Protein AF-A0A6A5FXU2-F1 (afdb_monomer_lite)

Sequence (464 aa):
MTISHLDTKWKFKKLFELIRKLTLLQRLHFWPFLGLWSVESRTYSLFGEKVRSEAGEAAIAKATSQEHEQNTPETVHLIARAVGFLRMCNISELKKVHTTIYTNSEIKAQSVMETCLAVAGTKNTVQHLIHHIQKKTISPLRAAELLKSIQETLFSSEHIADLLIELAQSPLAKGYEPLRQSAWLAAGSVVRGFASMTQDLPLARPATHQFKEKYIRVFMQHFRSAESTYEKVLALKTLGNAGIDMSVNELVQLIQDTRQPLAIRTEAVDALRLLKDVMPRKIQKVLLPVYKNLQNKPELRMAALWRMMETLPEEPVLAHIVSQMEKESNQHVAAFTYNVIRQFASSTNPCTQSLTVRCSNILLFTRYQPQEQNLSTYAQLPIFQSDMLSGVQFDFATIFEKNSFLPKEIHAFFESLFGDNWLRNKTLHKSSSRPSRDFPFTENSPMNSVPVVFNPEFRCSKRS

InterPro domains:
  IPR001747 Vitellogenin, N-terminal [PF01347] (60-342)
  IPR001747 Vitellogenin, N-terminal [PS51211] (1-410)
  IPR001747 Vitellogenin, N-terminal [SM00638] (2-342)
  IPR011030 Lipovitellin-phosvitin complex, superhelical domain [G3DSA:1.25.10.20] (49-369)
  IPR011030 Lipovitellin-phosvitin complex, superhelical domain [SSF48431] (65-361)
  IPR015255 Vitellinogen, open beta-sheet [PF09172] (376-415)
  IPR050733 Vitellogenin/Apolipophorin [PTHR23345] (52-418)

Radius of gyration: 24.7 Å; chains: 1; bounding box: 60×62×74 Å

Structure (mmCIF, N/CA/C/O backbone):
data_AF-A0A6A5FXU2-F1
#
_entry.id   AF-A0A6A5FXU2-F1
#
loop_
_atom_site.group_PDB
_atom_site.id
_atom_site.type_symbol
_atom_site.label_atom_id
_atom_site.label_alt_id
_atom_site.label_comp_id
_atom_site.label_asym_id
_atom_site.label_entity_id
_atom_site.label_seq_id
_atom_site.pdbx_PDB_ins_code
_atom_site.Cartn_x
_atom_site.Cartn_y
_atom_site.Cartn_z
_atom_site.occupancy
_atom_site.B_iso_or_equiv
_atom_site.auth_seq_id
_atom_site.auth_comp_id
_atom_site.auth_asym_id
_atom_site.auth_atom_id
_atom_site.pdbx_PDB_model_num
ATOM 1 N N . MET A 1 1 ? 28.389 42.472 35.951 1.00 31.19 1 MET A N 1
ATOM 2 C CA . MET A 1 1 ? 28.486 42.909 34.540 1.00 31.19 1 MET A CA 1
ATOM 3 C C . MET A 1 1 ? 27.275 42.396 33.785 1.00 31.19 1 MET A C 1
ATOM 5 O O . MET A 1 1 ? 26.858 41.274 34.038 1.00 31.19 1 MET A O 1
ATOM 9 N N . THR A 1 2 ? 26.714 43.213 32.900 1.00 35.19 2 THR A N 1
ATOM 10 C CA . THR A 1 2 ? 25.511 42.916 32.110 1.00 35.19 2 THR A CA 1
ATOM 11 C C . THR A 1 2 ? 25.906 42.701 30.654 1.00 35.19 2 THR A C 1
ATOM 13 O O . THR A 1 2 ? 26.526 43.583 30.069 1.00 35.19 2 THR A O 1
ATOM 16 N N . ILE A 1 3 ? 25.521 41.571 30.054 1.00 27.19 3 ILE A N 1
ATOM 17 C CA . ILE A 1 3 ? 25.578 41.375 28.599 1.00 27.19 3 ILE A CA 1
ATOM 18 C C . ILE A 1 3 ? 24.214 40.861 28.125 1.00 27.19 3 ILE A C 1
ATOM 20 O O . ILE A 1 3 ? 23.634 39.944 28.702 1.00 27.19 3 ILE A O 1
ATOM 24 N N . SER A 1 4 ? 23.699 41.537 27.102 1.00 25.75 4 SER A N 1
ATOM 25 C CA . SER A 1 4 ? 22.437 41.308 26.392 1.00 25.75 4 SER A CA 1
ATOM 26 C C . SER A 1 4 ? 22.252 39.843 25.947 1.00 25.75 4 SER A C 1
ATOM 28 O O . SER A 1 4 ? 23.210 39.167 25.601 1.00 25.75 4 SER A O 1
ATOM 30 N N . HIS A 1 5 ? 21.057 39.244 25.901 1.00 33.69 5 HIS A N 1
ATOM 31 C CA . HIS A 1 5 ? 19.686 39.766 25.761 1.00 33.69 5 HIS A CA 1
ATOM 32 C C . HIS A 1 5 ? 19.317 40.346 24.370 1.00 33.69 5 HIS A C 1
ATOM 34 O O . HIS A 1 5 ? 18.280 40.996 24.231 1.00 33.69 5 HIS A O 1
ATOM 40 N N . LEU A 1 6 ? 20.116 40.059 23.327 1.00 31.19 6 LEU A N 1
ATOM 41 C CA . LEU A 1 6 ? 19.879 40.455 21.923 1.00 31.19 6 LEU A CA 1
ATOM 42 C C . LEU A 1 6 ? 20.263 39.348 20.910 1.00 31.19 6 LEU A C 1
ATOM 44 O O . LEU A 1 6 ? 21.351 39.371 20.352 1.00 31.19 6 LEU A O 1
ATOM 48 N N . ASP A 1 7 ? 19.345 38.410 20.635 1.00 33.66 7 ASP A N 1
ATOM 49 C CA . ASP A 1 7 ? 19.348 37.594 19.392 1.00 33.66 7 ASP A CA 1
ATOM 50 C C . ASP A 1 7 ? 17.969 36.952 19.112 1.00 33.66 7 ASP A C 1
ATOM 52 O O . ASP A 1 7 ? 17.442 36.997 17.998 1.00 33.66 7 ASP A O 1
ATOM 56 N N . THR A 1 8 ? 17.300 36.437 20.151 1.00 31.88 8 THR A N 1
ATOM 57 C CA . THR A 1 8 ? 16.045 35.663 20.023 1.00 31.88 8 THR A CA 1
ATOM 58 C C . THR A 1 8 ? 14.904 36.378 19.284 1.00 31.88 8 THR A C 1
ATOM 60 O O . THR A 1 8 ? 14.095 35.715 18.636 1.00 31.88 8 THR A O 1
ATOM 63 N N . LYS A 1 9 ? 14.843 37.720 19.293 1.00 29.34 9 LYS A N 1
ATOM 64 C CA . LYS A 1 9 ? 13.807 38.489 18.571 1.00 29.34 9 LYS A CA 1
ATOM 65 C C . LYS A 1 9 ? 13.941 38.482 17.039 1.00 29.34 9 LYS A C 1
ATOM 67 O O . LYS A 1 9 ? 12.934 38.704 16.369 1.00 29.34 9 LYS A O 1
ATOM 72 N N . TRP A 1 10 ? 15.122 38.233 16.460 1.00 28.20 10 TRP A N 1
ATOM 73 C CA . TRP A 1 10 ? 15.282 38.262 14.993 1.00 28.20 10 TRP A CA 1
ATOM 74 C C . TRP A 1 10 ? 14.787 36.969 14.333 1.00 28.20 10 TRP A C 1
ATOM 76 O O . TRP A 1 10 ? 14.037 37.011 13.355 1.00 28.20 10 TRP A O 1
ATOM 86 N N . LYS A 1 11 ? 15.129 35.819 14.928 1.00 31.48 11 LYS A N 1
ATOM 87 C CA . LYS A 1 11 ? 14.770 34.476 14.434 1.00 31.48 11 LYS A CA 1
ATOM 88 C C . LYS A 1 11 ? 13.249 34.274 14.339 1.00 31.48 11 LYS A C 1
ATOM 90 O O . LYS A 1 11 ? 12.759 33.819 13.306 1.00 31.48 11 LYS A O 1
ATOM 95 N N . PHE A 1 12 ? 12.488 34.730 15.338 1.00 31.09 12 PHE A N 1
ATOM 96 C CA . PHE A 1 12 ? 11.018 34.685 15.301 1.00 31.09 12 PHE A CA 1
ATOM 97 C C . PHE A 1 12 ? 10.397 35.536 14.182 1.00 31.09 12 PHE A C 1
ATOM 99 O O . PHE A 1 12 ? 9.389 35.131 13.604 1.00 31.09 12 PHE A O 1
ATOM 106 N N . LYS A 1 13 ? 10.985 36.690 13.829 1.00 31.41 13 LYS A N 1
ATOM 107 C CA . LYS A 1 13 ? 10.393 37.589 12.822 1.00 31.41 13 LYS A CA 1
ATOM 108 C C . LYS A 1 13 ? 10.444 36.990 11.410 1.00 31.41 13 LYS A C 1
ATOM 110 O O . LYS A 1 13 ? 9.468 37.113 10.675 1.00 31.41 13 LYS A O 1
ATOM 115 N N . LYS A 1 14 ? 11.526 36.274 11.065 1.00 36.09 14 LYS A N 1
ATOM 116 C CA . LYS A 1 14 ? 11.622 35.505 9.808 1.00 36.09 14 LYS A CA 1
ATOM 117 C C . LYS A 1 14 ? 10.696 34.285 9.786 1.00 36.09 14 LYS A C 1
ATOM 119 O O . LYS A 1 14 ? 10.057 34.043 8.768 1.00 36.09 14 LYS A O 1
ATOM 124 N N . LEU A 1 15 ? 10.573 33.554 10.899 1.00 33.19 15 LEU A N 1
ATOM 125 C CA . LEU A 1 15 ? 9.654 32.412 10.994 1.00 33.19 15 LEU A CA 1
ATOM 126 C C . LEU A 1 15 ? 8.191 32.842 10.779 1.00 33.19 15 LEU A C 1
ATOM 128 O O . LEU A 1 15 ? 7.454 32.197 10.037 1.00 33.19 15 LEU A O 1
ATOM 132 N N . PHE A 1 16 ? 7.791 33.979 11.354 1.00 32.06 16 PHE A N 1
ATOM 133 C CA . PHE A 1 16 ? 6.454 34.546 11.161 1.00 32.06 16 PHE A CA 1
ATOM 134 C C . PHE A 1 16 ? 6.211 35.007 9.711 1.00 32.06 16 PHE A C 1
ATOM 136 O O . PHE A 1 16 ? 5.104 34.872 9.192 1.00 32.06 16 PHE A O 1
ATOM 143 N N . GLU A 1 17 ? 7.243 35.500 9.019 1.00 34.97 17 GLU A N 1
ATOM 144 C CA . GLU A 1 17 ? 7.162 35.831 7.591 1.00 34.97 17 GLU A CA 1
ATOM 145 C C . GLU A 1 17 ? 7.045 34.577 6.703 1.00 34.97 17 GLU A C 1
ATOM 147 O O . GLU A 1 17 ? 6.324 34.598 5.705 1.00 34.97 17 GLU A O 1
ATOM 152 N N . LEU A 1 18 ? 7.691 33.467 7.085 1.00 35.34 18 LEU A N 1
ATOM 153 C CA . LEU A 1 18 ? 7.552 32.170 6.414 1.00 35.34 18 LEU A CA 1
ATOM 154 C C . LEU A 1 18 ? 6.124 31.619 6.568 1.00 35.34 18 LEU A C 1
ATOM 156 O O . LEU A 1 18 ? 5.495 31.254 5.577 1.00 35.34 18 LEU A O 1
ATOM 160 N N . ILE A 1 19 ? 5.568 31.661 7.785 1.00 35.06 19 ILE A N 1
ATOM 161 C CA . ILE A 1 19 ? 4.167 31.300 8.066 1.00 35.06 19 ILE A CA 1
ATOM 162 C C . ILE A 1 19 ? 3.206 32.195 7.264 1.00 35.06 19 ILE A C 1
ATOM 164 O O . ILE A 1 19 ? 2.265 31.689 6.656 1.00 35.06 19 ILE A O 1
ATOM 168 N N . ARG A 1 20 ? 3.479 33.505 7.165 1.00 32.22 20 ARG A N 1
ATOM 169 C CA . ARG A 1 20 ? 2.685 34.447 6.353 1.00 32.22 20 ARG A CA 1
ATOM 170 C C . ARG A 1 20 ? 2.789 34.211 4.835 1.00 32.22 20 ARG A C 1
ATOM 172 O O . ARG A 1 20 ? 1.905 34.640 4.098 1.00 32.22 20 ARG A O 1
ATOM 179 N N . LYS A 1 21 ? 3.838 33.539 4.351 1.00 33.34 21 LYS A N 1
ATOM 180 C CA . LYS A 1 21 ? 3.947 33.100 2.946 1.00 33.34 21 LYS A CA 1
ATOM 181 C C . LYS A 1 21 ? 3.256 31.752 2.721 1.00 33.34 21 LYS A C 1
ATOM 183 O O . LYS A 1 21 ? 2.605 31.579 1.697 1.00 33.34 21 LYS A O 1
ATOM 188 N N . LEU A 1 22 ? 3.295 30.846 3.700 1.00 33.41 22 LEU A N 1
ATOM 189 C CA . LEU A 1 22 ? 2.555 29.578 3.670 1.00 33.41 22 LEU A CA 1
ATOM 190 C C . LEU A 1 22 ? 1.028 29.772 3.713 1.00 33.41 22 LEU A C 1
ATOM 192 O O . LEU A 1 22 ? 0.303 29.020 3.065 1.00 33.41 22 LEU A O 1
ATOM 196 N N . THR A 1 23 ? 0.516 30.804 4.394 1.00 30.64 23 THR A N 1
ATOM 197 C CA . THR A 1 23 ? -0.932 31.087 4.424 1.00 30.64 23 THR A CA 1
ATOM 198 C C . THR A 1 23 ? -1.517 31.532 3.076 1.00 30.64 23 THR A C 1
ATOM 200 O O . THR A 1 23 ? -2.720 31.388 2.869 1.00 30.64 23 THR A O 1
ATOM 203 N N . LEU A 1 24 ? -0.704 31.957 2.097 1.00 28.38 24 LEU A N 1
ATOM 204 C CA . LEU A 1 24 ? -1.184 32.203 0.724 1.00 28.38 24 LEU A CA 1
ATOM 205 C C . LEU A 1 24 ? -1.587 30.916 -0.025 1.00 28.38 24 LEU A C 1
ATOM 207 O O . LEU A 1 24 ? -2.361 30.992 -0.977 1.00 28.38 24 LEU A O 1
ATOM 211 N N . LEU A 1 25 ? -1.138 29.737 0.424 1.00 30.75 25 LEU A N 1
ATOM 212 C CA . LEU A 1 25 ? -1.539 28.439 -0.139 1.00 30.75 25 LEU A CA 1
ATOM 213 C C . LEU A 1 25 ? -2.849 27.881 0.459 1.00 30.75 25 LEU A C 1
ATOM 215 O O . LEU A 1 25 ? -3.360 26.877 -0.033 1.00 30.75 25 LEU A O 1
ATOM 219 N N . GLN A 1 26 ? -3.455 28.532 1.462 1.00 27.22 26 GLN A N 1
ATOM 220 C CA . GLN A 1 26 ? -4.677 28.043 2.133 1.00 27.22 26 GLN A CA 1
ATOM 221 C C . GLN A 1 26 ? -5.962 28.067 1.277 1.00 27.22 26 GLN A C 1
ATOM 223 O O . GLN A 1 26 ? -7.023 27.693 1.771 1.00 27.22 26 GLN A O 1
ATOM 228 N N . ARG A 1 27 ? -5.906 28.466 -0.002 1.00 28.80 27 ARG A N 1
ATOM 229 C CA . ARG A 1 27 ? -7.068 28.443 -0.916 1.00 28.80 27 ARG A CA 1
ATOM 230 C C . ARG A 1 27 ? -7.304 27.104 -1.633 1.00 28.80 27 ARG A C 1
ATOM 232 O O . ARG A 1 27 ? -8.215 27.021 -2.450 1.00 28.80 27 ARG A O 1
ATOM 239 N N . LEU A 1 28 ? -6.534 26.057 -1.325 1.00 30.12 28 LEU A N 1
ATOM 240 C CA . LEU A 1 28 ? -6.741 24.699 -1.846 1.00 30.12 28 LEU A CA 1
ATOM 241 C C . LEU A 1 28 ? -6.955 23.711 -0.685 1.00 30.12 28 LEU A C 1
ATOM 243 O O . LEU A 1 28 ? -6.069 23.502 0.142 1.00 30.12 28 LEU A O 1
ATOM 247 N N . HIS A 1 29 ? -8.146 23.108 -0.612 1.00 32.78 29 HIS A N 1
ATOM 248 C CA . HIS A 1 29 ? -8.586 22.259 0.505 1.00 32.78 29 HIS A CA 1
ATOM 249 C C . HIS A 1 29 ? -7.828 20.912 0.572 1.00 32.78 29 HIS A C 1
ATOM 251 O O . HIS A 1 29 ? -8.294 19.907 0.044 1.00 32.78 29 HIS A O 1
ATOM 257 N N . PHE A 1 30 ? -6.678 20.878 1.260 1.00 27.56 30 PHE A N 1
ATOM 258 C CA . PHE A 1 30 ? -5.801 19.691 1.362 1.00 27.56 30 PHE A CA 1
ATOM 259 C C . PHE A 1 30 ? -5.444 19.245 2.798 1.00 27.56 30 PHE A C 1
ATOM 261 O O . PHE A 1 30 ? -4.506 18.477 3.012 1.00 27.56 30 PHE A O 1
ATOM 268 N N . TRP A 1 31 ? -6.206 19.673 3.809 1.00 26.08 31 TRP A N 1
ATOM 269 C CA . TRP A 1 31 ? -5.854 19.458 5.224 1.00 26.08 31 TRP A CA 1
ATOM 270 C C . TRP A 1 31 ? -5.913 18.028 5.833 1.00 26.08 31 TRP A C 1
ATOM 272 O O . TRP A 1 31 ? -5.354 17.881 6.916 1.00 26.08 31 TRP A O 1
ATOM 282 N N . PRO A 1 32 ? -6.439 16.945 5.210 1.00 27.61 32 PRO A N 1
ATOM 283 C CA . PRO A 1 32 ? -6.354 15.597 5.803 1.00 27.61 32 PRO A CA 1
ATOM 284 C C . PRO A 1 32 ? -5.085 14.788 5.429 1.00 27.61 32 PRO A C 1
ATOM 286 O O . PRO A 1 32 ? -5.036 13.578 5.671 1.00 27.61 32 PRO A O 1
ATOM 289 N N . PHE A 1 33 ? -4.060 15.395 4.809 1.00 27.53 33 PHE A N 1
ATOM 290 C CA . PHE A 1 33 ? -2.956 14.635 4.188 1.00 27.53 33 PHE A CA 1
ATOM 291 C C . PHE A 1 33 ? -1.608 14.575 4.937 1.00 27.53 33 PHE A C 1
ATOM 293 O O . PHE A 1 33 ? -0.929 13.556 4.803 1.00 27.53 33 PHE A O 1
ATOM 300 N N . LEU A 1 34 ? -1.227 15.576 5.741 1.00 25.88 34 LEU A N 1
ATOM 301 C CA . LEU A 1 34 ? 0.156 15.763 6.237 1.00 25.88 34 LEU A CA 1
ATOM 302 C C . LEU A 1 34 ? 0.372 15.360 7.716 1.00 25.88 34 LEU A C 1
ATOM 304 O O . LEU A 1 34 ? 0.674 16.198 8.562 1.00 25.88 34 LEU A O 1
ATOM 308 N N . GLY A 1 35 ? 0.225 14.073 8.041 1.00 29.33 35 GLY A N 1
ATOM 309 C CA . GLY A 1 35 ? 0.440 13.552 9.402 1.00 29.33 35 GLY A CA 1
ATOM 310 C C . GLY A 1 35 ? 1.921 13.367 9.770 1.00 29.33 35 GLY A C 1
ATOM 311 O O . GLY A 1 35 ? 2.456 12.279 9.586 1.00 29.33 35 GLY A O 1
ATOM 312 N N . LEU A 1 36 ? 2.572 14.408 10.304 1.00 24.44 36 LEU A N 1
ATOM 313 C CA . LEU A 1 36 ? 3.985 14.420 10.733 1.00 24.44 36 LEU A CA 1
ATOM 314 C C . LEU A 1 36 ? 4.145 15.074 12.127 1.00 24.44 36 LEU A C 1
ATOM 316 O O . LEU A 1 36 ? 3.277 15.834 12.552 1.00 24.44 36 LEU A O 1
ATOM 320 N N . TRP A 1 37 ? 5.205 14.724 12.872 1.00 29.62 37 TRP A N 1
ATOM 321 C CA . TRP A 1 37 ? 5.228 14.767 14.352 1.00 29.62 37 TRP A CA 1
ATOM 322 C C . TRP A 1 37 ? 6.407 15.538 15.004 1.00 29.62 37 TRP A C 1
ATOM 324 O O . TRP A 1 37 ? 7.532 15.489 14.527 1.00 29.62 37 TRP A O 1
ATOM 334 N N . SER A 1 38 ? 6.096 16.166 16.150 1.00 26.83 38 SER A N 1
ATOM 335 C CA . SER A 1 38 ? 6.865 16.413 17.404 1.00 26.83 38 SER A CA 1
ATOM 336 C C . SER A 1 38 ? 8.408 16.519 17.487 1.00 26.83 38 SER A C 1
ATOM 338 O O . SER A 1 38 ? 9.124 15.614 17.069 1.00 26.83 38 SER A O 1
ATOM 340 N N . VAL A 1 39 ? 8.871 17.490 18.299 1.00 22.52 39 VAL A N 1
ATOM 341 C CA . VAL A 1 39 ? 10.101 17.515 19.149 1.00 22.52 39 VAL A CA 1
ATOM 342 C C . VAL A 1 39 ? 10.034 18.806 20.005 1.00 22.52 39 VAL A C 1
ATOM 344 O O . VAL A 1 39 ? 9.536 19.797 19.480 1.00 22.52 39 VAL A O 1
ATOM 347 N N . GLU A 1 40 ? 10.465 18.982 21.266 1.00 24.09 40 GLU A N 1
ATOM 348 C CA . GLU A 1 40 ? 10.784 18.199 22.500 1.00 24.09 40 GLU A CA 1
ATOM 349 C C . GLU A 1 40 ? 10.635 19.258 23.672 1.00 24.09 40 GLU A C 1
ATOM 351 O O . GLU A 1 40 ? 10.375 20.422 23.372 1.00 24.09 40 GLU A O 1
ATOM 356 N N . SER A 1 41 ? 10.720 19.077 25.004 1.00 22.25 41 SER A N 1
ATOM 357 C CA . SER A 1 41 ? 11.227 18.023 25.898 1.00 22.25 41 SER A CA 1
ATOM 358 C C . SER A 1 41 ? 10.668 18.140 27.340 1.00 22.25 41 SER A C 1
ATOM 360 O O . SER A 1 41 ? 10.237 19.227 27.722 1.00 22.25 41 SER A O 1
ATOM 362 N N . ARG A 1 42 ? 10.834 17.080 28.165 1.00 22.25 42 ARG A N 1
ATOM 363 C CA . ARG A 1 42 ? 10.730 17.042 29.662 1.00 22.25 42 ARG A CA 1
ATOM 364 C C . ARG A 1 42 ? 9.324 17.307 30.274 1.00 22.25 42 ARG A C 1
ATOM 366 O O . ARG A 1 42 ? 8.495 17.971 29.676 1.00 22.25 42 ARG A O 1
ATOM 373 N N . THR A 1 43 ? 8.969 16.818 31.472 1.00 22.69 43 THR A N 1
ATOM 374 C CA . THR A 1 43 ? 9.690 16.067 32.531 1.00 22.69 43 THR A CA 1
ATOM 375 C C . THR A 1 43 ? 9.004 14.731 32.888 1.00 22.69 43 THR A C 1
ATOM 377 O O . THR A 1 43 ? 7.829 14.522 32.602 1.00 22.69 43 THR A O 1
ATOM 380 N N . TYR A 1 44 ? 9.726 13.846 33.589 1.00 23.08 44 TYR A N 1
ATOM 381 C CA . TYR A 1 44 ? 9.149 12.735 34.363 1.00 23.08 44 TYR A CA 1
ATOM 382 C C . TYR A 1 44 ? 9.253 13.017 35.868 1.00 23.08 44 TYR A C 1
ATOM 384 O O . TYR A 1 44 ? 10.292 13.500 36.318 1.00 23.08 44 TYR A O 1
ATOM 392 N N . SER A 1 45 ? 8.219 12.626 36.624 1.00 23.73 45 SER A N 1
ATOM 393 C CA . SER A 1 45 ? 8.221 12.052 37.993 1.00 23.73 45 SER A CA 1
ATOM 394 C C . SER A 1 45 ? 7.022 12.527 38.831 1.00 23.73 45 SER A C 1
ATOM 396 O O . SER A 1 45 ? 6.429 13.557 38.538 1.00 23.73 45 SER A O 1
ATOM 398 N N . LEU A 1 46 ? 6.692 11.746 39.870 1.00 24.48 46 LEU A N 1
ATOM 399 C CA . LEU A 1 46 ? 5.763 12.066 40.967 1.00 24.48 46 LEU A CA 1
ATOM 400 C C . LEU A 1 46 ? 4.315 12.436 40.568 1.00 24.48 46 LEU A C 1
ATOM 402 O O . LEU A 1 46 ? 3.993 13.594 40.349 1.00 24.48 46 LEU A O 1
ATOM 406 N N . PHE A 1 47 ? 3.404 11.456 40.599 1.00 23.31 47 PHE A N 1
ATOM 407 C CA . PHE A 1 47 ? 2.353 11.369 41.634 1.00 23.31 47 PHE A CA 1
ATOM 408 C C . PHE A 1 47 ? 1.633 10.007 41.563 1.00 23.31 47 PHE A C 1
ATOM 410 O O . PHE A 1 47 ? 1.658 9.331 40.536 1.00 23.31 47 PHE A O 1
ATOM 417 N N . GLY A 1 48 ? 1.078 9.562 42.696 1.00 25.31 48 GLY A N 1
ATOM 418 C CA . GLY A 1 48 ? 0.644 8.175 42.910 1.00 25.31 48 GLY A CA 1
ATOM 419 C C . GLY A 1 48 ? -0.684 7.768 42.256 1.00 25.31 48 GLY A C 1
ATOM 420 O O . GLY A 1 48 ? -1.420 8.581 41.697 1.00 25.31 48 GLY A O 1
ATOM 421 N N . GLU A 1 49 ? -1.009 6.481 42.399 1.00 32.09 49 GLU A N 1
ATOM 422 C CA . GLU A 1 49 ? -2.076 5.753 41.687 1.00 32.09 49 GLU A CA 1
ATOM 423 C C . GLU A 1 49 ? -3.482 6.370 41.792 1.00 32.09 49 GLU A C 1
ATOM 425 O O . GLU A 1 49 ? -4.317 6.139 40.922 1.00 32.09 49 GLU A O 1
ATOM 430 N N . LYS A 1 50 ? -3.735 7.202 42.810 1.00 29.09 50 LYS A N 1
ATOM 431 C CA . LYS A 1 50 ? -5.035 7.843 43.054 1.00 29.09 50 LYS A CA 1
ATOM 432 C C . LYS A 1 50 ? -5.295 9.104 42.215 1.00 29.09 50 LYS A C 1
ATOM 434 O O . LYS A 1 50 ? -6.447 9.427 41.970 1.00 29.09 50 LYS A O 1
ATOM 439 N N . VAL A 1 51 ? -4.253 9.789 41.728 1.00 31.14 51 VAL A N 1
ATOM 440 C CA . VAL A 1 51 ? -4.400 10.988 40.865 1.00 31.14 51 VAL A CA 1
ATOM 441 C C . VAL A 1 51 ? -4.715 10.598 39.411 1.00 31.14 51 VAL A C 1
ATOM 443 O O . VAL A 1 51 ? -5.196 11.412 38.623 1.00 31.14 51 VAL A O 1
ATOM 446 N N . ARG A 1 52 ? -4.458 9.334 39.042 1.00 37.50 52 ARG A N 1
ATOM 447 C CA . ARG A 1 52 ? -4.547 8.843 37.662 1.00 37.50 52 ARG A CA 1
ATOM 448 C C . ARG A 1 52 ? -5.971 8.891 37.102 1.00 37.50 52 ARG A C 1
ATOM 450 O O . ARG A 1 52 ? -6.115 9.239 35.936 1.00 37.50 52 ARG A O 1
ATOM 457 N N . SER A 1 53 ? -6.990 8.575 37.907 1.00 49.06 53 SER A N 1
ATOM 458 C CA . SER A 1 53 ? -8.402 8.669 37.506 1.00 49.06 53 SER A CA 1
ATOM 459 C C . SER A 1 53 ? -8.816 10.123 37.309 1.00 49.06 53 SER A C 1
ATOM 461 O O . SER A 1 53 ? -9.005 10.540 36.175 1.00 49.06 53 SER A O 1
ATOM 463 N N . GLU A 1 54 ? -8.858 10.927 38.373 1.00 45.66 54 GLU A N 1
ATOM 464 C CA . GLU A 1 54 ? -9.413 12.291 38.342 1.00 45.66 54 GLU A CA 1
ATOM 465 C C . GLU A 1 54 ? -8.731 13.189 37.293 1.00 45.66 54 GLU A C 1
ATOM 467 O O . GLU A 1 54 ? -9.402 13.857 36.507 1.00 45.66 54 GLU A O 1
ATOM 472 N N . ALA A 1 55 ? -7.395 13.164 37.200 1.00 46.03 55 ALA A N 1
ATOM 473 C CA . ALA A 1 55 ? -6.652 13.986 36.239 1.00 46.03 55 ALA A CA 1
ATOM 474 C C . ALA A 1 55 ? -6.643 13.427 34.798 1.00 46.03 55 ALA A C 1
ATOM 476 O O . ALA A 1 55 ? -6.220 14.138 33.873 1.00 46.03 55 ALA A O 1
ATOM 477 N N . GLY A 1 56 ? -7.063 12.171 34.607 1.00 48.06 56 GLY A N 1
ATOM 478 C CA . GLY A 1 56 ? -7.307 11.540 33.308 1.00 48.06 56 GLY A CA 1
ATOM 479 C C . GLY A 1 56 ? -8.737 11.789 32.827 1.00 48.06 56 GLY A C 1
ATOM 480 O O . GLY A 1 56 ? -8.938 12.291 31.724 1.00 48.06 56 GLY A O 1
ATOM 481 N N . GLU A 1 57 ? -9.717 11.541 33.693 1.00 51.00 57 GLU A N 1
ATOM 482 C CA . GLU A 1 57 ? -11.146 11.793 33.494 1.00 51.00 57 GLU A CA 1
ATOM 483 C C . GLU A 1 57 ? -11.422 13.279 33.237 1.00 51.00 57 GLU A C 1
ATOM 485 O O . GLU A 1 57 ? -12.100 13.601 32.267 1.00 51.00 57 GLU A O 1
ATOM 490 N N . ALA A 1 58 ? -10.814 14.200 33.994 1.00 55.66 58 ALA A N 1
ATOM 491 C CA . ALA A 1 58 ? -10.932 15.637 33.735 1.00 55.66 58 ALA A CA 1
ATOM 492 C C . ALA A 1 58 ? -10.277 16.068 32.409 1.00 55.66 58 ALA A C 1
ATOM 494 O O . ALA A 1 58 ? -10.774 16.976 31.743 1.00 55.66 58 ALA A O 1
ATOM 495 N N . ALA A 1 59 ? -9.178 15.424 31.994 1.00 54.25 59 ALA A N 1
ATOM 496 C CA . ALA A 1 59 ? -8.545 15.706 30.703 1.00 54.25 59 ALA A CA 1
ATOM 497 C C . ALA A 1 59 ? -9.392 15.187 29.530 1.00 54.25 59 ALA A C 1
ATOM 499 O O . ALA A 1 59 ? -9.538 15.890 28.533 1.00 54.25 59 ALA A O 1
ATOM 500 N N . ILE A 1 60 ? -9.988 14.000 29.681 1.00 53.00 60 ILE A N 1
ATOM 501 C CA . ILE A 1 60 ? -10.970 13.437 28.750 1.00 53.00 60 ILE A CA 1
ATOM 502 C C . ILE A 1 60 ? -12.192 14.355 28.658 1.00 53.00 60 ILE A C 1
ATOM 504 O O . ILE A 1 60 ? -12.495 14.824 27.566 1.00 53.00 60 ILE A O 1
ATOM 508 N N . ALA A 1 61 ? -12.841 14.661 29.786 1.00 56.75 61 ALA A N 1
ATOM 509 C CA . ALA A 1 61 ? -14.044 15.489 29.839 1.00 56.75 61 ALA A CA 1
ATOM 510 C C . ALA A 1 61 ? -13.808 16.860 29.188 1.00 56.75 61 ALA A C 1
ATOM 512 O O . ALA A 1 61 ? -14.587 17.299 28.344 1.00 56.75 61 ALA A O 1
ATOM 513 N N . LYS A 1 62 ? -12.673 17.503 29.496 1.00 57.41 62 LYS A N 1
ATOM 514 C CA . LYS A 1 62 ? -12.294 18.786 28.897 1.00 57.41 62 LYS A CA 1
ATOM 515 C C . LYS A 1 62 ? -12.028 18.680 27.390 1.00 57.41 62 LYS A C 1
ATOM 517 O O . LYS A 1 62 ? -12.504 19.538 26.653 1.00 57.41 62 LYS A O 1
ATOM 522 N N . ALA A 1 63 ? -11.348 17.629 26.922 1.00 54.12 63 ALA A N 1
ATOM 523 C CA . ALA A 1 63 ? -11.174 17.371 25.488 1.00 54.12 63 ALA A CA 1
ATOM 524 C C . ALA A 1 63 ? -12.524 17.186 24.771 1.00 54.12 63 ALA A C 1
ATOM 526 O O . ALA A 1 63 ? -12.720 17.714 23.682 1.00 54.12 63 ALA A O 1
ATOM 527 N N . THR A 1 64 ? -13.472 16.484 25.400 1.00 51.88 64 THR A N 1
ATOM 528 C CA . THR A 1 64 ? -14.802 16.230 24.832 1.00 51.88 64 THR A CA 1
ATOM 529 C C . THR A 1 64 ? -15.763 17.421 24.892 1.00 51.88 64 THR A C 1
ATOM 531 O O . THR A 1 64 ? -16.697 17.465 24.097 1.00 51.88 64 THR A O 1
ATOM 534 N N . SER A 1 65 ? -15.564 18.377 25.808 1.00 51.69 65 SER A N 1
ATOM 535 C CA . SER A 1 65 ? -16.447 19.545 25.968 1.00 51.69 65 SER A CA 1
ATOM 536 C C . SER A 1 65 ? -15.957 20.814 25.263 1.00 51.69 65 SER A C 1
ATOM 538 O O . SER A 1 65 ? -16.771 21.687 24.981 1.00 51.69 65 SER A O 1
ATOM 540 N N . GLN A 1 66 ? -14.653 20.964 24.994 1.00 47.88 66 GLN A N 1
ATOM 541 C CA . GLN A 1 66 ? -14.094 22.225 24.474 1.00 47.88 66 GLN A CA 1
ATOM 542 C C . GLN A 1 66 ? -13.986 22.330 22.946 1.00 47.88 66 GLN A C 1
ATOM 544 O O . GLN A 1 66 ? -13.580 23.372 22.443 1.00 47.88 66 GLN A O 1
ATOM 549 N N . GLU A 1 67 ? -14.408 21.318 22.187 1.00 45.59 67 GLU A N 1
ATOM 550 C CA . GLU A 1 67 ? -14.367 21.342 20.713 1.00 45.59 67 GLU A CA 1
ATOM 551 C C . GLU A 1 67 ? -15.368 22.339 20.075 1.00 45.59 67 GLU A C 1
ATOM 553 O O . GLU A 1 67 ? -15.464 22.448 18.855 1.00 45.59 67 GLU A O 1
ATOM 558 N N . HIS A 1 68 ? -16.145 23.068 20.886 1.00 40.06 68 HIS A N 1
ATOM 559 C CA . HIS A 1 68 ? -17.266 23.875 20.406 1.00 40.06 68 HIS A CA 1
ATOM 560 C C . HIS A 1 68 ? -16.892 25.267 19.859 1.00 40.06 68 HIS A C 1
ATOM 562 O O . HIS A 1 68 ? -17.709 25.866 19.158 1.00 40.06 68 HIS A O 1
ATOM 568 N N . GLU A 1 69 ? -15.679 25.769 20.115 1.00 42.75 69 GLU A N 1
ATOM 569 C CA . GLU A 1 69 ? -15.194 27.038 19.555 1.00 42.75 69 GLU A CA 1
ATOM 570 C C . GLU A 1 69 ? -13.685 26.995 19.247 1.00 42.75 69 GLU A C 1
ATOM 572 O O . GLU A 1 69 ? -12.846 26.977 20.143 1.00 42.75 69 GLU A O 1
ATOM 577 N N . GLN A 1 70 ? -13.368 27.062 17.946 1.00 44.12 70 GLN A N 1
ATOM 578 C CA . GLN A 1 70 ? -12.029 27.159 17.340 1.00 44.12 70 GLN A CA 1
ATOM 579 C C . GLN A 1 70 ? -11.130 25.901 17.433 1.00 44.12 70 GLN A C 1
ATOM 581 O O . GLN A 1 70 ? -10.919 25.304 18.485 1.00 44.12 70 GLN A O 1
ATOM 586 N N . ASN A 1 71 ? -10.508 25.544 16.299 1.00 52.28 71 ASN A N 1
ATOM 587 C CA . ASN A 1 71 ? -9.463 24.512 16.214 1.00 52.28 71 ASN A CA 1
ATOM 588 C C . ASN A 1 71 ? -8.140 25.045 16.793 1.00 52.28 71 ASN A C 1
ATOM 590 O O . ASN A 1 71 ? -7.236 25.442 16.055 1.00 52.28 71 ASN A O 1
ATOM 594 N N . THR A 1 72 ? -8.055 25.105 18.119 1.00 55.50 72 THR A N 1
ATOM 595 C CA . THR A 1 72 ? -6.906 25.640 18.858 1.00 55.50 72 THR A CA 1
ATOM 596 C C . THR A 1 72 ? -5.807 24.584 19.077 1.00 55.50 72 THR A C 1
ATOM 598 O O . THR A 1 72 ? -6.106 23.387 19.176 1.00 55.50 72 THR A O 1
ATOM 601 N N . PRO A 1 73 ? -4.523 24.985 19.189 1.00 60.41 73 PRO A N 1
ATOM 602 C CA . PRO A 1 73 ? -3.441 24.092 19.622 1.00 60.41 73 PRO A CA 1
ATOM 603 C C . PRO A 1 73 ? -3.737 23.389 20.957 1.00 60.41 73 PRO A C 1
ATOM 605 O O . PRO A 1 73 ? -3.391 22.223 21.149 1.00 60.41 73 PRO A O 1
ATOM 608 N N . GLU A 1 74 ? -4.430 24.076 21.863 1.00 63.47 74 GLU A N 1
ATOM 609 C CA . GLU A 1 74 ? -4.877 23.590 23.165 1.00 63.47 74 GLU A CA 1
ATOM 610 C C . GLU A 1 74 ? -5.747 22.327 23.044 1.00 63.47 74 GLU A C 1
ATOM 612 O O . GLU A 1 74 ? -5.500 21.350 23.755 1.00 63.47 74 GLU A O 1
ATOM 617 N N . THR A 1 75 ? -6.699 22.291 22.104 1.00 62.56 75 THR A N 1
ATOM 618 C CA . THR A 1 75 ? -7.529 21.101 21.836 1.00 62.56 75 THR A CA 1
ATOM 619 C C . THR A 1 75 ? -6.683 19.923 21.339 1.00 62.56 75 THR A C 1
ATOM 621 O O . THR A 1 75 ? -6.876 18.790 21.787 1.00 62.56 75 THR A O 1
ATOM 624 N N . VAL A 1 76 ? -5.671 20.172 20.500 1.00 69.31 76 VAL A N 1
ATOM 625 C CA . VAL A 1 76 ? -4.732 19.129 20.038 1.00 69.31 76 VAL A CA 1
ATOM 626 C C . VAL A 1 76 ? -3.905 18.570 21.204 1.00 69.31 76 VAL A C 1
ATOM 628 O O . VAL A 1 76 ? -3.735 17.353 21.317 1.00 69.31 76 VAL A O 1
ATOM 631 N N . HIS A 1 77 ? -3.442 19.425 22.122 1.00 72.56 77 HIS A N 1
ATOM 632 C CA . HIS A 1 77 ? -2.744 18.991 23.337 1.00 72.56 77 HIS A CA 1
ATOM 633 C C . HIS A 1 77 ? -3.647 18.185 24.291 1.00 72.56 77 HIS A C 1
ATOM 635 O O . HIS A 1 77 ? -3.185 17.208 24.889 1.00 72.56 77 HIS A O 1
ATOM 641 N N . LEU A 1 78 ? -4.931 18.540 24.412 1.00 71.56 78 LEU A N 1
ATOM 642 C CA . LEU A 1 78 ? -5.916 17.781 25.195 1.00 71.56 78 LEU A CA 1
ATOM 643 C C . LEU A 1 78 ? -6.167 16.386 24.598 1.00 71.56 78 LEU A C 1
ATOM 645 O O . LEU A 1 78 ? -6.111 15.397 25.332 1.00 71.56 78 LEU A O 1
ATOM 649 N N . ILE A 1 79 ? -6.344 16.284 23.276 1.00 76.62 79 ILE A N 1
ATOM 650 C CA . ILE A 1 79 ? -6.473 15.003 22.558 1.00 76.62 79 ILE A CA 1
ATOM 651 C C . ILE A 1 79 ? -5.218 14.140 22.754 1.00 76.62 79 ILE A C 1
ATOM 653 O O . ILE A 1 79 ? -5.326 12.969 23.122 1.00 76.62 79 ILE A O 1
ATOM 657 N N . ALA A 1 80 ? -4.019 14.712 22.600 1.00 76.19 80 ALA A N 1
ATOM 658 C CA . ALA A 1 80 ? -2.761 13.994 22.819 1.00 76.19 80 ALA A CA 1
ATOM 659 C C . ALA A 1 80 ? -2.628 13.461 24.262 1.00 76.19 80 ALA A C 1
ATOM 661 O O . ALA A 1 80 ? -2.172 12.332 24.469 1.00 76.19 80 ALA A O 1
ATOM 662 N N . ARG A 1 81 ? -3.081 14.230 25.264 1.00 76.44 81 ARG A N 1
ATOM 663 C CA . ARG A 1 81 ? -3.120 13.801 26.672 1.00 76.44 81 ARG A CA 1
ATOM 664 C C . ARG A 1 81 ? -4.144 12.687 26.914 1.00 76.44 81 ARG A C 1
ATOM 666 O O . ARG A 1 81 ? -3.822 11.734 27.623 1.00 76.44 81 ARG A O 1
ATOM 673 N N . ALA A 1 82 ? -5.332 12.761 26.311 1.00 79.38 82 ALA A N 1
ATOM 674 C CA . ALA A 1 82 ? -6.345 11.706 26.394 1.00 79.38 82 ALA A CA 1
ATOM 675 C C . ALA A 1 82 ? -5.855 10.393 25.751 1.00 79.38 82 ALA A C 1
ATOM 677 O O . ALA A 1 82 ? -5.934 9.334 26.373 1.00 79.38 82 ALA A O 1
ATOM 678 N N . VAL A 1 83 ? -5.247 10.464 24.562 1.00 85.81 83 VAL A N 1
ATOM 679 C CA . VAL A 1 83 ? -4.563 9.337 23.898 1.00 85.81 83 VAL A CA 1
ATOM 680 C C . VAL A 1 83 ? -3.469 8.743 24.795 1.00 85.81 83 VAL A C 1
ATOM 682 O O . VAL A 1 83 ? -3.395 7.524 24.951 1.00 85.81 83 VAL A O 1
ATOM 685 N N . GLY A 1 84 ? -2.639 9.587 25.418 1.00 80.94 84 GLY A N 1
ATOM 686 C CA . GLY A 1 84 ? -1.595 9.159 26.354 1.00 80.94 84 GLY A CA 1
ATOM 687 C C . GLY A 1 84 ? -2.144 8.419 27.578 1.00 80.94 84 GLY A C 1
ATOM 688 O O . GLY A 1 84 ? -1.575 7.407 27.982 1.00 80.94 84 GLY A O 1
ATOM 689 N N . PHE A 1 85 ? -3.275 8.870 28.127 1.00 85.06 85 PHE A N 1
ATOM 690 C CA . PHE A 1 85 ? -3.968 8.187 29.221 1.00 85.06 85 PHE A CA 1
ATOM 691 C C . PHE A 1 85 ? -4.549 6.834 28.783 1.00 85.06 85 PHE A C 1
ATOM 693 O O . PHE A 1 85 ? -4.224 5.811 29.382 1.00 85.06 85 PHE A O 1
ATOM 700 N N . LEU A 1 86 ? -5.326 6.803 27.693 1.00 86.31 86 LEU A N 1
ATOM 701 C CA . LEU A 1 86 ? -5.980 5.588 27.182 1.00 86.31 86 LEU A CA 1
ATOM 702 C C . LEU A 1 86 ? -4.981 4.480 26.808 1.00 86.31 86 LEU A C 1
ATOM 704 O O . LEU A 1 86 ? -5.295 3.298 26.948 1.00 86.31 86 LEU A O 1
ATOM 708 N N . ARG A 1 87 ? -3.758 4.841 26.393 1.00 87.19 87 ARG A N 1
ATOM 709 C CA . ARG A 1 87 ? -2.654 3.890 26.158 1.00 87.19 87 ARG A CA 1
ATOM 710 C C . ARG A 1 87 ? -2.230 3.117 27.412 1.00 87.19 87 ARG A C 1
ATOM 712 O O . ARG A 1 87 ? -1.739 2.000 27.277 1.00 87.19 87 ARG A O 1
ATOM 719 N N . MET A 1 88 ? -2.427 3.679 28.606 1.00 86.75 88 MET A N 1
ATOM 720 C CA . MET A 1 88 ? -2.093 3.042 29.886 1.00 86.75 88 MET A CA 1
ATOM 721 C C . MET A 1 88 ? -3.243 2.212 30.479 1.00 86.75 88 MET A C 1
ATOM 723 O O . MET A 1 88 ? -3.005 1.451 31.414 1.00 86.75 88 MET A O 1
ATOM 727 N N . CYS A 1 89 ? -4.472 2.349 29.970 1.00 85.50 89 CYS A N 1
ATOM 728 C CA . CYS A 1 89 ? -5.651 1.726 30.569 1.00 85.50 89 CYS A CA 1
ATOM 729 C C . CYS A 1 89 ? -5.731 0.210 30.326 1.00 85.50 89 CYS A C 1
ATOM 731 O O . CYS A 1 89 ? -5.494 -0.294 29.221 1.00 85.50 89 CYS A O 1
ATOM 733 N N . ASN A 1 90 ? -6.175 -0.523 31.347 1.00 91.69 90 ASN A N 1
ATOM 734 C CA . ASN A 1 90 ? -6.607 -1.912 31.225 1.00 91.69 90 ASN A CA 1
ATOM 735 C C . ASN A 1 90 ? -8.079 -2.015 30.766 1.00 91.69 90 ASN A C 1
ATOM 737 O O . ASN A 1 90 ? -8.842 -1.050 30.797 1.00 91.69 90 ASN A O 1
ATOM 741 N N . ILE A 1 91 ? -8.508 -3.208 30.342 1.00 90.69 91 ILE A N 1
ATOM 742 C CA . ILE A 1 91 ? -9.847 -3.411 29.760 1.00 90.69 91 ILE A CA 1
ATOM 743 C C . ILE A 1 91 ? -11.011 -3.154 30.743 1.00 90.69 91 ILE A C 1
ATOM 745 O O . ILE A 1 91 ? -12.130 -2.897 30.300 1.00 90.69 91 ILE A O 1
ATOM 749 N N . SER A 1 92 ? -10.781 -3.197 32.062 1.00 88.31 92 SER A N 1
ATOM 750 C CA . SER A 1 92 ? -11.797 -2.838 33.066 1.00 88.31 92 SER A CA 1
ATOM 751 C C . SER A 1 92 ? -11.911 -1.321 33.258 1.00 88.31 92 SER A C 1
ATOM 753 O O . SER A 1 92 ? -13.015 -0.809 33.422 1.00 88.31 92 SER A O 1
ATOM 755 N N . GLU A 1 93 ? -10.800 -0.590 33.150 1.00 88.19 93 GLU A N 1
ATOM 756 C CA . GLU A 1 93 ? -10.768 0.877 33.184 1.00 88.19 93 GLU A CA 1
ATOM 757 C C . GLU A 1 93 ? -11.407 1.470 31.927 1.00 88.19 93 GLU A C 1
ATOM 759 O O . GLU A 1 93 ? -12.243 2.360 32.037 1.00 88.19 93 GLU A O 1
ATOM 764 N N . LEU A 1 94 ? -11.115 0.913 30.745 1.00 89.56 94 LEU A N 1
ATOM 765 C CA . LEU A 1 94 ? -11.776 1.317 29.498 1.00 89.56 94 LEU A CA 1
ATOM 766 C C . LEU A 1 94 ? -13.296 1.106 29.561 1.00 89.56 94 LEU A C 1
ATOM 768 O O . LEU A 1 94 ? -14.053 1.974 29.139 1.00 89.56 94 LEU A O 1
ATOM 772 N N . LYS A 1 95 ? -13.758 -0.004 30.156 1.00 88.81 95 LYS A N 1
ATOM 773 C CA . LYS A 1 95 ? -15.191 -0.229 30.409 1.00 88.81 95 LYS A CA 1
ATOM 774 C C . LYS A 1 95 ? -15.781 0.806 31.370 1.00 88.81 95 LYS A C 1
ATOM 776 O O . LYS A 1 95 ? -16.852 1.320 31.072 1.00 88.81 95 LYS A O 1
ATOM 781 N N . LYS A 1 96 ? -15.085 1.147 32.465 1.00 82.81 96 LYS A N 1
ATOM 782 C CA . LYS A 1 96 ? -15.508 2.217 33.388 1.00 82.81 96 LYS A CA 1
ATOM 783 C C . LYS A 1 96 ? -15.655 3.548 32.650 1.00 82.81 96 LYS A C 1
ATOM 785 O O . LYS A 1 96 ? -16.759 4.079 32.637 1.00 82.81 96 LYS A O 1
ATOM 790 N N . VAL A 1 97 ? -14.602 4.011 31.966 1.00 80.19 97 VAL A N 1
ATOM 791 C CA . VAL A 1 97 ? -14.588 5.249 31.157 1.00 80.19 97 VAL A CA 1
ATOM 792 C C . VAL A 1 97 ? -15.718 5.265 30.123 1.00 80.19 97 VAL A C 1
ATOM 794 O O . VAL A 1 97 ? -16.366 6.294 29.937 1.00 80.19 97 VAL A O 1
ATOM 797 N N . HIS A 1 98 ? -16.010 4.128 29.486 1.00 82.44 98 HIS A N 1
ATOM 798 C CA . HIS A 1 98 ? -17.139 4.026 28.566 1.00 82.44 98 HIS A CA 1
ATOM 799 C C . HIS A 1 98 ? -18.484 4.224 29.289 1.00 82.44 98 HIS A C 1
ATOM 801 O O . HIS A 1 98 ? -19.287 5.051 28.870 1.00 82.44 98 HIS A O 1
ATOM 807 N N . THR A 1 99 ? -18.720 3.530 30.408 1.00 82.62 99 THR A N 1
ATOM 808 C CA . THR A 1 99 ? -19.977 3.657 31.172 1.00 82.62 99 THR A CA 1
ATOM 809 C C . THR A 1 99 ? -20.166 5.007 31.872 1.00 82.62 99 THR A C 1
ATOM 811 O O . THR A 1 99 ? -21.301 5.453 32.009 1.00 82.62 99 THR A O 1
ATOM 814 N N . THR A 1 100 ? -19.094 5.660 32.334 1.00 74.69 100 THR A N 1
ATOM 815 C CA . THR A 1 100 ? -19.187 6.926 33.081 1.00 74.69 100 THR A CA 1
ATOM 816 C C . THR A 1 100 ? -19.166 8.146 32.170 1.00 74.69 100 THR A C 1
ATOM 818 O O . THR A 1 100 ? -19.954 9.063 32.388 1.00 74.69 100 THR A O 1
ATOM 821 N N . ILE A 1 101 ? -18.307 8.158 31.145 1.00 73.12 101 ILE A N 1
ATOM 822 C CA . ILE A 1 101 ? -18.130 9.309 30.251 1.00 73.12 101 ILE A CA 1
ATOM 823 C C . ILE A 1 101 ? -18.866 9.087 28.929 1.00 73.12 101 ILE A C 1
ATOM 825 O O . ILE A 1 101 ? -19.770 9.854 28.612 1.00 73.12 101 ILE A O 1
ATOM 829 N N . TYR A 1 102 ? -18.527 8.042 28.162 1.00 76.06 102 TYR A N 1
ATOM 830 C CA . TYR A 1 102 ? -19.041 7.883 26.789 1.00 76.06 102 TYR A CA 1
ATOM 831 C C . TYR A 1 102 ? -20.575 7.798 26.754 1.00 76.06 102 TYR A C 1
ATOM 833 O O . TYR A 1 102 ? -21.213 8.578 26.044 1.00 76.06 102 TYR A O 1
ATOM 841 N N . THR A 1 103 ? -21.176 6.918 27.565 1.00 79.00 103 THR A N 1
ATOM 842 C CA . THR A 1 103 ? -22.635 6.700 27.603 1.00 79.00 103 THR A CA 1
ATOM 843 C C . THR A 1 103 ? -23.434 7.952 27.995 1.00 79.00 103 THR A C 1
ATOM 845 O O . THR A 1 103 ? -24.569 8.094 27.552 1.00 79.00 103 THR A O 1
ATOM 848 N N . ASN A 1 104 ? -22.845 8.877 28.762 1.00 73.50 104 ASN A N 1
ATOM 849 C CA . ASN A 1 104 ? -23.513 10.085 29.270 1.00 73.50 104 ASN A CA 1
ATOM 850 C C . ASN A 1 104 ? -23.134 11.369 28.505 1.00 73.50 104 ASN A C 1
ATOM 852 O O . ASN A 1 104 ? -23.527 12.461 28.912 1.00 73.50 104 ASN A O 1
ATOM 856 N N . SER A 1 105 ? -22.343 11.261 27.433 1.00 74.50 105 SER A N 1
ATOM 857 C CA . SER A 1 105 ? -21.800 12.407 26.691 1.00 74.50 105 SER A CA 1
ATOM 858 C C . SER A 1 105 ? -22.468 12.607 25.327 1.00 74.50 105 SER A C 1
ATOM 860 O O . SER A 1 105 ? -23.062 11.686 24.770 1.00 74.50 105 SER A O 1
ATOM 862 N N . GLU A 1 106 ? -22.371 13.822 24.782 1.00 76.94 106 GLU A N 1
ATOM 863 C CA . GLU A 1 106 ? -22.920 14.161 23.464 1.00 76.94 106 GLU A CA 1
ATOM 864 C C . GLU A 1 106 ? -22.299 13.338 22.321 1.00 76.94 106 GLU A C 1
ATOM 866 O O . GLU A 1 106 ? -21.157 12.892 22.392 1.00 76.94 106 GLU A O 1
ATOM 871 N N . ILE A 1 107 ? -23.002 13.240 21.189 1.00 75.75 107 ILE A N 1
ATOM 872 C CA . ILE A 1 107 ? -22.540 12.513 19.990 1.00 75.75 107 ILE A CA 1
ATOM 873 C C . ILE A 1 107 ? -21.159 13.015 19.501 1.00 75.75 107 ILE A C 1
ATOM 875 O O . ILE A 1 107 ? -20.337 12.226 19.031 1.00 75.75 107 ILE A O 1
ATOM 879 N N . LYS A 1 108 ? -20.858 14.314 19.662 1.00 70.88 108 LYS A N 1
ATOM 880 C CA . LYS A 1 108 ? -19.527 14.889 19.379 1.00 70.88 108 LYS A CA 1
ATOM 881 C C . LYS A 1 108 ? -18.457 14.321 20.320 1.00 70.88 108 LYS A C 1
ATOM 883 O O . LYS A 1 108 ? -17.458 13.773 19.863 1.00 70.88 108 LYS A O 1
ATOM 888 N N . ALA A 1 109 ? -18.709 14.378 21.628 1.00 73.19 109 ALA A N 1
ATOM 889 C CA . ALA A 1 109 ? -17.841 13.840 22.672 1.00 73.19 109 ALA A CA 1
ATOM 890 C C . ALA A 1 109 ? -17.561 12.335 22.491 1.00 73.19 109 ALA A C 1
ATOM 892 O O . ALA A 1 109 ? -16.416 11.892 22.609 1.00 73.19 109 ALA A O 1
ATOM 893 N N . GLN A 1 110 ? -18.589 11.565 22.126 1.00 79.31 110 GLN A N 1
ATOM 894 C CA . GLN A 1 110 ? -18.473 10.151 21.765 1.00 79.31 110 GLN A CA 1
ATOM 895 C C . GLN A 1 110 ? -17.533 9.951 20.564 1.00 79.31 110 GLN A C 1
ATOM 897 O O . GLN A 1 110 ? -16.595 9.158 20.646 1.00 79.31 110 GLN A O 1
ATOM 902 N N . SER A 1 111 ? -17.711 10.726 19.489 1.00 79.69 111 SER A N 1
ATOM 903 C CA . SER A 1 111 ? -16.856 10.690 18.292 1.00 79.69 111 SER A CA 1
ATOM 904 C C . SER A 1 111 ? -15.385 11.040 18.588 1.00 79.69 111 SER A C 1
ATOM 906 O O . SER A 1 111 ? -14.469 10.374 18.088 1.00 79.69 111 SER A O 1
ATOM 908 N N . VAL A 1 112 ? -15.127 12.030 19.452 1.00 81.56 112 VAL A N 1
ATOM 909 C CA . VAL A 1 112 ? -13.768 12.371 19.918 1.00 81.56 112 VAL A CA 1
ATOM 910 C C . VAL A 1 112 ? -13.163 11.212 20.719 1.00 81.56 112 VAL A C 1
ATOM 912 O O . VAL A 1 112 ? -12.035 10.801 20.443 1.00 81.56 112 VAL A O 1
ATOM 915 N N . MET A 1 113 ? -13.916 10.617 21.652 1.00 83.81 113 MET A N 1
ATOM 916 C CA . MET A 1 113 ? -13.468 9.462 22.442 1.00 83.81 113 MET A CA 1
ATOM 917 C C . MET A 1 113 ? -13.123 8.245 21.566 1.00 83.81 113 MET A C 1
ATOM 919 O O . MET A 1 113 ? -12.069 7.638 21.751 1.00 83.81 113 MET A O 1
ATOM 923 N N . GLU A 1 114 ? -13.952 7.915 20.572 1.00 88.62 114 GLU A N 1
ATOM 924 C CA . GLU A 1 114 ? -13.650 6.872 19.579 1.00 88.62 114 GLU A CA 1
ATOM 925 C C . GLU A 1 114 ? -12.320 7.130 18.861 1.00 88.62 114 GLU A C 1
ATOM 927 O O . GLU A 1 114 ? -11.488 6.226 18.738 1.00 88.62 114 GLU A O 1
ATOM 932 N N . THR A 1 115 ? -12.104 8.373 18.418 1.00 87.38 115 THR A N 1
ATOM 933 C CA . THR A 1 115 ? -10.874 8.787 17.728 1.00 87.38 115 THR A CA 1
ATOM 934 C C . THR A 1 115 ? -9.664 8.609 18.644 1.00 87.38 115 THR A C 1
ATOM 936 O O . THR A 1 115 ? -8.663 8.013 18.246 1.00 87.38 115 THR A O 1
ATOM 939 N N . CYS A 1 116 ? -9.774 9.035 19.905 1.00 87.19 116 CYS A N 1
ATOM 940 C CA . CYS A 1 116 ? -8.737 8.853 20.918 1.00 87.19 116 CYS A CA 1
ATOM 941 C C . CYS A 1 116 ? -8.440 7.369 21.208 1.00 87.19 116 CYS A C 1
ATOM 943 O O . CYS A 1 116 ? -7.275 7.009 21.363 1.00 87.19 116 CYS A O 1
ATOM 945 N N . LEU A 1 117 ? -9.446 6.486 21.225 1.00 90.06 117 LEU A N 1
ATOM 946 C CA . LEU A 1 117 ? -9.263 5.034 21.383 1.00 90.06 117 LEU A CA 1
ATOM 947 C C . LEU A 1 117 ? -8.546 4.395 20.180 1.00 90.06 117 LEU A C 1
ATOM 949 O O . LEU A 1 117 ? -7.672 3.539 20.366 1.00 90.06 117 LEU A O 1
ATOM 953 N N . ALA A 1 118 ? -8.878 4.825 18.960 1.00 89.75 118 ALA A N 1
ATOM 954 C CA . ALA A 1 118 ? -8.246 4.348 17.731 1.00 89.75 118 ALA A CA 1
ATOM 955 C C . ALA A 1 118 ? -6.785 4.825 17.604 1.00 89.75 118 ALA A C 1
ATOM 957 O O . ALA A 1 118 ? -5.904 4.021 17.307 1.00 89.75 118 ALA A O 1
ATOM 958 N N . VAL A 1 119 ? -6.510 6.100 17.911 1.00 87.00 119 VAL A N 1
ATOM 959 C CA . VAL A 1 119 ? -5.158 6.702 17.906 1.00 87.00 119 VAL A CA 1
ATOM 960 C C . VAL A 1 119 ? -4.312 6.247 19.109 1.00 87.00 119 VAL A C 1
ATOM 962 O O . VAL A 1 119 ? -3.078 6.203 19.035 1.00 87.00 119 VAL A O 1
ATOM 965 N N . ALA A 1 120 ? -4.937 5.838 20.219 1.00 88.25 120 ALA A N 1
ATOM 966 C CA . ALA A 1 120 ? -4.246 5.131 21.296 1.00 88.25 120 ALA A CA 1
ATOM 967 C C . ALA A 1 120 ? -3.648 3.808 20.791 1.00 88.25 120 ALA A C 1
ATOM 969 O O . ALA A 1 120 ? -2.482 3.540 21.078 1.00 88.25 120 ALA A O 1
ATOM 970 N N . GLY A 1 121 ? -4.406 3.052 19.988 1.00 87.44 121 GLY A N 1
ATOM 971 C CA . GLY A 1 121 ? -3.906 1.956 19.151 1.00 87.44 121 GLY A CA 1
ATOM 972 C C . GLY A 1 121 ? -3.369 0.720 19.883 1.00 87.44 121 GLY A C 1
ATOM 973 O O . GLY A 1 121 ? -2.765 -0.137 19.236 1.00 87.44 121 GLY A O 1
ATOM 974 N N . THR A 1 122 ? -3.552 0.607 21.203 1.00 90.44 122 THR A N 1
ATOM 975 C CA . THR A 1 122 ? -3.041 -0.525 21.995 1.00 90.44 122 THR A CA 1
ATOM 976 C C . THR A 1 122 ? -3.972 -1.731 21.905 1.00 90.44 122 THR A C 1
ATOM 978 O O . THR A 1 122 ? -5.146 -1.597 21.560 1.00 90.44 122 THR A O 1
ATOM 981 N N . LYS A 1 123 ? -3.487 -2.918 22.300 1.00 91.94 123 LYS A N 1
ATOM 982 C CA . LYS A 1 123 ? -4.322 -4.129 22.399 1.00 91.94 123 LYS A CA 1
ATOM 983 C C . LYS A 1 123 ? -5.642 -3.858 23.134 1.00 91.94 123 LYS A C 1
ATOM 985 O O . LYS A 1 123 ? -6.693 -4.260 22.647 1.00 91.94 123 LYS A O 1
ATOM 990 N N . ASN A 1 124 ? -5.595 -3.155 24.267 1.00 94.25 124 ASN A N 1
ATOM 991 C CA . ASN A 1 124 ? -6.778 -2.914 25.090 1.00 94.25 124 ASN A CA 1
ATOM 992 C C . ASN A 1 124 ? -7.760 -1.949 24.411 1.00 94.25 124 ASN A C 1
ATOM 994 O O . ASN A 1 124 ? -8.959 -2.230 24.395 1.00 94.25 124 ASN A O 1
ATOM 998 N N . THR A 1 125 ? -7.282 -0.840 23.826 1.00 94.38 125 THR A N 1
ATOM 999 C CA . THR A 1 125 ? -8.177 0.140 23.186 1.00 94.38 125 THR A CA 1
ATOM 1000 C C . THR A 1 125 ? -8.762 -0.391 21.883 1.00 94.38 125 THR A C 1
ATOM 1002 O O . THR A 1 125 ? -9.950 -0.197 21.642 1.00 94.38 125 THR A O 1
ATOM 1005 N N . VAL A 1 126 ? -7.989 -1.144 21.093 1.00 95.12 126 VAL A N 1
ATOM 1006 C CA . VAL A 1 126 ? -8.483 -1.781 19.863 1.00 95.12 126 VAL A CA 1
ATOM 1007 C C . VAL A 1 126 ? -9.461 -2.917 20.176 1.00 95.12 126 VAL A C 1
ATOM 1009 O O . VAL A 1 126 ? -10.527 -2.970 19.569 1.00 95.12 126 VAL A O 1
ATOM 1012 N N . GLN A 1 127 ? -9.182 -3.774 21.167 1.00 95.88 127 GLN A N 1
ATOM 1013 C CA . GLN A 1 127 ? -10.127 -4.814 21.602 1.00 95.88 127 GLN A CA 1
ATOM 1014 C C . GLN A 1 127 ? -11.443 -4.208 22.121 1.00 95.88 127 GLN A C 1
ATOM 1016 O O . GLN A 1 127 ? -12.523 -4.708 21.804 1.00 95.88 127 GLN A O 1
ATOM 1021 N N . HIS A 1 128 ? -11.368 -3.113 22.886 1.00 94.94 128 HIS A N 1
ATOM 1022 C CA . HIS A 1 128 ? -12.547 -2.381 23.346 1.00 94.94 128 HIS A CA 1
ATOM 1023 C C . HIS A 1 128 ? -13.336 -1.781 22.169 1.00 94.94 128 HIS A C 1
ATOM 1025 O O . HIS A 1 128 ? -14.543 -1.991 22.069 1.00 94.94 128 HIS A O 1
ATOM 1031 N N . LEU A 1 129 ? -12.663 -1.113 21.227 1.00 95.06 129 LEU A N 1
ATOM 1032 C CA . LEU A 1 129 ? -13.309 -0.516 20.056 1.00 95.06 129 LEU A CA 1
ATOM 1033 C C . LEU A 1 129 ? -13.996 -1.574 19.175 1.00 95.06 129 LEU A C 1
ATOM 1035 O O . LEU A 1 129 ? -15.156 -1.410 18.807 1.00 95.06 129 LEU A O 1
ATOM 1039 N N . ILE A 1 130 ? -13.322 -2.695 18.895 1.00 95.75 130 ILE A N 1
ATOM 1040 C CA . ILE A 1 130 ? -13.870 -3.793 18.082 1.00 95.75 130 ILE A CA 1
ATOM 1041 C C . ILE A 1 130 ? -15.088 -4.437 18.759 1.00 95.75 130 ILE A C 1
ATOM 1043 O O . ILE A 1 130 ? -16.060 -4.741 18.068 1.00 95.75 130 ILE A O 1
ATOM 1047 N N . HIS A 1 131 ? -15.108 -4.556 20.092 1.00 94.94 131 HIS A N 1
ATOM 1048 C CA . HIS A 1 131 ? -16.300 -4.998 20.825 1.00 94.94 131 HIS A CA 1
ATOM 1049 C C . HIS A 1 131 ? -17.511 -4.083 20.570 1.00 94.94 131 HIS A C 1
ATOM 1051 O O . HIS A 1 131 ? -18.608 -4.569 20.294 1.00 94.94 131 HIS A O 1
ATOM 1057 N N . HIS A 1 132 ? -17.311 -2.763 20.602 1.00 93.56 132 HIS A N 1
ATOM 1058 C CA . HIS A 1 132 ? -18.368 -1.776 20.366 1.00 93.56 132 HIS A CA 1
ATOM 1059 C C . HIS A 1 132 ? -18.817 -1.702 18.893 1.00 93.56 132 HIS A C 1
ATOM 1061 O O . HIS A 1 132 ? -20.010 -1.548 18.618 1.00 93.56 132 HIS A O 1
ATOM 1067 N N . ILE A 1 133 ? -17.906 -1.936 17.941 1.00 95.12 133 ILE A N 1
ATOM 1068 C CA . ILE A 1 133 ? -18.239 -2.130 16.518 1.00 95.12 133 ILE A CA 1
ATOM 1069 C C . ILE A 1 133 ? -19.101 -3.393 16.340 1.00 95.12 133 ILE A C 1
ATOM 1071 O O . ILE A 1 133 ? -20.183 -3.325 15.762 1.00 95.12 133 ILE A O 1
ATOM 1075 N N . GLN A 1 134 ? -18.682 -4.540 16.889 1.00 93.25 134 GLN A N 1
ATOM 1076 C CA . GLN A 1 134 ? -19.434 -5.804 16.815 1.00 93.25 134 GLN A CA 1
ATOM 1077 C C . GLN A 1 134 ? -20.815 -5.714 17.487 1.00 93.25 134 GLN A C 1
ATOM 1079 O O . GLN A 1 134 ? -21.782 -6.300 16.997 1.00 93.25 134 GLN A O 1
ATOM 1084 N N . LYS A 1 135 ? -20.934 -4.947 18.579 1.00 92.94 135 LYS A N 1
ATOM 1085 C CA . LYS A 1 135 ? -22.205 -4.638 19.255 1.00 92.94 135 LYS A CA 1
ATOM 1086 C C . LYS A 1 135 ? -23.078 -3.613 18.519 1.00 92.94 135 LYS A C 1
ATOM 1088 O O . LYS A 1 135 ? -24.184 -3.356 18.984 1.00 92.94 135 LYS A O 1
ATOM 1093 N N . LYS A 1 136 ? -22.624 -3.063 17.384 1.00 89.81 136 LYS A N 1
ATOM 1094 C CA . LYS A 1 136 ? -23.294 -2.006 16.601 1.00 89.81 136 LYS A CA 1
ATOM 1095 C C . LYS A 1 136 ? -23.546 -0.702 17.378 1.00 89.81 136 LYS A C 1
ATOM 1097 O O . LYS A 1 136 ? -24.378 0.093 16.953 1.00 89.81 136 LYS A O 1
ATOM 1102 N N . THR A 1 137 ? -22.833 -0.453 18.483 1.00 90.19 137 THR A N 1
ATO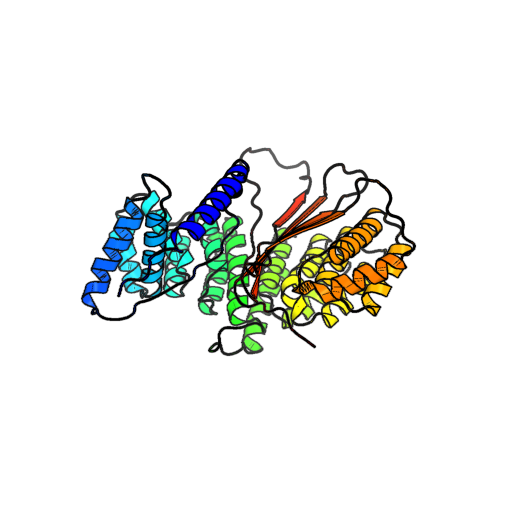M 1103 C CA . THR A 1 137 ? -22.893 0.853 19.172 1.00 90.19 137 THR A CA 1
ATOM 1104 C C . THR A 1 137 ? -22.066 1.912 18.442 1.00 90.19 137 THR A C 1
ATOM 1106 O O . THR A 1 137 ? -22.315 3.096 18.614 1.00 90.19 137 THR A O 1
ATOM 1109 N N . ILE A 1 138 ? -21.119 1.484 17.599 1.00 91.38 138 ILE A N 1
ATOM 1110 C CA . ILE A 1 138 ? -20.406 2.321 16.626 1.00 91.38 138 ILE A CA 1
ATOM 1111 C C . ILE A 1 138 ? -20.919 1.943 15.231 1.00 91.38 138 ILE A C 1
ATOM 1113 O O . ILE A 1 138 ? -21.032 0.754 14.915 1.00 91.38 138 ILE A O 1
ATOM 1117 N N . SER A 1 139 ? -21.244 2.929 14.388 1.00 91.50 139 SER A N 1
ATOM 1118 C CA . SER A 1 139 ? -21.793 2.659 13.051 1.00 91.50 139 SER A CA 1
ATOM 1119 C C . SER A 1 139 ? -20.740 2.035 12.113 1.00 91.50 139 SER A C 1
ATOM 1121 O O . SER A 1 139 ? -19.553 2.336 12.249 1.00 91.50 139 SER A O 1
ATOM 1123 N N . PRO A 1 140 ? -21.120 1.203 11.121 1.00 92.06 140 PRO A N 1
ATOM 1124 C CA . PRO A 1 140 ? -20.154 0.588 10.203 1.00 92.06 140 PRO A CA 1
ATOM 1125 C C . PRO A 1 140 ? -19.317 1.593 9.395 1.00 92.06 140 PRO A C 1
ATOM 1127 O O . PRO A 1 140 ? -18.144 1.333 9.127 1.00 92.06 140 PRO A O 1
ATOM 1130 N N . LEU A 1 141 ? -19.887 2.758 9.056 1.00 89.06 141 LEU A N 1
ATOM 1131 C CA . LEU A 1 141 ? -19.159 3.863 8.423 1.00 89.06 141 LEU A CA 1
ATOM 1132 C C . LEU A 1 141 ? -18.114 4.449 9.378 1.00 89.06 141 LEU A C 1
ATOM 1134 O O . LEU A 1 141 ? -16.942 4.552 9.026 1.00 89.06 141 LEU A O 1
ATOM 1138 N N . ARG A 1 142 ? -18.526 4.770 10.609 1.00 91.31 142 ARG A N 1
ATOM 1139 C CA . ARG A 1 142 ? -17.645 5.352 11.625 1.00 91.31 142 ARG A CA 1
ATOM 1140 C C . ARG A 1 142 ? -16.518 4.391 12.009 1.00 91.31 142 ARG A C 1
ATOM 1142 O O . ARG A 1 142 ? -15.358 4.780 12.083 1.00 91.31 142 ARG A O 1
ATOM 1149 N N . ALA A 1 143 ? -16.836 3.107 12.134 1.00 94.31 143 ALA A N 1
ATOM 1150 C CA . ALA A 1 143 ? -15.863 2.036 12.286 1.00 94.31 143 ALA A CA 1
ATOM 1151 C C . ALA A 1 143 ? -14.839 2.027 11.133 1.00 94.31 143 ALA A C 1
ATOM 1153 O O . ALA A 1 143 ? -13.636 2.016 11.386 1.00 94.31 143 ALA A O 1
ATOM 1154 N N . ALA A 1 144 ? -15.287 2.105 9.874 1.00 89.25 144 ALA A N 1
ATOM 1155 C CA . ALA A 1 144 ? -14.401 2.163 8.709 1.00 89.25 144 ALA A CA 1
ATOM 1156 C C . ALA A 1 144 ? -13.475 3.399 8.693 1.00 89.25 144 ALA A C 1
ATOM 1158 O O . ALA A 1 144 ? -12.378 3.335 8.142 1.00 89.25 144 ALA A O 1
ATOM 1159 N N . GLU A 1 145 ? -13.866 4.519 9.306 1.00 87.69 145 GLU A N 1
ATOM 1160 C CA . GLU A 1 145 ? -12.975 5.667 9.523 1.00 87.69 145 GLU A CA 1
ATOM 1161 C C . GLU A 1 145 ? -11.912 5.369 10.583 1.00 87.69 145 GLU A C 1
ATOM 1163 O O . GLU A 1 145 ? -10.720 5.509 10.318 1.00 87.69 145 GLU A O 1
ATOM 1168 N N . LEU A 1 146 ? -12.333 4.909 11.762 1.00 89.69 146 LEU A N 1
ATOM 1169 C CA . LEU A 1 146 ? -11.465 4.675 12.922 1.00 89.69 146 LEU A CA 1
ATOM 1170 C C . LEU A 1 146 ? -10.390 3.611 12.654 1.00 89.69 146 LEU A C 1
ATOM 1172 O O . LEU A 1 146 ? -9.244 3.751 13.083 1.00 89.69 146 LEU A O 1
ATOM 1176 N N . LEU A 1 147 ? -10.720 2.576 11.873 1.00 90.25 147 LEU A N 1
ATOM 1177 C CA . LEU A 1 147 ? -9.762 1.554 11.439 1.00 90.25 147 LEU A CA 1
ATOM 1178 C C . LEU A 1 147 ? -8.625 2.115 10.555 1.00 90.25 147 LEU A C 1
ATOM 1180 O O . LEU A 1 147 ? -7.584 1.469 10.431 1.00 90.25 147 LEU A O 1
ATOM 1184 N N . LYS A 1 148 ? -8.768 3.316 9.972 1.00 82.25 148 LYS A N 1
ATOM 1185 C CA . LYS A 1 148 ? -7.677 3.995 9.247 1.00 82.25 148 LYS A CA 1
ATOM 1186 C C . LYS A 1 148 ? -6.604 4.496 10.215 1.00 82.25 148 LYS A C 1
ATOM 1188 O O . LYS A 1 148 ? -5.430 4.302 9.937 1.00 82.25 148 LYS A O 1
ATOM 1193 N N . SER A 1 149 ? -6.978 5.027 11.382 1.00 83.12 149 SER A N 1
ATOM 1194 C CA . SER A 1 149 ? -6.013 5.417 12.426 1.00 83.12 149 SER A CA 1
ATOM 1195 C C . SER A 1 149 ? -5.253 4.215 13.002 1.00 83.12 149 SER A C 1
ATOM 1197 O O . SER A 1 149 ? -4.085 4.336 13.358 1.00 83.12 149 SER A O 1
ATOM 1199 N N . ILE A 1 150 ? -5.871 3.028 13.036 1.00 85.44 150 ILE A N 1
ATOM 1200 C CA . ILE A 1 150 ? -5.211 1.799 13.511 1.00 85.44 150 ILE A CA 1
ATOM 1201 C C . ILE A 1 150 ? -4.123 1.313 12.531 1.00 85.44 150 ILE A C 1
ATOM 1203 O O . ILE A 1 150 ? -3.163 0.681 12.967 1.00 85.44 150 ILE A O 1
ATOM 1207 N N . GLN A 1 151 ? -4.185 1.663 11.237 1.00 78.75 151 GLN A N 1
ATOM 1208 C CA . GLN A 1 151 ? -3.093 1.378 10.283 1.00 78.75 151 GLN A CA 1
ATOM 1209 C C . GLN A 1 151 ? -1.775 2.087 10.637 1.00 78.75 151 GLN A C 1
ATOM 1211 O O . GLN A 1 151 ? -0.715 1.668 10.171 1.00 78.75 151 GLN A O 1
ATOM 1216 N N . GLU A 1 152 ? -1.846 3.135 11.460 1.00 71.38 152 GLU A N 1
ATOM 1217 C CA . GLU A 1 152 ? -0.726 3.965 11.906 1.00 71.38 152 GLU A CA 1
ATOM 1218 C C . GLU A 1 152 ? -0.310 3.623 13.364 1.00 71.38 152 GLU A C 1
ATOM 1220 O O . GLU A 1 152 ? 0.408 4.390 14.006 1.00 71.38 152 GLU A O 1
ATOM 1225 N N . THR A 1 153 ? -0.742 2.472 13.920 1.00 76.25 153 THR A N 1
ATOM 1226 C CA . THR A 1 153 ? -0.438 2.103 15.319 1.00 76.25 153 THR A CA 1
ATOM 1227 C C . THR A 1 153 ? 1.016 1.680 15.561 1.00 76.25 153 THR A C 1
ATOM 1229 O O . THR A 1 153 ? 1.528 0.704 15.003 1.00 76.25 153 THR A O 1
ATOM 1232 N N . LEU A 1 154 ? 1.640 2.360 16.526 1.00 70.00 154 LEU A N 1
ATOM 1233 C CA . LEU A 1 154 ? 2.963 2.038 17.070 1.00 70.00 154 LEU A CA 1
ATOM 1234 C C . LEU A 1 154 ? 2.974 0.745 17.915 1.00 70.00 154 LEU A C 1
ATOM 1236 O O . LEU A 1 154 ? 4.040 0.218 18.213 1.00 70.00 154 LEU A O 1
ATOM 1240 N N . PHE A 1 155 ? 1.805 0.220 18.304 1.00 80.56 155 PHE A N 1
ATOM 1241 C CA . PHE A 1 155 ? 1.661 -0.941 19.202 1.00 80.56 155 PHE A CA 1
ATOM 1242 C C . PHE A 1 155 ? 1.237 -2.215 18.456 1.00 80.56 155 PHE A C 1
ATOM 1244 O O . PHE A 1 155 ? 0.471 -3.037 18.967 1.00 80.56 155 PHE A O 1
ATOM 1251 N N . SER A 1 156 ? 1.718 -2.358 17.220 1.00 85.00 156 SER A N 1
ATOM 1252 C CA . SER A 1 156 ? 1.409 -3.482 16.334 1.00 85.00 156 SER A CA 1
ATOM 1253 C C . SER A 1 156 ? 1.731 -4.835 16.982 1.00 85.00 156 SER A C 1
ATOM 1255 O O . SER A 1 156 ? 2.820 -5.046 17.510 1.00 85.00 156 SER A O 1
ATOM 1257 N N . SER A 1 157 ? 0.775 -5.766 16.951 1.00 87.44 157 SER A N 1
ATOM 1258 C CA . SER A 1 157 ? 0.922 -7.102 17.542 1.00 87.44 157 SER A CA 1
ATOM 1259 C C . SER A 1 157 ? -0.020 -8.118 16.899 1.00 87.44 157 SER A C 1
ATOM 1261 O O . SER A 1 157 ? -1.080 -7.755 16.386 1.00 87.44 157 SER A O 1
ATOM 1263 N N . GLU A 1 158 ? 0.347 -9.400 16.971 1.00 90.31 158 GLU A N 1
ATOM 1264 C CA . GLU A 1 158 ? -0.435 -10.529 16.445 1.00 90.31 158 GLU A CA 1
ATOM 1265 C C . GLU A 1 158 ? -1.897 -10.497 16.904 1.00 90.31 158 GLU A C 1
ATOM 1267 O O . GLU A 1 158 ? -2.800 -10.588 16.082 1.00 90.31 158 GLU A O 1
ATOM 1272 N N . HIS A 1 159 ? -2.152 -10.256 18.190 1.00 91.50 159 HIS A N 1
ATOM 1273 C CA . HIS A 1 159 ? -3.519 -10.211 18.707 1.00 91.50 159 HIS A CA 1
ATOM 1274 C C . HIS A 1 159 ? -4.363 -9.069 18.111 1.00 91.50 159 HIS A C 1
ATOM 1276 O O . HIS A 1 159 ? -5.574 -9.212 17.986 1.00 91.50 159 HIS A O 1
ATOM 1282 N N . ILE A 1 160 ? -3.750 -7.939 17.735 1.00 94.12 160 ILE A N 1
ATOM 1283 C CA . ILE A 1 160 ? -4.462 -6.856 17.040 1.00 94.12 160 ILE A CA 1
ATOM 1284 C C . ILE A 1 160 ? -4.727 -7.253 15.582 1.00 94.12 160 ILE A C 1
ATOM 1286 O O . ILE A 1 160 ? -5.827 -7.017 15.089 1.00 94.12 160 ILE A O 1
ATOM 1290 N N . ALA A 1 161 ? -3.763 -7.886 14.906 1.00 95.00 161 ALA A N 1
ATOM 1291 C CA . ALA A 1 161 ? -3.962 -8.400 13.551 1.00 95.00 161 ALA A CA 1
ATOM 1292 C C . ALA A 1 161 ? -5.087 -9.448 13.500 1.00 95.00 161 ALA A C 1
ATOM 1294 O O . ALA A 1 161 ? -5.988 -9.322 12.674 1.00 95.00 161 ALA A O 1
ATOM 1295 N N . ASP A 1 162 ? -5.084 -10.420 14.414 1.00 96.06 162 ASP A N 1
ATOM 1296 C CA . ASP A 1 162 ? -6.108 -11.464 14.502 1.00 96.06 162 ASP A CA 1
ATOM 1297 C C . ASP A 1 162 ? -7.504 -10.871 14.772 1.00 96.06 162 ASP A C 1
ATOM 1299 O O . ASP A 1 162 ? -8.436 -11.168 14.027 1.00 96.06 162 ASP A O 1
ATOM 1303 N N . LEU A 1 163 ? -7.650 -9.939 15.728 1.00 96.94 163 LEU A N 1
ATOM 1304 C CA . LEU A 1 163 ? -8.922 -9.233 15.978 1.00 96.94 163 LEU A CA 1
ATOM 1305 C C . LEU A 1 163 ? -9.444 -8.466 14.746 1.00 96.94 163 LEU A C 1
ATOM 1307 O O . LEU A 1 163 ? -10.654 -8.395 14.518 1.00 96.94 163 LEU A O 1
ATOM 1311 N N . LEU A 1 164 ? -8.551 -7.873 13.947 1.00 97.31 164 LEU A N 1
ATOM 1312 C CA . LEU A 1 164 ? -8.917 -7.165 12.716 1.00 97.31 164 LEU A CA 1
ATOM 1313 C C . LEU A 1 164 ? -9.322 -8.135 11.595 1.00 97.31 164 LEU A C 1
ATOM 1315 O O . LEU A 1 164 ? -10.244 -7.834 10.837 1.00 97.31 164 LEU A O 1
ATOM 1319 N N . ILE A 1 165 ? -8.689 -9.308 11.519 1.00 97.75 165 ILE A N 1
ATOM 1320 C CA . ILE A 1 165 ? -9.043 -10.393 10.591 1.00 97.75 165 ILE A CA 1
ATOM 1321 C C . ILE A 1 165 ? -10.409 -10.989 10.967 1.00 97.75 165 ILE A C 1
ATOM 1323 O O . ILE A 1 165 ? -11.270 -11.130 10.099 1.00 97.75 165 ILE A O 1
ATOM 1327 N N . GLU A 1 166 ? -10.654 -11.262 12.252 1.00 97.50 166 GLU A N 1
ATOM 1328 C CA . GLU A 1 166 ? -11.960 -11.694 12.772 1.00 97.50 166 GLU A CA 1
ATOM 1329 C C . GLU A 1 166 ? -13.060 -10.671 12.450 1.00 97.50 166 GLU A C 1
ATOM 1331 O O . GLU A 1 166 ? -14.129 -11.036 11.951 1.00 97.50 166 GLU A O 1
ATOM 1336 N N . LEU A 1 167 ? -12.793 -9.375 12.666 1.00 97.38 167 LEU A N 1
ATOM 1337 C CA . LEU A 1 167 ? -13.722 -8.306 12.297 1.00 97.38 167 LEU A CA 1
ATOM 1338 C C . LEU A 1 167 ? -13.992 -8.296 10.786 1.00 97.38 167 LEU A C 1
ATOM 1340 O O . LEU A 1 167 ? -15.158 -8.253 10.394 1.00 97.38 167 LEU A O 1
ATOM 1344 N N . ALA A 1 168 ? -12.960 -8.386 9.942 1.00 96.94 168 ALA A N 1
ATOM 1345 C CA . ALA A 1 168 ? -13.097 -8.387 8.483 1.00 96.94 168 ALA A CA 1
ATOM 1346 C C . ALA A 1 168 ? -13.875 -9.604 7.942 1.00 96.94 168 ALA A C 1
ATOM 1348 O O . ALA A 1 168 ? -14.594 -9.498 6.947 1.00 96.94 168 ALA A O 1
ATOM 1349 N N . GLN A 1 169 ? -13.767 -10.756 8.612 1.00 95.75 169 GLN A N 1
ATOM 1350 C CA . GLN A 1 169 ? -14.486 -11.989 8.273 1.00 95.75 169 GLN A CA 1
ATOM 1351 C C . GLN A 1 169 ? -15.909 -12.062 8.859 1.00 95.75 169 GLN A C 1
ATOM 1353 O O . GLN A 1 169 ? -16.696 -12.922 8.439 1.00 95.75 169 GLN A O 1
ATOM 1358 N N . SER A 1 170 ? -16.247 -11.183 9.808 1.00 96.19 170 SER A N 1
ATOM 1359 C CA . SER A 1 170 ? -17.537 -11.173 10.505 1.00 96.19 170 SER A CA 1
ATOM 1360 C C . SER A 1 170 ? -18.732 -10.918 9.567 1.00 96.19 170 SER A C 1
ATOM 1362 O O . SER A 1 170 ? -18.586 -10.243 8.544 1.00 96.19 170 SER A O 1
ATOM 1364 N N . PRO A 1 171 ? -19.952 -11.378 9.917 1.00 94.94 171 PRO A N 1
ATOM 1365 C CA . PRO A 1 171 ? -21.163 -11.053 9.158 1.00 94.94 171 PRO A CA 1
ATOM 1366 C C . PRO A 1 171 ? -21.418 -9.542 9.029 1.00 94.94 171 PRO A C 1
ATOM 1368 O O . PRO A 1 171 ? -21.925 -9.092 8.006 1.00 94.94 171 PRO A O 1
ATOM 1371 N N . LEU A 1 172 ? -21.023 -8.754 10.039 1.00 94.62 172 LEU A N 1
ATOM 1372 C CA . LEU A 1 172 ? -21.166 -7.296 10.044 1.00 94.62 172 LEU A CA 1
ATOM 1373 C C . LEU A 1 172 ? -20.317 -6.633 8.951 1.00 94.62 172 LEU A C 1
ATOM 1375 O O . LEU A 1 172 ? -20.822 -5.795 8.212 1.00 94.62 172 LEU A O 1
ATOM 1379 N N . ALA A 1 173 ? -19.046 -7.026 8.827 1.00 94.62 173 ALA A N 1
ATOM 1380 C CA . ALA A 1 173 ? -18.167 -6.515 7.778 1.00 94.62 173 ALA A CA 1
ATOM 1381 C C . ALA A 1 173 ? -18.548 -7.072 6.398 1.00 94.62 173 ALA A C 1
ATOM 1383 O O . ALA A 1 173 ? -18.561 -6.332 5.418 1.00 94.62 173 ALA A O 1
ATOM 1384 N N . LYS A 1 174 ? -18.938 -8.351 6.308 1.00 91.62 174 LYS A N 1
ATOM 1385 C CA . LYS A 1 174 ? -19.424 -8.950 5.053 1.00 91.62 174 LYS A CA 1
ATOM 1386 C C . LYS A 1 174 ? -20.648 -8.230 4.477 1.00 91.62 174 LYS A C 1
ATOM 1388 O O . LYS A 1 174 ? -20.758 -8.167 3.260 1.00 91.62 174 LYS A O 1
ATOM 1393 N N . GLY A 1 175 ? -21.512 -7.669 5.326 1.00 91.88 175 GLY A N 1
ATOM 1394 C CA . GLY A 1 175 ? -22.648 -6.833 4.923 1.00 91.88 175 GLY A CA 1
ATOM 1395 C C . GLY A 1 175 ? -22.340 -5.341 4.717 1.00 91.88 175 GLY A C 1
ATOM 1396 O O . GLY A 1 175 ? -23.268 -4.584 4.449 1.00 91.88 175 GLY A O 1
ATOM 1397 N N . TYR A 1 176 ? -21.087 -4.889 4.869 1.00 93.94 176 TYR A N 1
ATOM 1398 C CA . TYR A 1 176 ? -20.716 -3.480 4.692 1.00 93.94 176 TYR A CA 1
ATOM 1399 C C . TYR A 1 176 ? -19.264 -3.323 4.202 1.00 93.94 176 TYR A C 1
ATOM 1401 O O . TYR A 1 176 ? -18.313 -3.262 4.989 1.00 93.94 176 TYR A O 1
ATOM 1409 N N . GLU A 1 177 ? -19.095 -3.237 2.879 1.00 89.81 177 GLU A N 1
ATOM 1410 C CA . GLU A 1 177 ? -17.787 -3.269 2.205 1.00 89.81 177 GLU A CA 1
ATOM 1411 C C . GLU A 1 177 ? -16.742 -2.270 2.741 1.00 89.81 177 GLU A C 1
ATOM 1413 O O . GLU A 1 177 ? -15.598 -2.693 2.921 1.00 89.81 177 GLU A O 1
ATOM 1418 N N . PRO A 1 178 ? -17.059 -0.999 3.081 1.00 88.38 178 PRO A N 1
ATOM 1419 C CA . PRO A 1 178 ? -16.050 -0.069 3.600 1.00 88.38 178 PRO A CA 1
ATOM 1420 C C . PRO A 1 178 ? -15.438 -0.507 4.940 1.00 88.38 178 PRO A C 1
ATOM 1422 O O . PRO A 1 178 ? -14.257 -0.252 5.193 1.00 88.38 178 PRO A O 1
ATOM 1425 N N . LEU A 1 179 ? -16.208 -1.201 5.791 1.00 93.00 179 LEU A N 1
ATOM 1426 C CA . LEU A 1 179 ? -15.719 -1.763 7.057 1.00 93.00 179 LEU A CA 1
ATOM 1427 C C . LEU A 1 179 ? -14.810 -2.968 6.797 1.00 93.00 179 LEU A C 1
ATOM 1429 O O . LEU A 1 179 ? -13.713 -3.029 7.347 1.00 93.00 179 LEU A O 1
ATOM 1433 N N . ARG A 1 180 ? -15.227 -3.883 5.914 1.00 94.81 180 ARG A N 1
ATOM 1434 C CA . ARG A 1 180 ? -14.425 -5.036 5.464 1.00 94.81 180 ARG A CA 1
ATOM 1435 C C . ARG A 1 180 ? -13.102 -4.601 4.841 1.00 94.81 180 ARG A C 1
ATOM 1437 O O . ARG A 1 180 ? -12.054 -5.108 5.232 1.00 94.81 180 ARG A O 1
ATOM 1444 N N . GLN A 1 181 ? -13.142 -3.622 3.939 1.00 91.06 181 GLN A N 1
ATOM 1445 C CA . GLN A 1 181 ? -11.962 -3.025 3.317 1.00 91.06 181 GLN A CA 1
ATOM 1446 C C . GLN A 1 181 ? -11.021 -2.433 4.371 1.00 91.06 181 GLN A C 1
ATOM 1448 O O . GLN A 1 181 ? -9.835 -2.756 4.399 1.00 91.06 181 GLN A O 1
ATOM 1453 N N . SER A 1 182 ? -11.546 -1.599 5.270 1.00 92.69 182 SER A N 1
ATOM 1454 C CA . SER A 1 182 ? -10.723 -0.921 6.278 1.00 92.69 182 SER A CA 1
ATOM 1455 C C . SER A 1 182 ? -10.138 -1.898 7.304 1.00 92.69 182 SER A C 1
ATOM 1457 O O . SER A 1 182 ? -8.989 -1.729 7.703 1.00 92.69 182 SER A O 1
ATOM 1459 N N . ALA A 1 183 ? -10.867 -2.956 7.673 1.00 96.88 183 ALA A N 1
ATOM 1460 C CA . ALA A 1 183 ? -10.390 -4.012 8.568 1.00 96.88 183 ALA A CA 1
ATOM 1461 C C . ALA A 1 183 ? -9.292 -4.878 7.930 1.00 96.88 183 ALA A C 1
ATOM 1463 O O . ALA A 1 183 ? -8.254 -5.096 8.554 1.00 96.88 183 ALA A O 1
ATOM 1464 N N . TRP A 1 184 ? -9.453 -5.299 6.670 1.00 96.94 184 TRP A N 1
ATOM 1465 C CA . TRP A 1 184 ? -8.414 -6.045 5.953 1.00 96.94 184 TRP A CA 1
ATOM 1466 C C . TRP A 1 184 ? -7.146 -5.213 5.710 1.00 96.94 184 TRP A C 1
ATOM 1468 O O . TRP A 1 184 ? -6.037 -5.731 5.855 1.00 96.94 184 TRP A O 1
ATOM 1478 N N . LEU A 1 185 ? -7.270 -3.925 5.373 1.00 91.69 185 LEU A N 1
ATOM 1479 C CA . LEU A 1 185 ? -6.108 -3.043 5.197 1.00 91.69 185 LEU A CA 1
ATOM 1480 C C . LEU A 1 185 ? -5.420 -2.713 6.532 1.00 91.69 185 LEU A C 1
ATOM 1482 O O . LEU A 1 185 ? -4.189 -2.647 6.572 1.00 91.69 185 LEU A O 1
ATOM 1486 N N . ALA A 1 186 ? -6.187 -2.589 7.624 1.00 93.94 186 ALA A N 1
ATOM 1487 C CA . ALA A 1 186 ? -5.668 -2.483 8.988 1.00 93.94 186 ALA A CA 1
ATOM 1488 C C . ALA A 1 186 ? -4.907 -3.740 9.420 1.00 93.94 186 ALA A C 1
ATOM 1490 O O . ALA A 1 186 ? -3.775 -3.619 9.884 1.00 93.94 186 ALA A O 1
ATOM 1491 N N . ALA A 1 187 ? -5.461 -4.935 9.196 1.00 96.06 187 ALA A N 1
ATOM 1492 C CA . ALA A 1 187 ? -4.775 -6.194 9.478 1.00 96.06 187 ALA A CA 1
ATOM 1493 C C . ALA A 1 187 ? -3.418 -6.273 8.757 1.00 96.06 187 ALA A C 1
ATOM 1495 O O . ALA A 1 187 ? -2.408 -6.578 9.387 1.00 96.06 187 ALA A O 1
ATOM 1496 N N . GLY A 1 188 ? -3.367 -5.917 7.466 1.00 93.88 188 GLY A N 1
ATOM 1497 C CA . GLY A 1 188 ? -2.112 -5.851 6.710 1.00 93.88 188 GLY A CA 1
ATOM 1498 C C . GLY A 1 188 ? -1.094 -4.891 7.336 1.00 93.88 188 GLY A C 1
ATOM 1499 O O . GLY A 1 188 ? 0.025 -5.291 7.653 1.00 93.88 188 GLY A O 1
ATOM 1500 N N . SER A 1 189 ? -1.486 -3.637 7.580 1.00 89.94 189 SER A N 1
ATOM 1501 C CA . SER A 1 189 ? -0.590 -2.615 8.144 1.00 89.94 189 SER A CA 1
ATOM 1502 C C . SER A 1 189 ? -0.098 -2.938 9.562 1.00 89.94 189 SER A C 1
ATOM 1504 O O . SER A 1 189 ? 1.033 -2.585 9.894 1.00 89.94 189 SER A O 1
ATOM 1506 N N . VAL A 1 190 ? -0.900 -3.638 10.374 1.00 90.69 190 VAL A N 1
ATOM 1507 C CA . VAL A 1 190 ? -0.507 -4.119 11.711 1.00 90.69 190 VAL A CA 1
ATOM 1508 C C . VAL A 1 190 ? 0.447 -5.313 11.621 1.00 90.69 190 VAL A C 1
ATOM 1510 O O . VAL A 1 190 ? 1.433 -5.350 12.354 1.00 90.69 190 VAL A O 1
ATOM 1513 N N . VAL A 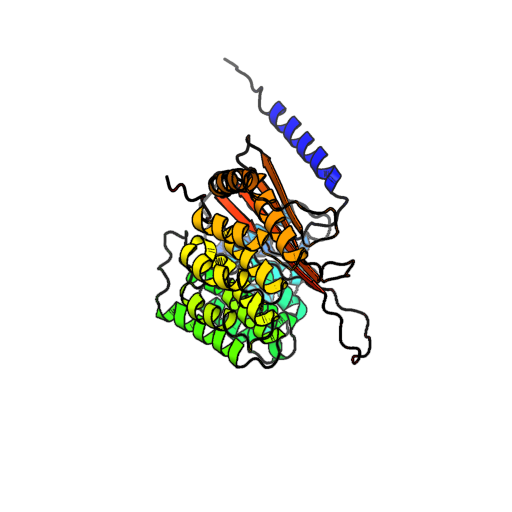1 191 ? 0.223 -6.260 10.698 1.00 91.75 191 VAL A N 1
ATOM 1514 C CA . VAL A 1 191 ? 1.160 -7.379 10.470 1.00 91.75 191 VAL A CA 1
ATOM 1515 C C . VAL A 1 191 ? 2.544 -6.862 10.084 1.00 91.75 191 VAL A C 1
ATOM 1517 O O . VAL A 1 191 ? 3.537 -7.327 10.638 1.00 91.75 191 VAL A O 1
ATOM 1520 N N . ARG A 1 192 ? 2.633 -5.841 9.222 1.00 87.88 192 ARG A N 1
ATOM 1521 C CA . ARG A 1 192 ? 3.907 -5.188 8.868 1.00 87.88 192 ARG A CA 1
ATOM 1522 C C . ARG A 1 192 ? 4.714 -4.744 10.088 1.00 87.88 192 ARG A C 1
ATOM 1524 O O . ARG A 1 192 ? 5.922 -4.956 10.103 1.00 87.88 192 ARG A O 1
ATOM 1531 N N . GLY A 1 193 ? 4.062 -4.172 11.103 1.00 81.00 193 GLY A N 1
ATOM 1532 C CA . GLY A 1 193 ? 4.729 -3.653 12.302 1.00 81.00 193 GLY A CA 1
ATOM 1533 C C . GLY A 1 193 ? 5.443 -4.713 13.149 1.00 81.00 193 GLY A C 1
ATOM 1534 O O . GLY A 1 193 ? 6.344 -4.364 13.912 1.00 81.00 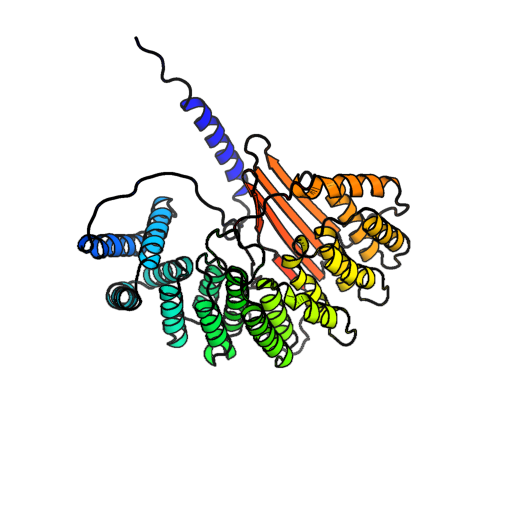193 GLY A O 1
ATOM 1535 N N . PHE A 1 194 ? 5.095 -5.997 12.994 1.00 80.38 194 PHE A N 1
ATOM 1536 C CA . PHE A 1 194 ? 5.800 -7.104 13.649 1.00 80.38 194 PHE A CA 1
ATOM 1537 C C . PHE A 1 194 ? 6.440 -8.132 12.700 1.00 80.38 194 PHE A C 1
ATOM 1539 O O . PHE A 1 194 ? 7.238 -8.937 13.167 1.00 80.38 194 PHE A O 1
ATOM 1546 N N . ALA A 1 195 ? 6.127 -8.126 11.398 1.00 78.56 195 ALA A N 1
ATOM 1547 C CA . ALA A 1 195 ? 6.587 -9.132 10.432 1.00 78.56 195 ALA A CA 1
ATOM 1548 C C . ALA A 1 195 ? 7.601 -8.631 9.383 1.00 78.56 195 ALA A C 1
ATOM 1550 O O . ALA A 1 195 ? 8.164 -9.458 8.656 1.00 78.56 195 ALA A O 1
ATOM 1551 N N . SER A 1 196 ? 7.837 -7.317 9.271 1.00 67.00 196 SER A N 1
ATOM 1552 C CA . SER A 1 196 ? 8.849 -6.776 8.354 1.00 67.00 196 SER A CA 1
ATOM 1553 C C . SER A 1 196 ? 10.278 -7.093 8.824 1.00 67.00 196 SER A C 1
ATOM 1555 O O . SER A 1 196 ? 10.521 -7.438 9.978 1.00 67.00 196 SER A O 1
ATOM 1557 N N . MET A 1 197 ? 11.250 -6.972 7.915 1.00 52.09 197 MET A N 1
ATOM 1558 C CA . MET A 1 197 ? 12.682 -7.038 8.260 1.00 52.09 197 MET A CA 1
ATOM 1559 C C . MET A 1 197 ? 13.251 -5.671 8.683 1.00 52.09 197 MET A C 1
ATOM 1561 O O . MET A 1 197 ? 14.381 -5.602 9.151 1.00 52.09 197 MET A O 1
ATOM 1565 N N . THR A 1 198 ? 12.474 -4.595 8.528 1.00 50.69 198 THR A N 1
ATOM 1566 C CA . THR A 1 198 ? 12.825 -3.205 8.863 1.00 50.69 198 THR A CA 1
ATOM 1567 C C . THR A 1 198 ? 12.181 -2.810 10.197 1.00 50.69 198 THR A C 1
ATOM 1569 O O . THR A 1 198 ? 11.352 -1.903 10.261 1.00 50.69 198 THR A O 1
ATOM 1572 N N . GLN A 1 199 ? 12.465 -3.575 11.253 1.00 51.53 199 GLN A N 1
ATOM 1573 C CA . GLN A 1 199 ? 12.040 -3.228 12.609 1.00 51.53 199 GLN A CA 1
ATOM 1574 C C . GLN A 1 199 ? 13.138 -2.420 13.301 1.00 51.53 199 GLN A C 1
ATOM 1576 O O . GLN A 1 199 ? 13.985 -2.983 13.989 1.00 51.53 199 GLN A O 1
ATOM 1581 N N . ASP A 1 200 ? 13.078 -1.095 13.182 1.00 45.56 200 ASP A N 1
ATOM 1582 C CA . ASP A 1 200 ? 13.998 -0.180 13.881 1.00 45.56 200 ASP A CA 1
ATOM 1583 C C . ASP A 1 200 ? 13.666 -0.025 15.383 1.00 45.56 200 ASP A C 1
ATOM 1585 O O . ASP A 1 200 ? 14.286 0.757 16.098 1.00 45.56 200 ASP A O 1
ATOM 1589 N N . LEU A 1 201 ? 12.694 -0.797 15.886 1.00 52.59 201 LEU A N 1
ATOM 1590 C CA . LEU A 1 201 ? 12.383 -0.962 17.306 1.00 52.59 201 LEU A CA 1
ATOM 1591 C C . LEU A 1 201 ? 13.464 -1.836 17.980 1.00 52.59 201 LEU A C 1
ATOM 1593 O O . LEU A 1 201 ? 13.410 -3.059 17.827 1.00 52.59 201 LEU A O 1
ATOM 1597 N N . PRO A 1 202 ? 14.385 -1.288 18.807 1.00 42.19 202 PRO A N 1
ATOM 1598 C CA . PRO A 1 202 ? 15.593 -2.007 19.256 1.00 42.19 202 PRO A CA 1
ATOM 1599 C C . PRO A 1 202 ? 15.357 -3.179 20.226 1.00 42.19 202 PRO A C 1
ATOM 1601 O O . PRO A 1 202 ? 16.305 -3.785 20.719 1.00 42.19 202 PRO A O 1
ATOM 1604 N N . LEU A 1 203 ? 14.093 -3.465 20.546 1.00 49.66 203 LEU A N 1
ATOM 1605 C CA . LEU A 1 203 ? 13.641 -4.499 21.482 1.00 49.66 203 LEU A CA 1
ATOM 1606 C C . LEU A 1 203 ? 12.658 -5.492 20.832 1.00 49.66 203 LEU A C 1
ATOM 1608 O O . LEU A 1 203 ? 12.176 -6.409 21.502 1.00 49.66 203 LEU A O 1
ATOM 1612 N N . ALA A 1 204 ? 12.336 -5.324 19.545 1.00 56.16 204 ALA A N 1
ATOM 1613 C CA . ALA A 1 204 ? 11.473 -6.249 18.825 1.00 56.16 204 ALA A CA 1
ATOM 1614 C C . ALA A 1 204 ? 12.233 -7.542 18.485 1.00 56.16 204 ALA A C 1
ATOM 1616 O O . ALA A 1 204 ? 13.324 -7.515 17.917 1.00 56.16 204 ALA A O 1
ATOM 1617 N N . ARG A 1 205 ? 11.650 -8.700 18.817 1.00 58.47 205 ARG A N 1
ATOM 1618 C CA . ARG A 1 205 ? 12.156 -9.990 18.330 1.00 58.47 205 ARG A CA 1
ATOM 1619 C C . ARG A 1 205 ? 11.721 -10.162 16.869 1.00 58.47 205 ARG A C 1
ATOM 1621 O O . ARG A 1 205 ? 10.516 -10.080 16.633 1.00 58.47 205 ARG A O 1
ATOM 1628 N N . PRO A 1 206 ? 12.633 -10.466 15.925 1.00 63.25 206 PRO A N 1
ATOM 1629 C CA . PRO A 1 206 ? 12.261 -10.717 14.536 1.00 63.25 206 PRO A CA 1
ATOM 1630 C C . PRO A 1 206 ? 11.193 -11.811 14.425 1.00 63.25 206 PRO A C 1
ATOM 1632 O O . PRO A 1 206 ? 11.310 -12.862 15.064 1.00 63.25 206 PRO A O 1
ATOM 1635 N N . ALA A 1 207 ? 10.166 -11.591 13.598 1.00 69.75 207 ALA A N 1
ATOM 1636 C CA . ALA A 1 207 ? 9.129 -12.594 13.372 1.00 69.75 207 ALA A CA 1
ATOM 1637 C C . ALA A 1 207 ? 9.719 -13.913 12.860 1.00 69.75 207 ALA A C 1
ATOM 1639 O O . ALA A 1 207 ? 10.441 -13.954 11.858 1.00 69.75 207 ALA A O 1
ATOM 1640 N N . THR A 1 208 ? 9.347 -15.010 13.521 1.00 79.25 208 THR A N 1
ATOM 1641 C CA . THR A 1 208 ? 9.686 -16.361 13.069 1.00 79.25 208 THR A CA 1
ATOM 1642 C C . THR A 1 208 ? 9.069 -16.643 11.696 1.00 79.25 208 THR A C 1
ATOM 1644 O O . THR A 1 208 ? 8.032 -16.083 11.324 1.00 79.25 208 THR A O 1
ATOM 1647 N N . HIS A 1 209 ? 9.672 -17.578 10.957 1.00 84.06 209 HIS A N 1
ATOM 1648 C CA . HIS A 1 209 ? 9.130 -18.079 9.689 1.00 84.06 209 HIS A CA 1
ATOM 1649 C C . HIS A 1 209 ? 7.659 -18.512 9.823 1.00 84.06 209 HIS A C 1
ATOM 1651 O O . HIS A 1 209 ? 6.850 -18.231 8.947 1.00 84.06 209 HIS A O 1
ATOM 1657 N N . GLN A 1 210 ? 7.294 -19.134 10.950 1.00 85.31 210 GLN A N 1
ATOM 1658 C CA . GLN A 1 210 ? 5.932 -19.602 11.226 1.00 85.31 210 GLN A CA 1
ATOM 1659 C C . GLN A 1 210 ? 4.918 -18.449 11.319 1.00 85.31 210 GLN A C 1
ATOM 1661 O O . GLN A 1 210 ? 3.831 -18.559 10.754 1.00 85.31 210 GLN A O 1
ATOM 1666 N N . PHE A 1 211 ? 5.266 -17.322 11.957 1.00 85.25 211 PHE A N 1
ATOM 1667 C CA . PHE A 1 211 ? 4.386 -16.145 11.996 1.00 85.25 211 PHE A CA 1
ATOM 1668 C C . PHE A 1 211 ? 4.220 -15.515 10.611 1.00 85.25 211 PHE A C 1
ATOM 1670 O O . PHE A 1 211 ? 3.096 -15.246 10.189 1.00 85.25 211 PHE A O 1
ATOM 1677 N N . LYS A 1 212 ? 5.318 -15.331 9.865 1.00 90.50 212 LYS A N 1
ATOM 1678 C CA . LYS A 1 212 ? 5.265 -14.834 8.478 1.00 90.50 212 LYS A CA 1
ATOM 1679 C C . LYS A 1 212 ? 4.374 -15.721 7.603 1.00 90.50 212 LYS A C 1
ATOM 1681 O O . LYS A 1 212 ? 3.538 -15.225 6.849 1.00 90.50 212 LYS A O 1
ATOM 1686 N N . GLU A 1 213 ? 4.512 -17.036 7.747 1.00 92.50 213 GLU A N 1
ATOM 1687 C CA . GLU A 1 213 ? 3.744 -18.017 6.991 1.00 92.50 213 GLU A CA 1
ATOM 1688 C C . GLU A 1 213 ? 2.257 -18.056 7.384 1.00 92.50 213 GLU A C 1
ATOM 1690 O O . GLU A 1 213 ? 1.416 -18.144 6.489 1.00 92.50 213 GLU A O 1
ATOM 1695 N N . LYS A 1 214 ? 1.904 -17.907 8.675 1.00 94.44 214 LYS A N 1
ATOM 1696 C CA . LYS A 1 214 ? 0.507 -17.758 9.142 1.00 94.44 214 LYS A CA 1
ATOM 1697 C C . LYS A 1 214 ? -0.217 -16.668 8.350 1.00 94.44 214 LYS A C 1
ATOM 1699 O O . LYS A 1 214 ? -1.250 -16.942 7.739 1.00 94.44 214 LYS A O 1
ATOM 1704 N N . TYR A 1 215 ? 0.326 -15.451 8.318 1.00 95.88 215 TYR A N 1
ATOM 1705 C CA . TYR A 1 215 ? -0.361 -14.323 7.680 1.00 95.88 215 TYR A CA 1
ATOM 1706 C C . TYR A 1 215 ? -0.355 -14.401 6.150 1.00 95.88 215 TYR A C 1
ATOM 1708 O O . TYR A 1 215 ? -1.368 -14.072 5.535 1.00 95.88 215 TYR A O 1
ATOM 1716 N N . ILE A 1 216 ? 0.704 -14.935 5.523 1.00 96.12 216 ILE A N 1
ATOM 1717 C CA . ILE A 1 216 ? 0.681 -15.239 4.080 1.00 96.12 216 ILE A CA 1
ATOM 1718 C C . ILE A 1 216 ? -0.433 -16.240 3.759 1.00 96.12 216 ILE A C 1
ATOM 1720 O O . ILE A 1 216 ? -1.218 -15.991 2.847 1.00 96.12 216 ILE A O 1
ATOM 1724 N N . ARG A 1 217 ? -0.554 -17.338 4.522 1.00 97.06 217 ARG A N 1
ATOM 1725 C CA . ARG A 1 217 ? -1.621 -18.333 4.332 1.00 97.06 217 ARG A CA 1
ATOM 1726 C C . ARG A 1 217 ? -3.009 -17.701 4.476 1.00 97.06 217 ARG A C 1
ATOM 1728 O O . ARG A 1 217 ? -3.843 -17.930 3.607 1.00 97.06 217 ARG A O 1
ATOM 1735 N N . VAL A 1 218 ? -3.245 -16.864 5.493 1.00 97.50 218 VAL A N 1
ATOM 1736 C CA . VAL A 1 218 ? -4.539 -16.176 5.693 1.00 97.50 218 VAL A CA 1
ATOM 1737 C C . VAL A 1 218 ? -4.871 -15.225 4.536 1.00 97.50 218 VAL A C 1
ATOM 1739 O O . VAL A 1 218 ? -5.965 -15.305 3.974 1.00 97.50 218 VAL A O 1
ATOM 1742 N N . PHE A 1 219 ? -3.944 -14.350 4.135 1.00 97.38 219 PHE A N 1
ATOM 1743 C CA . PHE A 1 219 ? -4.200 -13.378 3.066 1.00 97.38 219 PHE A CA 1
ATOM 1744 C C . PHE A 1 219 ? -4.312 -14.047 1.685 1.00 97.38 219 PHE A C 1
ATOM 1746 O O . PHE A 1 219 ? -5.178 -13.676 0.892 1.00 97.38 219 PHE A O 1
ATOM 1753 N N . MET A 1 220 ? -3.531 -15.098 1.412 1.00 97.88 220 MET A N 1
ATOM 1754 C CA . MET A 1 220 ? -3.680 -15.887 0.184 1.00 97.88 220 MET A CA 1
ATOM 1755 C C . MET A 1 220 ? -4.928 -16.774 0.193 1.00 97.88 220 MET A C 1
ATOM 1757 O O . MET A 1 220 ? -5.511 -16.994 -0.866 1.00 97.88 220 MET A O 1
ATOM 1761 N N . GLN A 1 221 ? -5.400 -17.251 1.349 1.00 97.44 221 GLN A N 1
ATOM 1762 C CA . GLN A 1 221 ? -6.696 -17.927 1.445 1.00 97.44 221 GLN A CA 1
ATOM 1763 C C . GLN A 1 221 ? -7.844 -16.953 1.161 1.00 97.44 221 GLN A C 1
ATOM 1765 O O . GLN A 1 221 ? -8.751 -17.314 0.419 1.00 97.44 221 GLN A O 1
ATOM 1770 N N . HIS A 1 222 ? -7.772 -15.713 1.660 1.00 96.44 222 HIS A N 1
ATOM 1771 C CA . HIS A 1 222 ? -8.720 -14.652 1.309 1.00 96.44 222 HIS A CA 1
ATOM 1772 C C . HIS A 1 222 ? -8.702 -14.336 -0.201 1.00 96.44 222 HIS A C 1
ATOM 1774 O O . HIS A 1 222 ? -9.768 -14.229 -0.805 1.00 96.44 222 HIS A O 1
ATOM 1780 N N . PHE A 1 223 ? -7.526 -14.263 -0.836 1.00 97.69 223 PHE A N 1
ATOM 1781 C CA . PHE A 1 223 ? -7.413 -14.109 -2.293 1.00 97.69 223 PHE A CA 1
ATOM 1782 C C . PHE A 1 223 ? -8.035 -15.289 -3.064 1.00 97.69 223 PHE A C 1
ATOM 1784 O O . PHE A 1 223 ? -8.734 -15.089 -4.057 1.00 97.69 223 PHE A O 1
ATOM 1791 N N . ARG A 1 224 ? -7.781 -16.526 -2.616 1.00 97.06 224 ARG A N 1
ATOM 1792 C CA . ARG A 1 224 ? -8.233 -17.760 -3.284 1.00 97.06 224 ARG A CA 1
ATOM 1793 C C . ARG A 1 224 ? -9.732 -18.028 -3.109 1.00 97.06 224 ARG A C 1
ATOM 1795 O O . ARG A 1 224 ? -10.316 -18.646 -3.991 1.00 97.06 224 ARG A O 1
ATOM 1802 N N . SER A 1 225 ? -10.347 -17.569 -2.015 1.00 95.44 225 SER A N 1
ATOM 1803 C CA . SER A 1 225 ? -11.795 -17.686 -1.763 1.00 95.44 225 SER A CA 1
ATOM 1804 C C . SER A 1 225 ? -12.620 -16.495 -2.261 1.00 95.44 225 SER A C 1
ATOM 1806 O O . SER A 1 225 ? -13.846 -16.556 -2.252 1.00 95.44 225 SER A O 1
ATOM 1808 N N . ALA A 1 226 ? -11.976 -15.412 -2.697 1.00 94.56 226 ALA A N 1
ATOM 1809 C CA . ALA A 1 226 ? -12.658 -14.287 -3.314 1.00 94.56 226 ALA A CA 1
ATOM 1810 C C . ALA A 1 226 ? -13.201 -14.667 -4.702 1.00 94.56 226 ALA A C 1
ATOM 1812 O O . ALA A 1 226 ? -12.473 -15.172 -5.556 1.00 94.56 226 ALA A O 1
ATOM 1813 N N . GLU A 1 227 ? -14.470 -14.363 -4.962 1.00 90.75 227 GLU A N 1
ATOM 1814 C CA . GLU A 1 227 ? -15.076 -14.522 -6.289 1.00 90.75 227 GLU A CA 1
ATOM 1815 C C . GLU A 1 227 ? -14.767 -13.300 -7.168 1.00 90.75 227 GLU A C 1
ATOM 1817 O O . GLU A 1 227 ? -14.212 -13.431 -8.264 1.00 90.75 227 GLU A O 1
ATOM 1822 N N . SER A 1 228 ? -15.049 -12.098 -6.650 1.00 92.44 228 SER A N 1
ATOM 1823 C CA . SER A 1 228 ? -14.914 -10.837 -7.381 1.00 92.44 228 SER A CA 1
ATOM 1824 C C . SER A 1 228 ? -13.462 -10.362 -7.520 1.00 92.44 228 SER A C 1
ATOM 1826 O O . SER A 1 228 ? -12.615 -10.552 -6.643 1.00 92.44 228 SER A O 1
ATOM 1828 N N . THR A 1 229 ? -13.177 -9.659 -8.620 1.00 87.94 229 THR A N 1
ATOM 1829 C CA . THR A 1 229 ? -11.879 -8.998 -8.845 1.00 87.94 229 THR A CA 1
ATOM 1830 C C . THR A 1 229 ? -11.568 -7.965 -7.757 1.00 87.94 229 THR A C 1
ATOM 1832 O O . THR A 1 229 ? -10.407 -7.812 -7.390 1.00 87.94 229 THR A O 1
ATOM 1835 N N . TYR A 1 230 ? -12.586 -7.291 -7.207 1.00 87.88 230 TYR A N 1
ATOM 1836 C CA . TYR A 1 230 ? -12.427 -6.318 -6.120 1.00 87.88 230 TYR A CA 1
ATOM 1837 C C . TYR A 1 230 ? -11.884 -6.968 -4.840 1.00 87.88 230 TYR A C 1
ATOM 1839 O O . TYR A 1 230 ? -10.877 -6.513 -4.305 1.00 87.88 230 TYR A O 1
ATOM 1847 N N . GLU A 1 231 ? -12.477 -8.078 -4.393 1.00 91.25 231 GLU A N 1
ATOM 1848 C CA . GLU A 1 231 ? -12.023 -8.789 -3.189 1.00 91.25 231 GLU A CA 1
ATOM 1849 C C . GLU A 1 231 ? -10.632 -9.420 -3.382 1.00 91.25 231 GLU A C 1
ATOM 1851 O O . GLU A 1 231 ? -9.820 -9.433 -2.458 1.00 91.25 231 GLU A O 1
ATOM 1856 N N . LYS A 1 232 ? -10.297 -9.858 -4.604 1.00 94.94 232 LYS A N 1
ATOM 1857 C CA . LYS A 1 232 ? -8.932 -10.296 -4.952 1.00 94.94 232 LYS A CA 1
ATOM 1858 C C . LYS A 1 232 ? -7.919 -9.148 -4.888 1.00 94.94 232 LYS A C 1
ATOM 1860 O O . LYS A 1 232 ? -6.835 -9.325 -4.339 1.00 94.94 232 LYS A O 1
ATOM 1865 N N . VAL A 1 233 ? -8.269 -7.964 -5.399 1.00 88.81 233 VAL A N 1
ATOM 1866 C CA . VAL A 1 233 ? -7.444 -6.747 -5.271 1.00 88.81 233 VAL A CA 1
ATOM 1867 C C . VAL A 1 233 ? -7.298 -6.334 -3.802 1.00 88.81 233 VAL A C 1
ATOM 1869 O O . VAL A 1 233 ? -6.199 -5.971 -3.392 1.00 88.81 233 VAL A O 1
ATOM 1872 N N . LEU A 1 234 ? -8.351 -6.441 -2.986 1.00 90.56 234 LEU A N 1
ATOM 1873 C CA . LEU A 1 234 ? -8.293 -6.165 -1.547 1.00 90.56 234 LEU A CA 1
ATOM 1874 C C . LEU A 1 234 ? -7.311 -7.099 -0.824 1.00 90.56 234 LEU A C 1
ATOM 1876 O O . LEU A 1 234 ? -6.433 -6.616 -0.110 1.00 90.56 234 LEU A O 1
ATOM 1880 N N . ALA A 1 235 ? -7.381 -8.408 -1.077 1.00 97.31 235 ALA A N 1
ATOM 1881 C CA . ALA A 1 235 ? -6.447 -9.376 -0.504 1.00 97.31 235 ALA A CA 1
ATOM 1882 C C . ALA A 1 235 ? -4.979 -9.077 -0.883 1.00 97.31 235 ALA A C 1
ATOM 1884 O O . ALA A 1 235 ? -4.089 -9.150 -0.031 1.00 97.31 235 ALA A O 1
ATOM 1885 N N . LEU A 1 236 ? -4.720 -8.663 -2.131 1.00 95.44 236 LEU A N 1
ATOM 1886 C CA . LEU A 1 236 ? -3.384 -8.242 -2.576 1.00 95.44 236 LEU A CA 1
ATOM 1887 C C . LEU A 1 236 ? -2.937 -6.909 -1.958 1.00 95.44 236 LEU A C 1
ATOM 1889 O O . LEU A 1 236 ? -1.776 -6.787 -1.565 1.00 95.44 236 LEU A O 1
ATOM 1893 N N . LYS A 1 237 ? -3.842 -5.937 -1.783 1.00 92.88 237 LYS A N 1
ATOM 1894 C CA . LYS A 1 237 ? -3.546 -4.689 -1.057 1.00 92.88 237 LYS A CA 1
ATOM 1895 C C . LYS A 1 237 ? -3.181 -4.953 0.398 1.00 92.88 237 LYS A C 1
ATOM 1897 O O . LYS A 1 237 ? -2.223 -4.354 0.885 1.00 92.88 237 LYS A O 1
ATOM 1902 N N . THR A 1 238 ? -3.878 -5.875 1.059 1.00 95.69 238 THR A N 1
ATOM 1903 C CA . THR A 1 238 ? -3.574 -6.333 2.421 1.00 95.69 238 THR A CA 1
ATOM 1904 C C . THR A 1 238 ? -2.209 -7.010 2.509 1.00 95.69 238 THR A C 1
ATOM 1906 O O . THR A 1 238 ? -1.407 -6.637 3.365 1.00 95.69 238 THR A O 1
ATOM 1909 N N . LEU A 1 239 ? -1.897 -7.934 1.595 1.00 95.69 239 LEU A N 1
ATOM 1910 C CA . LEU A 1 239 ? -0.590 -8.598 1.535 1.00 95.69 239 LEU A CA 1
ATOM 1911 C C . LEU A 1 239 ? 0.552 -7.598 1.263 1.00 95.69 239 LEU A C 1
ATOM 1913 O O . LEU A 1 239 ? 1.589 -7.643 1.925 1.00 95.69 239 LEU A O 1
ATOM 1917 N N . GLY A 1 240 ? 0.330 -6.641 0.356 1.00 91.00 240 GLY A N 1
ATOM 1918 C CA . GLY A 1 240 ? 1.258 -5.545 0.066 1.00 91.00 240 GLY A CA 1
ATOM 1919 C C . GLY A 1 240 ? 1.411 -4.532 1.207 1.00 91.00 240 GLY A C 1
ATOM 1920 O O . GLY A 1 240 ? 2.491 -3.971 1.376 1.00 91.00 240 GLY A O 1
ATOM 1921 N N . ASN A 1 241 ? 0.372 -4.314 2.025 1.00 90.12 241 ASN A N 1
ATOM 1922 C CA . ASN A 1 241 ? 0.475 -3.532 3.262 1.00 90.12 241 ASN A CA 1
ATOM 1923 C C . ASN A 1 241 ? 1.283 -4.274 4.329 1.00 90.12 241 ASN A C 1
ATOM 1925 O O . ASN A 1 241 ? 2.029 -3.624 5.053 1.00 90.12 241 ASN A O 1
ATOM 1929 N N . ALA A 1 242 ? 1.164 -5.604 4.402 1.00 91.50 242 ALA A N 1
ATOM 1930 C CA . ALA A 1 242 ? 1.909 -6.438 5.342 1.00 91.50 242 ALA A CA 1
ATOM 1931 C C . ALA A 1 242 ? 3.411 -6.528 5.027 1.00 91.50 242 ALA A C 1
ATOM 1933 O O . ALA A 1 242 ? 4.205 -6.753 5.937 1.00 91.50 242 ALA A O 1
ATOM 1934 N N . GLY A 1 243 ? 3.816 -6.338 3.764 1.00 90.00 243 GLY A N 1
ATOM 1935 C CA . GLY A 1 243 ? 5.227 -6.211 3.377 1.00 90.00 243 GLY A CA 1
ATOM 1936 C C . GLY A 1 243 ? 6.097 -7.424 3.730 1.00 90.00 243 GLY A C 1
ATOM 1937 O O . GLY A 1 243 ? 7.298 -7.277 3.946 1.00 90.00 243 GLY A O 1
ATOM 1938 N N . ILE A 1 244 ? 5.497 -8.615 3.830 1.00 91.50 244 ILE A N 1
ATOM 1939 C CA . ILE A 1 244 ? 6.189 -9.833 4.262 1.00 91.50 244 ILE A CA 1
ATOM 1940 C C . ILE A 1 244 ? 7.108 -10.299 3.129 1.00 91.50 244 ILE A C 1
ATOM 1942 O O . ILE A 1 244 ? 6.637 -10.634 2.043 1.00 91.50 244 ILE A O 1
ATOM 1946 N N . ASP A 1 245 ? 8.410 -10.368 3.381 1.00 90.06 245 ASP A N 1
ATOM 1947 C CA . ASP A 1 245 ? 9.443 -10.799 2.428 1.00 90.06 245 ASP A CA 1
ATOM 1948 C C . ASP A 1 245 ? 9.126 -12.125 1.714 1.00 90.06 245 ASP A C 1
ATOM 1950 O O . ASP A 1 245 ? 9.236 -12.217 0.492 1.00 90.06 245 ASP A O 1
ATOM 1954 N N . MET A 1 246 ? 8.659 -13.135 2.450 1.00 91.56 246 MET A N 1
ATOM 1955 C CA . MET A 1 246 ? 8.275 -14.444 1.909 1.00 91.56 246 MET A CA 1
ATOM 1956 C C . MET A 1 246 ? 7.113 -14.379 0.894 1.00 91.56 246 MET A C 1
ATOM 1958 O O . MET A 1 246 ? 7.019 -15.248 0.024 1.00 91.56 246 MET A O 1
ATOM 1962 N N . SER A 1 247 ? 6.259 -13.345 0.946 1.00 94.12 247 SER A N 1
ATOM 1963 C CA . SER A 1 247 ? 5.083 -13.210 0.065 1.00 94.12 247 SER A CA 1
ATOM 1964 C C . SER A 1 247 ? 5.439 -13.034 -1.413 1.00 94.12 247 SER A C 1
ATOM 1966 O O . SER A 1 247 ? 4.640 -13.374 -2.287 1.00 94.12 247 SER A O 1
ATOM 1968 N N . VAL A 1 248 ? 6.665 -12.583 -1.710 1.00 95.19 248 VAL A N 1
ATOM 1969 C CA . VAL A 1 248 ? 7.164 -12.385 -3.079 1.00 95.19 248 VAL A CA 1
ATOM 1970 C C . VAL A 1 248 ? 7.000 -13.632 -3.956 1.00 95.19 248 VAL A C 1
ATOM 1972 O O . VAL A 1 248 ? 6.819 -13.506 -5.160 1.00 95.19 248 VAL A O 1
ATOM 1975 N N . ASN A 1 249 ? 7.041 -14.838 -3.382 1.00 94.94 249 ASN A N 1
ATOM 1976 C CA . ASN A 1 249 ? 6.933 -16.078 -4.152 1.00 94.94 249 ASN A CA 1
ATOM 1977 C C . ASN A 1 249 ? 5.508 -16.309 -4.697 1.00 94.94 249 ASN A C 1
ATOM 1979 O O . ASN A 1 249 ? 5.368 -16.809 -5.810 1.00 94.94 249 ASN A O 1
ATOM 1983 N N . GLU A 1 250 ? 4.473 -15.902 -3.957 1.00 97.31 250 GLU A N 1
ATOM 1984 C CA . GLU A 1 250 ? 3.067 -15.915 -4.401 1.00 97.31 250 GLU A CA 1
ATOM 1985 C C . GLU A 1 250 ? 2.814 -14.767 -5.397 1.00 97.31 250 GLU A C 1
ATOM 1987 O O . GLU A 1 250 ? 2.250 -14.973 -6.473 1.00 97.31 250 GLU A O 1
ATOM 1992 N N . LEU A 1 251 ? 3.322 -13.563 -5.093 1.00 97.88 251 LEU A N 1
ATOM 1993 C CA . LEU A 1 251 ? 3.194 -12.388 -5.965 1.00 97.88 251 LEU A CA 1
ATOM 1994 C C . LEU A 1 251 ? 3.829 -12.618 -7.347 1.00 97.88 251 LEU A C 1
ATOM 1996 O O . LEU A 1 251 ? 3.228 -12.274 -8.361 1.00 97.88 251 LEU A O 1
ATOM 2000 N N . VAL A 1 252 ? 5.004 -13.254 -7.416 1.00 97.44 252 VAL A N 1
ATOM 2001 C CA . VAL A 1 252 ? 5.673 -13.593 -8.686 1.00 97.44 252 VAL A CA 1
ATOM 2002 C C . VAL A 1 252 ? 4.816 -14.509 -9.559 1.00 97.44 252 VAL A C 1
ATOM 2004 O O . VAL A 1 252 ? 4.726 -14.267 -10.762 1.00 97.44 252 VAL A O 1
ATOM 2007 N N . GLN A 1 253 ? 4.150 -15.513 -8.976 1.00 97.38 253 GLN A N 1
ATOM 2008 C CA . GLN A 1 253 ? 3.259 -16.405 -9.727 1.00 97.38 253 GLN A CA 1
ATOM 2009 C C . GLN A 1 253 ? 2.080 -15.629 -10.328 1.00 97.38 253 GLN A C 1
ATOM 2011 O O . GLN A 1 253 ? 1.789 -15.781 -11.512 1.00 97.38 253 GLN A O 1
ATOM 2016 N N . LEU A 1 254 ? 1.457 -14.735 -9.552 1.00 97.88 254 LEU A N 1
ATOM 2017 C CA . LEU A 1 254 ? 0.346 -13.899 -10.024 1.00 97.88 254 LEU A CA 1
ATOM 2018 C C . LEU A 1 254 ? 0.765 -12.890 -11.103 1.00 97.88 254 LEU A C 1
ATOM 2020 O O . LEU A 1 254 ? 0.018 -12.666 -12.052 1.00 97.88 254 LEU A O 1
ATOM 2024 N N . ILE A 1 255 ? 1.961 -12.305 -11.001 1.00 97.94 255 ILE A N 1
ATOM 2025 C CA . ILE A 1 255 ? 2.514 -11.406 -12.029 1.00 97.94 255 ILE A CA 1
ATOM 2026 C C . ILE A 1 255 ? 2.761 -12.167 -13.344 1.00 97.94 255 ILE A C 1
ATOM 2028 O O . ILE A 1 255 ? 2.528 -11.623 -14.430 1.00 97.94 255 ILE A O 1
ATOM 2032 N N . GLN A 1 256 ? 3.233 -13.414 -13.265 1.00 95.50 256 GLN A N 1
ATOM 2033 C CA . GLN A 1 256 ? 3.605 -14.227 -14.428 1.00 95.50 256 GLN A CA 1
ATOM 2034 C C . GLN A 1 256 ? 2.418 -14.935 -15.097 1.00 95.50 256 GLN A C 1
ATOM 2036 O O . GLN A 1 256 ? 2.434 -15.086 -16.318 1.00 95.50 256 GLN A O 1
ATOM 2041 N N . ASP A 1 257 ? 1.383 -15.322 -14.347 1.00 95.75 257 ASP A N 1
ATOM 2042 C CA . ASP A 1 257 ? 0.206 -16.011 -14.884 1.00 95.75 257 ASP A CA 1
ATOM 2043 C C . ASP A 1 257 ? -0.629 -15.092 -15.796 1.00 95.75 257 ASP A C 1
ATOM 2045 O O . ASP A 1 257 ? -1.380 -14.223 -15.351 1.00 95.75 257 ASP A O 1
ATOM 2049 N N . THR A 1 258 ? -0.517 -15.311 -17.107 1.00 93.62 258 THR A N 1
ATOM 2050 C CA . THR A 1 258 ? -1.216 -14.542 -18.147 1.00 93.62 258 THR A CA 1
ATOM 2051 C C . THR A 1 258 ? -2.731 -14.741 -18.157 1.00 93.62 258 THR A C 1
ATOM 2053 O O . THR A 1 258 ? -3.426 -13.953 -18.797 1.00 93.62 258 THR A O 1
ATOM 2056 N N . ARG A 1 259 ? -3.255 -15.745 -17.438 1.00 94.50 259 ARG A N 1
ATOM 2057 C CA . ARG A 1 259 ? -4.698 -15.986 -17.270 1.00 94.50 259 ARG A CA 1
ATOM 2058 C C . ARG A 1 259 ? -5.317 -15.071 -16.207 1.00 94.50 259 ARG A C 1
ATOM 2060 O O . ARG A 1 259 ? -6.536 -14.931 -16.169 1.00 94.50 259 ARG A O 1
ATOM 2067 N N . GLN A 1 260 ? -4.505 -14.457 -15.341 1.00 94.94 260 GLN A N 1
ATOM 2068 C CA . GLN A 1 260 ? -5.001 -13.532 -14.321 1.00 94.94 260 GLN A CA 1
ATOM 2069 C C . GLN A 1 260 ? -5.454 -12.206 -14.960 1.00 94.94 260 GLN A C 1
ATOM 2071 O O . GLN A 1 260 ? -4.756 -11.680 -15.835 1.00 94.94 260 GLN A O 1
ATOM 2076 N N . PRO A 1 261 ? -6.577 -11.609 -14.511 1.00 92.38 261 PRO A N 1
ATOM 2077 C CA . PRO A 1 261 ? -7.017 -10.303 -14.992 1.00 92.38 261 PRO A CA 1
ATOM 2078 C C . PRO A 1 261 ? -5.945 -9.224 -14.804 1.00 92.38 261 PRO A C 1
ATOM 2080 O O . PRO A 1 261 ? -5.202 -9.244 -13.822 1.00 92.38 261 PRO A O 1
ATOM 2083 N N . LEU A 1 262 ? -5.912 -8.230 -15.699 1.00 84.75 262 LEU A N 1
ATOM 2084 C CA . LEU A 1 262 ? -4.927 -7.138 -15.669 1.00 84.75 262 LEU A CA 1
ATOM 2085 C C . LEU A 1 262 ? -4.813 -6.480 -14.283 1.00 84.75 262 LEU A C 1
ATOM 2087 O O . LEU A 1 262 ? -3.707 -6.329 -13.780 1.00 84.75 262 LEU A O 1
ATOM 2091 N N . ALA A 1 263 ? -5.945 -6.182 -13.637 1.00 82.00 263 ALA A N 1
ATOM 2092 C CA . ALA A 1 263 ? -5.979 -5.599 -12.294 1.00 82.00 263 ALA A CA 1
ATOM 2093 C C . ALA A 1 263 ? -5.264 -6.462 -11.235 1.00 82.00 263 ALA A C 1
ATOM 2095 O O . ALA A 1 263 ? -4.578 -5.923 -10.375 1.00 82.00 263 ALA A O 1
ATOM 2096 N N . ILE A 1 264 ? -5.364 -7.794 -11.323 1.00 93.81 264 ILE A N 1
ATOM 2097 C CA . ILE A 1 264 ? -4.683 -8.727 -10.411 1.00 93.81 264 ILE A CA 1
ATOM 2098 C C . ILE A 1 264 ? -3.172 -8.705 -10.648 1.00 93.81 264 IL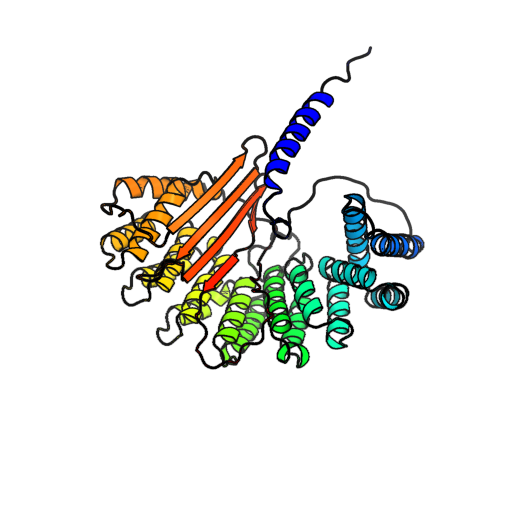E A C 1
ATOM 2100 O O . ILE A 1 264 ? -2.398 -8.632 -9.697 1.00 93.81 264 ILE A O 1
ATOM 2104 N N . ARG A 1 265 ? -2.748 -8.719 -11.918 1.00 96.69 265 ARG A N 1
ATOM 2105 C CA . ARG A 1 265 ? -1.325 -8.688 -12.290 1.00 96.69 265 ARG A CA 1
ATOM 2106 C C . ARG A 1 265 ? -0.676 -7.355 -11.901 1.00 96.69 265 ARG A C 1
ATOM 2108 O O . ARG A 1 265 ? 0.412 -7.361 -11.335 1.00 96.69 265 ARG A O 1
ATOM 2115 N N . THR A 1 266 ? -1.355 -6.230 -12.141 1.00 84.56 266 THR A N 1
ATOM 2116 C CA . THR A 1 266 ? -0.884 -4.886 -11.764 1.00 84.56 266 THR A CA 1
ATOM 2117 C C . THR A 1 266 ? -0.856 -4.696 -10.245 1.00 84.56 266 THR A C 1
ATOM 2119 O O . THR A 1 266 ? 0.136 -4.196 -9.721 1.00 84.56 266 THR A O 1
ATOM 2122 N N . GLU A 1 267 ? -1.874 -5.153 -9.507 1.00 92.38 267 GLU A N 1
ATOM 2123 C CA . GLU A 1 267 ? -1.868 -5.074 -8.039 1.00 92.38 267 GLU A CA 1
ATOM 2124 C C . GLU A 1 267 ? -0.789 -5.973 -7.414 1.00 92.38 267 GLU A C 1
ATOM 2126 O O . GLU A 1 267 ? -0.153 -5.585 -6.438 1.00 92.38 267 GLU A O 1
ATOM 2131 N N . ALA A 1 268 ? -0.513 -7.142 -8.002 1.00 96.88 268 ALA A N 1
ATOM 2132 C CA . ALA A 1 268 ? 0.580 -8.002 -7.556 1.00 96.88 268 ALA A CA 1
ATOM 2133 C C . ALA A 1 268 ? 1.966 -7.365 -7.793 1.00 96.88 268 ALA A C 1
ATOM 2135 O O . ALA A 1 268 ? 2.865 -7.568 -6.976 1.00 96.88 268 ALA A O 1
ATOM 2136 N N . VAL A 1 269 ? 2.138 -6.551 -8.849 1.00 94.06 269 VAL A N 1
ATOM 2137 C CA . VAL A 1 269 ? 3.321 -5.680 -9.002 1.00 94.06 269 VAL A CA 1
ATOM 2138 C C . VAL A 1 269 ? 3.347 -4.614 -7.904 1.00 94.06 269 VAL A C 1
ATOM 2140 O O . VAL A 1 269 ? 4.389 -4.411 -7.284 1.00 94.06 269 VAL A O 1
ATOM 2143 N N . ASP A 1 270 ? 2.225 -3.948 -7.619 1.00 86.75 270 ASP A N 1
ATOM 2144 C CA . ASP A 1 270 ? 2.179 -2.892 -6.602 1.00 86.75 270 ASP A CA 1
ATOM 2145 C C . ASP A 1 270 ? 2.466 -3.399 -5.181 1.00 86.75 270 ASP A C 1
ATOM 2147 O O . ASP A 1 270 ? 3.163 -2.737 -4.414 1.00 86.75 270 ASP A O 1
ATOM 2151 N N . ALA A 1 271 ? 2.023 -4.613 -4.846 1.00 93.19 271 ALA A N 1
ATOM 2152 C CA . ALA A 1 271 ? 2.296 -5.259 -3.564 1.00 93.19 271 ALA A CA 1
ATOM 2153 C C . ALA A 1 271 ? 3.802 -5.445 -3.266 1.00 93.19 271 ALA A C 1
ATOM 2155 O O . ALA A 1 271 ? 4.182 -5.577 -2.103 1.00 93.19 271 ALA A O 1
ATOM 2156 N N . LEU A 1 272 ? 4.681 -5.368 -4.276 1.00 93.75 272 LEU A N 1
ATOM 2157 C CA . LEU A 1 272 ? 6.140 -5.362 -4.097 1.00 93.75 272 LEU A CA 1
ATOM 2158 C C . LEU A 1 272 ? 6.690 -4.034 -3.528 1.00 93.75 272 LEU A C 1
ATOM 2160 O O . LEU A 1 272 ? 7.872 -3.971 -3.192 1.00 93.75 272 LEU A O 1
ATOM 2164 N N . ARG A 1 273 ? 5.870 -2.976 -3.389 1.00 89.56 273 ARG A N 1
ATOM 2165 C CA . ARG A 1 273 ? 6.284 -1.613 -2.979 1.00 89.56 273 ARG A CA 1
ATOM 2166 C C . ARG A 1 273 ? 7.088 -1.524 -1.681 1.00 89.56 273 ARG A C 1
ATOM 2168 O O . ARG A 1 273 ? 7.935 -0.644 -1.578 1.00 89.56 273 ARG A O 1
ATOM 2175 N N . LEU A 1 274 ? 6.840 -2.415 -0.718 1.00 86.81 274 LEU A N 1
ATOM 2176 C CA . LEU A 1 274 ? 7.561 -2.460 0.566 1.00 86.81 274 LEU A CA 1
ATOM 2177 C C . LEU A 1 274 ? 8.764 -3.417 0.559 1.00 86.81 274 LEU A C 1
ATOM 2179 O O . LEU A 1 274 ? 9.541 -3.443 1.505 1.00 86.81 274 LEU A O 1
ATOM 2183 N N . LEU A 1 275 ? 8.929 -4.202 -0.508 1.00 89.50 275 LEU A N 1
ATOM 2184 C CA . LEU A 1 275 ? 10.040 -5.138 -0.680 1.00 89.50 275 LEU A CA 1
ATOM 2185 C C . LEU A 1 275 ? 11.182 -4.542 -1.522 1.00 89.50 275 LEU A C 1
ATOM 2187 O O . LEU A 1 275 ? 12.226 -5.182 -1.664 1.00 89.50 275 LEU A O 1
ATOM 2191 N N . LYS A 1 276 ? 10.996 -3.328 -2.069 1.00 86.88 276 LYS A N 1
ATOM 2192 C CA . LYS A 1 276 ? 11.928 -2.661 -2.995 1.00 86.88 276 LYS A CA 1
ATOM 2193 C C . LYS A 1 276 ? 13.348 -2.536 -2.426 1.00 86.88 276 LYS A C 1
ATOM 2195 O O . LYS A 1 276 ? 14.298 -2.805 -3.150 1.00 86.88 276 LYS A O 1
ATOM 2200 N N . ASP A 1 277 ? 13.476 -2.221 -1.136 1.00 83.12 277 ASP A N 1
ATOM 2201 C CA . ASP A 1 277 ? 14.762 -2.016 -0.452 1.00 83.12 277 ASP A CA 1
ATOM 2202 C C . ASP A 1 277 ? 15.303 -3.319 0.169 1.00 83.12 277 ASP A C 1
ATOM 2204 O O . ASP A 1 277 ? 16.512 -3.508 0.293 1.00 83.12 277 ASP A O 1
ATOM 2208 N N . VAL A 1 278 ? 14.405 -4.259 0.496 1.00 86.69 278 VAL A N 1
ATOM 2209 C CA . VAL A 1 278 ? 14.729 -5.576 1.075 1.00 86.69 278 VAL A CA 1
ATOM 2210 C C . VAL A 1 278 ? 15.317 -6.525 0.024 1.00 86.69 278 VAL A C 1
ATOM 2212 O O . VAL A 1 278 ? 16.221 -7.305 0.318 1.00 86.69 278 VAL A O 1
ATOM 2215 N N . MET A 1 279 ? 14.807 -6.489 -1.213 1.00 92.25 279 MET A N 1
ATOM 2216 C CA . MET A 1 279 ? 15.212 -7.411 -2.283 1.00 92.25 279 MET A CA 1
ATOM 2217 C C . MET A 1 279 ? 15.226 -6.780 -3.695 1.00 92.25 279 MET A C 1
ATOM 2219 O O . MET A 1 279 ? 14.689 -7.380 -4.636 1.00 92.25 279 MET A O 1
ATOM 2223 N N . PRO A 1 280 ? 15.888 -5.618 -3.896 1.00 93.88 280 PRO A N 1
ATOM 2224 C CA . PRO A 1 280 ? 15.858 -4.854 -5.152 1.00 93.88 280 PRO A CA 1
ATOM 2225 C C . PRO A 1 280 ? 16.202 -5.711 -6.376 1.00 93.88 280 PRO A C 1
ATOM 2227 O O . PRO A 1 280 ? 15.439 -5.774 -7.339 1.00 93.88 280 PRO A O 1
ATOM 2230 N N . ARG A 1 281 ? 17.296 -6.483 -6.303 1.00 95.56 281 ARG A N 1
ATOM 2231 C CA . ARG A 1 281 ? 17.756 -7.366 -7.391 1.00 95.56 281 ARG A CA 1
ATOM 2232 C C . ARG A 1 281 ? 16.759 -8.487 -7.740 1.00 95.56 281 ARG A C 1
ATOM 2234 O O . ARG A 1 281 ? 16.681 -8.884 -8.902 1.00 95.56 281 ARG A O 1
ATOM 2241 N N . LYS A 1 282 ? 15.958 -8.986 -6.781 1.00 95.62 282 LYS A N 1
ATOM 2242 C CA . LYS A 1 282 ? 14.894 -9.977 -7.060 1.00 95.62 282 LYS A CA 1
ATOM 2243 C C . LYS A 1 282 ? 13.729 -9.317 -7.799 1.00 95.62 282 LYS A C 1
ATOM 2245 O O . LYS A 1 282 ? 13.244 -9.882 -8.774 1.00 95.62 282 LYS A O 1
ATOM 2250 N N . ILE A 1 283 ? 13.334 -8.112 -7.388 1.00 96.25 283 ILE A N 1
ATOM 2251 C CA . ILE A 1 283 ? 12.257 -7.339 -8.024 1.00 96.25 283 ILE A CA 1
ATOM 2252 C C . ILE A 1 283 ? 12.646 -6.928 -9.451 1.00 96.25 283 ILE A C 1
ATOM 2254 O O . ILE A 1 283 ? 11.880 -7.181 -10.376 1.00 96.25 283 ILE A O 1
ATOM 2258 N N . GLN A 1 284 ? 13.864 -6.422 -9.666 1.00 97.25 284 GLN A N 1
ATOM 2259 C CA . GLN A 1 284 ? 14.409 -6.136 -11.003 1.00 97.25 284 GLN A CA 1
ATOM 2260 C C . GLN A 1 284 ? 14.362 -7.376 -11.914 1.00 97.25 284 GLN A C 1
ATOM 2262 O O . GLN A 1 284 ? 13.835 -7.313 -13.025 1.00 97.25 284 GLN A O 1
ATOM 2267 N N . LYS A 1 285 ? 14.836 -8.536 -11.426 1.00 96.62 285 LYS A N 1
ATOM 2268 C CA . LYS A 1 285 ? 14.821 -9.807 -12.176 1.00 96.62 285 LYS A CA 1
ATOM 2269 C C . LYS A 1 285 ? 13.404 -10.290 -12.528 1.00 96.62 285 LYS A C 1
ATOM 2271 O O . LYS A 1 285 ? 13.228 -10.932 -13.561 1.00 96.62 285 LYS A O 1
ATOM 2276 N N . VAL A 1 286 ? 12.408 -9.990 -11.694 1.00 96.50 286 VAL A N 1
ATOM 2277 C CA . VAL A 1 286 ? 10.992 -10.341 -11.913 1.00 96.50 286 VAL A CA 1
ATOM 2278 C C . VAL A 1 286 ? 10.307 -9.379 -12.886 1.00 96.50 286 VAL A C 1
ATOM 2280 O O . VAL A 1 286 ? 9.574 -9.828 -13.765 1.00 96.50 286 VAL A O 1
ATOM 2283 N N . LEU A 1 287 ? 10.530 -8.070 -12.742 1.00 97.94 287 LEU A N 1
ATOM 2284 C CA . LEU A 1 287 ? 9.790 -7.037 -13.472 1.00 97.94 287 LEU A CA 1
ATOM 2285 C C . LEU A 1 287 ? 10.394 -6.699 -14.841 1.00 97.94 287 LEU A C 1
ATOM 2287 O O . LEU A 1 287 ? 9.642 -6.358 -15.755 1.00 97.94 287 LEU A O 1
ATOM 2291 N N . LEU A 1 288 ? 11.708 -6.853 -15.041 1.00 97.62 288 LEU A N 1
ATOM 2292 C CA . LEU A 1 288 ? 12.338 -6.574 -16.336 1.00 97.62 288 LEU A CA 1
ATOM 2293 C C . LEU A 1 288 ? 11.763 -7.437 -17.487 1.00 97.62 288 LEU A C 1
ATOM 2295 O O . LEU A 1 288 ? 11.453 -6.868 -18.535 1.00 97.62 288 LEU A O 1
ATOM 2299 N N . PRO A 1 289 ? 11.523 -8.760 -17.337 1.00 97.00 289 PRO A N 1
ATOM 2300 C CA . PRO A 1 289 ? 10.816 -9.550 -18.353 1.00 97.00 289 PRO A CA 1
ATOM 2301 C C . PRO A 1 289 ? 9.370 -9.090 -18.596 1.00 97.00 289 PRO A C 1
ATOM 2303 O O . PRO A 1 289 ? 8.897 -9.127 -19.732 1.00 97.00 289 PRO A O 1
ATOM 2306 N N . VAL A 1 290 ? 8.668 -8.628 -17.553 1.00 97.50 290 VAL A N 1
ATOM 2307 C CA . VAL A 1 290 ? 7.282 -8.136 -17.654 1.00 97.50 290 VAL A CA 1
ATOM 2308 C C . VAL A 1 290 ? 7.232 -6.853 -18.481 1.00 97.50 290 VAL A C 1
ATOM 2310 O O . VAL A 1 290 ? 6.419 -6.759 -19.401 1.00 97.50 290 VAL A O 1
ATOM 2313 N N . TYR A 1 291 ? 8.140 -5.912 -18.206 1.00 97.19 291 TYR A N 1
ATOM 2314 C CA . TYR A 1 291 ? 8.308 -4.674 -18.967 1.00 97.19 291 TYR A CA 1
ATOM 2315 C C . TYR A 1 291 ? 8.757 -4.928 -20.417 1.00 97.19 291 TYR A C 1
ATOM 2317 O O . TYR A 1 291 ? 8.222 -4.301 -21.330 1.00 97.19 291 TYR A O 1
ATOM 2325 N N . LYS A 1 292 ? 9.687 -5.861 -20.665 1.00 96.31 292 LYS A N 1
ATOM 2326 C CA . LYS A 1 292 ? 10.203 -6.141 -22.020 1.00 96.31 292 LYS A CA 1
ATOM 2327 C C . LYS A 1 292 ? 9.238 -6.907 -22.931 1.00 96.31 292 LYS A C 1
ATOM 2329 O O . LYS A 1 292 ? 9.353 -6.811 -24.150 1.00 96.31 292 LYS A O 1
ATOM 2334 N N . ASN A 1 293 ? 8.294 -7.671 -22.382 1.00 95.56 293 ASN A N 1
ATOM 2335 C CA . ASN A 1 293 ? 7.351 -8.438 -23.195 1.00 95.56 293 ASN A CA 1
ATOM 2336 C C . ASN A 1 293 ? 6.257 -7.535 -23.799 1.00 95.56 293 ASN A C 1
ATOM 2338 O O . ASN A 1 293 ? 5.312 -7.156 -23.106 1.00 95.56 293 ASN A O 1
ATOM 2342 N N . LEU A 1 294 ? 6.351 -7.263 -25.106 1.00 94.25 294 LEU A N 1
ATOM 2343 C CA . LEU A 1 294 ? 5.384 -6.462 -25.873 1.00 94.25 294 LEU A CA 1
ATOM 2344 C C . LEU A 1 294 ? 3.947 -7.028 -25.874 1.00 94.25 294 LEU A C 1
ATOM 2346 O O . LEU A 1 294 ? 3.013 -6.287 -26.160 1.00 94.25 294 LEU A O 1
ATOM 2350 N N . GLN A 1 295 ? 3.752 -8.311 -25.538 1.00 93.62 295 GLN A N 1
ATOM 2351 C CA . GLN A 1 295 ? 2.424 -8.934 -25.422 1.00 93.62 295 GLN A CA 1
ATOM 2352 C C . GLN A 1 295 ? 1.710 -8.595 -24.098 1.00 93.62 295 GLN A C 1
ATOM 2354 O O . GLN A 1 295 ? 0.500 -8.793 -23.976 1.00 93.62 295 GLN A O 1
ATOM 2359 N N . ASN A 1 296 ? 2.423 -8.081 -23.086 1.00 94.44 296 ASN A N 1
ATOM 2360 C CA . ASN A 1 296 ? 1.778 -7.553 -21.882 1.00 94.44 296 ASN A CA 1
ATOM 2361 C C . ASN A 1 296 ? 1.077 -6.219 -22.192 1.00 94.44 296 ASN A C 1
ATOM 2363 O O . ASN A 1 296 ? 1.571 -5.396 -22.961 1.00 94.44 296 ASN A O 1
ATOM 2367 N N . LYS A 1 297 ? -0.061 -5.974 -21.534 1.00 86.00 297 LYS A N 1
ATOM 2368 C CA . LYS A 1 297 ? -0.801 -4.710 -21.657 1.00 86.00 297 LYS A CA 1
ATOM 2369 C C . LYS A 1 297 ? 0.067 -3.515 -21.208 1.00 86.00 297 LYS A C 1
ATOM 2371 O O . LYS A 1 297 ? 0.789 -3.664 -20.216 1.00 86.00 297 LYS A O 1
ATOM 2376 N N . PRO A 1 298 ? 0.008 -2.353 -21.893 1.00 84.25 298 PRO A N 1
ATOM 2377 C CA . PRO A 1 298 ? 0.816 -1.169 -21.582 1.00 84.25 298 PRO A CA 1
ATOM 2378 C C . PRO A 1 298 ? 0.839 -0.786 -20.100 1.00 84.25 298 PRO A C 1
ATOM 2380 O O . PRO A 1 298 ? 1.899 -0.480 -19.565 1.00 84.25 298 PRO A O 1
ATOM 2383 N N . GLU A 1 299 ? -0.307 -0.857 -19.428 1.00 80.25 299 GLU A N 1
ATOM 2384 C CA . GLU A 1 299 ? -0.497 -0.499 -18.022 1.00 80.25 299 GLU A CA 1
ATOM 2385 C C . GLU A 1 299 ? 0.368 -1.369 -17.097 1.00 80.25 299 GLU A C 1
ATOM 2387 O O . GLU A 1 299 ? 1.120 -0.848 -16.276 1.00 80.25 299 GLU A O 1
ATOM 2392 N N . LEU A 1 300 ? 0.370 -2.692 -17.306 1.00 86.38 300 LEU A N 1
ATOM 2393 C CA . LEU A 1 300 ? 1.222 -3.622 -16.554 1.00 86.38 300 LEU A CA 1
ATOM 2394 C C . LEU A 1 300 ? 2.713 -3.376 -16.825 1.00 86.38 300 LEU A C 1
ATOM 2396 O O . LEU A 1 300 ? 3.542 -3.540 -15.932 1.00 86.38 300 LEU A O 1
ATOM 2400 N N . ARG A 1 301 ? 3.067 -2.977 -18.053 1.00 94.00 301 ARG A N 1
ATOM 2401 C CA . ARG A 1 301 ? 4.454 -2.684 -18.443 1.00 94.00 301 ARG A CA 1
ATOM 2402 C C . ARG A 1 301 ? 4.948 -1.379 -17.814 1.00 94.00 301 ARG A C 1
ATOM 2404 O O . ARG A 1 301 ? 6.064 -1.350 -17.304 1.00 94.00 301 ARG A O 1
ATOM 2411 N N . MET A 1 302 ? 4.112 -0.340 -17.781 1.00 84.75 302 MET A N 1
ATOM 2412 C CA . MET A 1 302 ? 4.397 0.930 -17.102 1.00 84.75 302 MET A CA 1
ATOM 2413 C C . MET A 1 302 ? 4.479 0.748 -15.578 1.00 84.75 302 MET A C 1
ATOM 2415 O O . MET A 1 302 ? 5.436 1.224 -14.971 1.00 84.75 302 MET A O 1
ATOM 2419 N N . ALA A 1 303 ? 3.575 -0.028 -14.969 1.00 83.75 303 ALA A N 1
ATOM 2420 C CA . ALA A 1 303 ? 3.647 -0.379 -13.548 1.00 83.75 303 ALA A CA 1
ATOM 2421 C C . ALA A 1 303 ? 4.915 -1.188 -13.202 1.00 83.75 303 ALA A C 1
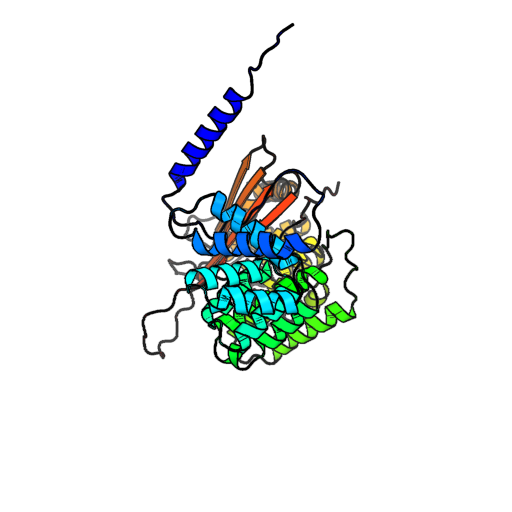ATOM 2423 O O . ALA A 1 303 ? 5.583 -0.898 -12.209 1.00 83.75 303 ALA A O 1
ATOM 2424 N N . ALA A 1 304 ? 5.286 -2.167 -14.039 1.00 93.62 304 ALA A N 1
ATOM 2425 C CA . ALA A 1 304 ? 6.507 -2.957 -13.868 1.00 93.62 304 ALA A CA 1
ATOM 2426 C C . ALA A 1 304 ? 7.785 -2.116 -14.023 1.00 93.62 304 ALA A C 1
ATOM 2428 O O . ALA A 1 304 ? 8.729 -2.310 -13.259 1.00 93.62 304 ALA A O 1
ATOM 2429 N N . LEU A 1 305 ? 7.818 -1.162 -14.963 1.00 92.75 305 LEU A N 1
ATOM 2430 C CA . LEU A 1 305 ? 8.911 -0.193 -15.064 1.00 92.75 305 LEU A CA 1
ATOM 2431 C C . LEU A 1 305 ? 8.991 0.674 -13.807 1.00 92.75 305 LEU A C 1
ATOM 2433 O O . LEU A 1 305 ? 10.055 0.768 -13.200 1.00 92.75 305 LEU A O 1
ATOM 2437 N N . TRP A 1 306 ? 7.878 1.309 -13.433 1.00 85.88 306 TRP A N 1
ATOM 2438 C CA . TRP A 1 306 ? 7.813 2.231 -12.305 1.00 85.88 306 TRP A CA 1
ATOM 2439 C C . TRP A 1 306 ? 8.346 1.574 -11.024 1.00 85.88 306 TRP A C 1
ATOM 2441 O O . TRP A 1 306 ? 9.328 2.032 -10.436 1.00 85.88 306 TRP A O 1
ATOM 2451 N N . ARG A 1 307 ? 7.780 0.411 -10.680 1.00 90.38 307 ARG A N 1
ATOM 2452 C CA . ARG A 1 307 ? 8.131 -0.352 -9.478 1.00 90.38 307 ARG A CA 1
ATOM 2453 C C . ARG A 1 307 ? 9.543 -0.956 -9.526 1.00 90.38 307 ARG A C 1
ATOM 2455 O O . ARG A 1 307 ? 10.099 -1.292 -8.484 1.00 90.38 307 ARG A O 1
ATOM 2462 N N . MET A 1 308 ? 10.148 -1.060 -10.713 1.00 94.00 308 MET A N 1
ATOM 2463 C CA . MET A 1 308 ? 11.559 -1.413 -10.901 1.00 94.00 308 MET A CA 1
ATOM 2464 C C . MET A 1 308 ? 12.492 -0.203 -10.732 1.00 94.00 308 MET A C 1
ATOM 2466 O O . MET A 1 308 ? 13.547 -0.350 -10.120 1.00 94.00 308 MET A O 1
ATOM 2470 N N . MET A 1 309 ? 12.130 0.992 -11.205 1.00 91.75 309 MET A N 1
ATOM 2471 C CA . MET A 1 309 ? 12.965 2.198 -11.063 1.00 91.75 309 MET A CA 1
ATOM 2472 C C . MET A 1 309 ? 13.124 2.632 -9.598 1.00 91.75 309 MET A C 1
ATOM 2474 O O . MET A 1 309 ? 14.210 3.031 -9.184 1.00 91.75 309 MET A O 1
ATOM 2478 N N . GLU A 1 310 ? 12.097 2.436 -8.769 1.00 85.75 310 GLU A N 1
ATOM 2479 C CA . GLU A 1 310 ? 12.170 2.683 -7.319 1.00 85.75 310 GLU A CA 1
ATOM 2480 C C . GLU A 1 310 ? 13.147 1.765 -6.560 1.00 85.75 310 GLU A C 1
ATOM 2482 O O . GLU A 1 310 ? 13.446 2.040 -5.399 1.00 85.75 310 GLU A O 1
ATOM 2487 N N . THR A 1 311 ? 13.656 0.696 -7.188 1.00 92.12 311 THR A N 1
ATOM 2488 C CA . THR A 1 311 ? 14.700 -0.184 -6.618 1.00 92.12 311 THR A CA 1
ATOM 2489 C C . THR A 1 311 ? 16.127 0.352 -6.823 1.00 92.12 311 THR A C 1
ATOM 2491 O O . THR A 1 311 ? 17.093 -0.372 -6.584 1.00 92.12 311 THR A O 1
ATOM 2494 N N . LEU A 1 312 ? 16.261 1.598 -7.301 1.00 93.06 312 LEU A N 1
ATOM 2495 C CA . LEU A 1 312 ? 17.521 2.285 -7.610 1.00 93.06 312 LEU A CA 1
ATOM 2496 C C . LEU A 1 312 ? 18.450 1.475 -8.547 1.00 93.06 312 LEU A C 1
ATOM 2498 O O . LEU A 1 312 ? 19.610 1.236 -8.204 1.00 93.06 312 LEU A O 1
ATOM 2502 N N . PRO A 1 313 ? 17.970 1.044 -9.733 1.00 95.38 313 PRO A N 1
ATOM 2503 C CA . PRO A 1 313 ? 18.671 0.095 -10.598 1.00 95.38 313 PRO A CA 1
ATOM 2504 C C . PRO A 1 313 ? 20.095 0.516 -10.989 1.00 95.38 313 PRO A C 1
ATOM 2506 O O . PRO A 1 313 ? 20.408 1.697 -11.161 1.00 95.38 313 PRO A O 1
ATOM 2509 N N . GLU A 1 314 ? 20.955 -0.491 -11.139 1.00 93.69 314 GLU A N 1
ATOM 2510 C CA . GLU A 1 314 ? 22.330 -0.383 -11.640 1.00 93.69 314 GLU A CA 1
ATOM 2511 C C . GLU A 1 314 ? 22.337 -0.197 -13.177 1.00 93.69 314 GLU A C 1
ATOM 2513 O O . GLU A 1 314 ? 21.358 -0.516 -13.860 1.00 93.69 314 GLU A O 1
ATOM 2518 N N . GLU A 1 315 ? 23.441 0.303 -13.744 1.00 92.19 315 GLU A N 1
ATOM 2519 C CA . GLU A 1 315 ? 23.537 0.658 -15.175 1.00 92.19 315 GLU A CA 1
ATOM 2520 C C . GLU A 1 315 ? 23.145 -0.462 -16.161 1.00 92.19 315 GLU A C 1
ATOM 2522 O O . GLU A 1 315 ? 22.433 -0.154 -17.119 1.00 92.19 315 GLU A O 1
ATOM 2527 N N . PRO A 1 316 ? 23.475 -1.756 -15.947 1.00 93.88 316 PRO A N 1
ATOM 2528 C CA . PRO A 1 316 ? 23.049 -2.826 -16.857 1.00 93.88 316 PRO A CA 1
ATOM 2529 C C . PRO A 1 316 ? 21.522 -2.973 -16.966 1.00 93.88 316 PRO A C 1
ATOM 2531 O O . PRO A 1 316 ? 20.996 -3.303 -18.030 1.00 93.88 316 PRO A O 1
ATOM 2534 N N . VAL A 1 317 ? 20.788 -2.693 -15.881 1.00 96.00 317 VAL A N 1
ATOM 2535 C CA . VAL A 1 317 ? 19.317 -2.724 -15.876 1.00 96.00 317 VAL A CA 1
ATOM 2536 C C . VAL A 1 317 ? 18.765 -1.501 -16.610 1.00 96.00 317 VAL A C 1
ATOM 2538 O O . VAL A 1 317 ? 17.865 -1.646 -17.437 1.00 96.00 317 VAL A O 1
ATOM 2541 N N . LEU A 1 318 ? 19.345 -0.316 -16.391 1.00 96.12 318 LEU A N 1
ATOM 2542 C CA . LEU A 1 318 ? 18.982 0.911 -17.111 1.00 96.12 318 LEU A CA 1
ATOM 2543 C C . LEU A 1 318 ? 19.248 0.794 -18.624 1.00 96.12 318 LEU A C 1
ATOM 2545 O O . LEU A 1 318 ? 18.393 1.168 -19.425 1.00 96.12 318 LEU A O 1
ATOM 2549 N N . ALA A 1 319 ? 20.365 0.185 -19.032 1.00 94.19 319 ALA A N 1
ATOM 2550 C CA . ALA A 1 319 ? 20.677 -0.096 -20.434 1.00 94.19 319 ALA A CA 1
ATOM 2551 C C . ALA A 1 319 ? 19.650 -1.039 -21.086 1.00 94.19 319 ALA A C 1
ATOM 2553 O O . ALA A 1 319 ? 19.237 -0.826 -22.228 1.00 94.19 319 ALA A O 1
ATOM 2554 N N . HIS A 1 320 ? 19.169 -2.052 -20.357 1.00 96.00 320 HIS A N 1
ATOM 2555 C CA . HIS A 1 320 ? 18.064 -2.895 -20.819 1.00 96.00 320 HIS A CA 1
ATOM 2556 C C . HIS A 1 320 ? 16.716 -2.164 -20.882 1.00 96.00 320 HIS A C 1
ATOM 2558 O O . HIS A 1 320 ? 15.904 -2.507 -21.742 1.00 96.00 320 HIS A O 1
ATOM 2564 N N . ILE A 1 321 ? 16.475 -1.173 -20.017 1.00 96.69 321 ILE A N 1
ATOM 2565 C CA . ILE A 1 321 ? 15.275 -0.328 -20.060 1.00 96.69 321 ILE A CA 1
ATOM 2566 C C . ILE A 1 321 ? 15.308 0.580 -21.300 1.00 96.69 321 ILE A C 1
ATOM 2568 O O . ILE A 1 321 ? 14.380 0.548 -22.106 1.00 96.69 321 ILE A O 1
ATOM 2572 N N . VAL A 1 322 ? 16.401 1.317 -21.520 1.00 95.38 322 VAL A N 1
ATOM 2573 C CA . VAL A 1 322 ? 16.548 2.222 -22.677 1.00 95.38 322 VAL A CA 1
ATOM 2574 C C . VAL A 1 322 ? 16.545 1.455 -24.000 1.00 95.38 322 VAL A C 1
ATOM 2576 O O . VAL A 1 322 ? 15.792 1.804 -24.904 1.00 95.38 322 VAL A O 1
ATOM 2579 N N . SER A 1 323 ? 17.281 0.345 -24.106 1.00 94.75 323 SER A N 1
ATOM 2580 C CA . SER A 1 323 ? 17.302 -0.449 -25.345 1.00 94.75 323 SER A CA 1
ATOM 2581 C C . SER A 1 323 ? 15.972 -1.165 -25.645 1.00 94.75 323 SER A C 1
ATOM 2583 O O . SER A 1 323 ? 15.792 -1.684 -26.749 1.00 94.75 323 SER A O 1
ATOM 2585 N N . GLN A 1 324 ? 15.042 -1.220 -24.685 1.00 95.81 324 GLN A N 1
ATOM 2586 C CA . GLN A 1 324 ? 13.656 -1.635 -24.912 1.00 95.81 324 GLN A CA 1
ATOM 2587 C C . GLN A 1 324 ? 12.778 -0.445 -25.329 1.00 95.81 324 GLN A C 1
ATOM 2589 O O . GLN A 1 324 ? 11.997 -0.588 -26.264 1.00 95.81 324 GLN A O 1
ATOM 2594 N N . MET A 1 325 ? 12.935 0.719 -24.687 1.00 94.69 325 MET A N 1
ATOM 2595 C CA . MET A 1 325 ? 12.251 1.974 -25.034 1.00 94.69 325 MET A CA 1
ATOM 2596 C C . MET A 1 325 ? 12.500 2.392 -26.491 1.00 94.69 325 MET A C 1
ATOM 2598 O O . MET A 1 325 ? 11.567 2.763 -27.193 1.00 94.69 325 MET A O 1
ATOM 2602 N N . GLU A 1 326 ? 13.735 2.263 -26.980 1.00 93.31 326 GLU A N 1
ATOM 2603 C CA . GLU A 1 326 ? 14.098 2.540 -28.383 1.00 93.31 326 GLU A CA 1
ATOM 2604 C C . GLU A 1 326 ? 13.457 1.574 -29.396 1.00 93.31 326 GLU A C 1
ATOM 2606 O O . GLU A 1 326 ? 13.452 1.847 -30.593 1.00 93.31 326 GLU A O 1
ATOM 2611 N N . LYS A 1 327 ? 12.928 0.436 -28.928 1.00 93.56 327 LYS A N 1
ATOM 2612 C CA . LYS A 1 327 ? 12.257 -0.595 -29.739 1.00 93.56 327 LYS A CA 1
ATOM 2613 C C . LYS A 1 327 ? 10.753 -0.661 -29.455 1.00 93.56 327 LYS A C 1
ATOM 2615 O O . LYS A 1 327 ? 10.092 -1.630 -29.830 1.00 93.56 327 LYS A O 1
ATOM 2620 N N . GLU A 1 328 ? 10.219 0.325 -28.741 1.00 92.94 328 GLU A N 1
ATOM 2621 C CA . GLU A 1 328 ? 8.858 0.295 -28.232 1.00 92.94 328 GLU A CA 1
ATOM 2622 C C . GLU A 1 328 ? 7.848 0.765 -29.284 1.00 92.94 328 GLU A C 1
ATOM 2624 O O . GLU A 1 328 ? 7.872 1.910 -29.727 1.00 92.94 328 GLU A O 1
ATOM 2629 N N . SER A 1 329 ? 6.907 -0.110 -29.647 1.00 90.50 329 SER A N 1
ATOM 2630 C CA . SER A 1 329 ? 5.840 0.220 -30.597 1.00 90.50 329 SER A CA 1
ATOM 2631 C C . SER A 1 329 ? 4.704 1.040 -29.975 1.00 90.50 329 SER A C 1
ATOM 2633 O O . SER A 1 329 ? 3.963 1.708 -30.698 1.00 90.50 329 SER A O 1
ATOM 2635 N N . ASN A 1 330 ? 4.542 1.021 -28.647 1.00 85.94 330 ASN A N 1
ATOM 2636 C CA . ASN A 1 330 ? 3.543 1.826 -27.955 1.00 85.94 330 ASN A CA 1
ATOM 2637 C C . ASN A 1 330 ? 4.129 3.159 -27.455 1.00 85.94 330 ASN A C 1
ATOM 2639 O O . ASN A 1 330 ? 4.787 3.217 -26.416 1.00 85.94 330 ASN A O 1
ATOM 2643 N N . GLN A 1 331 ? 3.805 4.252 -28.152 1.00 83.31 331 GLN A N 1
ATOM 2644 C CA . GLN A 1 331 ? 4.267 5.609 -27.824 1.00 83.31 331 GLN A CA 1
ATOM 2645 C C . GLN A 1 331 ? 3.990 6.034 -26.369 1.00 83.31 331 GLN A C 1
ATOM 2647 O O . GLN A 1 331 ? 4.814 6.734 -25.785 1.00 83.31 331 GLN A O 1
ATOM 2652 N N . HIS A 1 33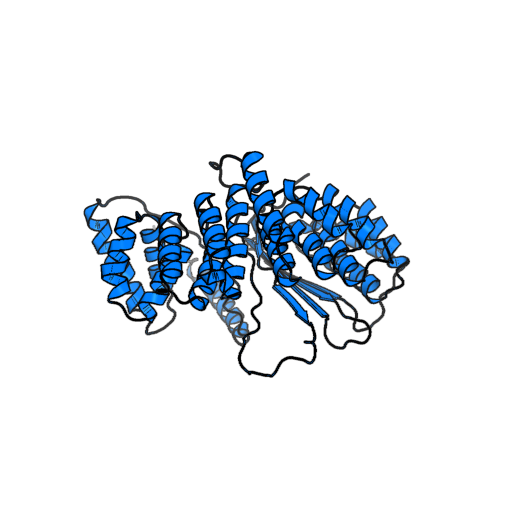2 ? 2.894 5.580 -25.743 1.00 78.25 332 HIS A N 1
ATOM 2653 C CA . HIS A 1 332 ? 2.624 5.877 -24.330 1.00 78.25 332 HIS A CA 1
ATOM 2654 C C . HIS A 1 332 ? 3.636 5.187 -23.402 1.00 78.25 332 HIS A C 1
ATOM 2656 O O . HIS A 1 332 ? 4.097 5.807 -22.451 1.00 78.25 332 HIS A O 1
ATOM 2662 N N . VAL A 1 333 ? 4.023 3.935 -23.683 1.00 84.06 333 VAL A N 1
ATOM 2663 C CA . VAL A 1 333 ? 5.039 3.202 -22.898 1.00 84.06 333 VAL A CA 1
ATOM 2664 C C . VAL A 1 333 ? 6.433 3.788 -23.134 1.00 84.06 333 VAL A C 1
ATOM 2666 O O . VAL A 1 333 ? 7.207 3.928 -22.184 1.00 84.06 333 VAL A O 1
ATOM 2669 N N . ALA A 1 334 ? 6.744 4.170 -24.376 1.00 89.31 334 ALA A N 1
ATOM 2670 C CA . ALA A 1 334 ? 8.022 4.778 -24.736 1.00 89.31 334 ALA A CA 1
ATOM 2671 C C . ALA A 1 334 ? 8.211 6.138 -24.039 1.00 89.31 334 ALA A C 1
ATOM 2673 O O . ALA A 1 334 ? 9.183 6.334 -23.308 1.00 89.31 334 ALA A O 1
ATOM 2674 N N . ALA A 1 335 ? 7.231 7.038 -24.168 1.00 82.50 335 ALA A N 1
ATOM 2675 C CA . ALA A 1 335 ? 7.258 8.346 -23.523 1.00 82.50 335 ALA A CA 1
ATOM 2676 C C . ALA A 1 335 ? 7.181 8.254 -21.995 1.00 82.50 335 ALA A C 1
ATOM 2678 O O . ALA A 1 335 ? 7.901 8.986 -21.322 1.00 82.50 335 ALA A O 1
ATOM 2679 N N . PHE A 1 336 ? 6.394 7.329 -21.430 1.00 82.50 336 PHE A N 1
ATOM 2680 C CA . PHE A 1 336 ? 6.409 7.082 -19.986 1.00 82.50 336 PHE A CA 1
ATOM 2681 C C . PHE A 1 336 ? 7.798 6.643 -19.514 1.00 82.50 336 PHE A C 1
ATOM 2683 O O . PHE A 1 336 ? 8.289 7.157 -18.513 1.00 82.50 336 PHE A O 1
ATOM 2690 N N . THR A 1 337 ? 8.472 5.760 -20.262 1.00 90.88 337 THR A N 1
ATOM 2691 C CA . THR A 1 337 ? 9.840 5.333 -19.929 1.00 90.88 337 THR A CA 1
ATOM 2692 C C . THR A 1 337 ? 10.812 6.509 -19.949 1.00 90.88 337 THR A C 1
ATOM 2694 O O . THR A 1 337 ? 11.528 6.727 -18.971 1.00 90.88 337 THR A O 1
ATOM 2697 N N . TYR A 1 338 ? 10.792 7.307 -21.019 1.00 90.31 338 TYR A N 1
ATOM 2698 C CA . TYR A 1 338 ? 11.634 8.496 -21.145 1.00 90.31 338 TYR A CA 1
ATOM 2699 C C . TYR A 1 338 ? 11.374 9.498 -20.013 1.00 90.31 338 TYR A C 1
ATOM 2701 O O . TYR A 1 338 ? 12.314 9.971 -19.378 1.00 90.31 338 TYR A O 1
ATOM 2709 N N . ASN A 1 339 ? 10.103 9.773 -19.707 1.00 83.88 339 ASN A N 1
ATOM 2710 C CA . ASN A 1 339 ? 9.708 10.687 -18.638 1.00 83.88 339 ASN A CA 1
ATOM 2711 C C . ASN A 1 339 ? 10.155 10.181 -17.259 1.00 83.88 339 ASN A C 1
ATOM 2713 O O . ASN A 1 339 ? 10.700 10.967 -16.492 1.00 83.88 339 ASN A O 1
ATOM 2717 N N . VAL A 1 340 ? 10.012 8.886 -16.950 1.00 83.50 340 VAL A N 1
ATOM 2718 C CA . VAL A 1 340 ? 10.493 8.320 -15.676 1.00 83.50 340 VAL A CA 1
ATOM 2719 C C . VAL A 1 340 ? 12.010 8.479 -15.529 1.00 83.50 340 VAL A C 1
ATOM 2721 O O . VAL A 1 340 ? 12.466 8.961 -14.494 1.00 83.50 340 VAL A O 1
ATOM 2724 N N . ILE A 1 341 ? 12.797 8.155 -16.562 1.00 91.38 341 ILE A N 1
ATOM 2725 C CA . ILE A 1 341 ? 14.260 8.340 -16.530 1.00 91.38 341 ILE A CA 1
ATOM 2726 C C . ILE A 1 341 ? 14.612 9.832 -16.394 1.00 91.38 341 ILE A C 1
ATOM 2728 O O . ILE A 1 341 ? 15.451 10.187 -15.565 1.00 91.38 341 ILE A O 1
ATOM 2732 N N . ARG A 1 342 ? 13.936 10.711 -17.148 1.00 89.38 342 ARG A N 1
ATOM 2733 C CA . ARG A 1 342 ? 14.130 12.168 -17.108 1.00 89.38 342 ARG A CA 1
ATOM 2734 C C . ARG A 1 342 ? 13.861 12.761 -15.730 1.00 89.38 342 ARG A C 1
ATOM 2736 O O . ARG A 1 342 ? 14.670 13.562 -15.276 1.00 89.38 342 ARG A O 1
ATOM 2743 N N . GLN A 1 343 ? 12.779 12.367 -15.057 1.00 82.12 343 GLN A N 1
ATOM 2744 C CA . GLN A 1 343 ? 12.488 12.880 -13.717 1.00 82.12 343 GLN A CA 1
ATOM 2745 C C . GLN A 1 343 ? 13.565 12.472 -12.709 1.00 82.12 343 GLN A C 1
ATOM 2747 O O . GLN A 1 343 ? 14.087 13.339 -12.010 1.00 82.12 343 GLN A O 1
ATOM 2752 N N . PHE A 1 344 ? 13.977 11.196 -12.703 1.00 85.56 344 PHE A N 1
ATOM 2753 C CA . PHE A 1 344 ? 15.066 10.746 -11.832 1.00 85.56 344 PHE A CA 1
ATOM 2754 C C . PHE A 1 344 ? 16.386 11.471 -12.136 1.00 85.56 344 PHE A C 1
ATOM 2756 O O . PHE A 1 344 ? 17.090 11.822 -11.197 1.00 85.56 344 PHE A O 1
ATOM 2763 N N . ALA A 1 345 ? 16.695 11.771 -13.404 1.00 88.81 345 ALA A N 1
ATOM 2764 C CA . ALA A 1 345 ? 17.852 12.587 -13.798 1.00 88.81 345 ALA A CA 1
ATOM 2765 C C . ALA A 1 345 ? 17.786 14.048 -13.297 1.00 88.81 345 ALA A C 1
ATOM 2767 O O . ALA A 1 345 ? 18.820 14.650 -13.016 1.00 88.81 345 ALA A O 1
ATOM 2768 N N . SER A 1 346 ? 16.583 14.613 -13.142 1.00 84.12 346 SER A N 1
ATOM 2769 C CA . SER A 1 346 ? 16.355 15.940 -12.543 1.00 84.12 346 SER A CA 1
ATOM 2770 C C . SER A 1 346 ? 16.085 15.926 -11.030 1.00 84.12 346 SER A C 1
ATOM 2772 O O . SER A 1 346 ? 15.884 16.986 -10.440 1.00 84.12 346 SER A O 1
ATOM 2774 N N . SER A 1 347 ? 16.060 14.754 -10.388 1.00 78.12 347 SER A N 1
ATOM 2775 C CA . SER A 1 347 ? 15.740 14.625 -8.964 1.00 78.12 347 SER A CA 1
ATOM 2776 C C . SER A 1 347 ? 16.835 15.229 -8.084 1.00 78.12 347 SER A C 1
ATOM 2778 O O . SER A 1 347 ? 17.992 14.805 -8.136 1.00 78.12 347 SER A O 1
ATOM 2780 N N . THR A 1 348 ? 16.449 16.163 -7.211 1.00 74.75 348 THR A N 1
ATOM 2781 C CA . THR A 1 348 ? 17.309 16.757 -6.173 1.00 74.75 348 THR A CA 1
ATOM 2782 C C . THR A 1 348 ? 17.325 15.954 -4.865 1.00 74.75 348 THR A C 1
ATOM 2784 O O . THR A 1 348 ? 17.895 16.400 -3.871 1.00 74.75 348 THR A O 1
ATOM 2787 N N . ASN A 1 349 ? 16.710 14.766 -4.837 1.00 73.62 349 ASN A N 1
ATOM 2788 C CA . ASN A 1 349 ? 16.635 13.921 -3.649 1.00 73.62 349 ASN A CA 1
ATOM 2789 C C . ASN A 1 349 ? 17.981 13.202 -3.378 1.00 73.62 349 ASN A C 1
ATOM 2791 O O . ASN A 1 349 ? 18.397 12.365 -4.189 1.00 73.62 349 ASN A O 1
ATOM 2795 N N . PRO A 1 350 ? 18.645 13.436 -2.224 1.00 73.12 350 PRO A N 1
ATOM 2796 C CA . PRO A 1 350 ? 19.924 12.799 -1.892 1.00 73.12 350 PRO A CA 1
ATOM 2797 C C . PRO A 1 350 ? 19.864 11.263 -1.818 1.00 73.12 350 PRO A C 1
ATOM 2799 O O . PRO A 1 350 ? 20.848 10.597 -2.134 1.00 73.12 350 PRO A O 1
ATOM 2802 N N . CYS A 1 351 ? 18.717 10.672 -1.468 1.00 72.12 351 CYS A N 1
ATOM 2803 C CA . CYS A 1 351 ? 18.527 9.218 -1.472 1.00 72.12 351 CYS A CA 1
ATOM 2804 C C . CYS A 1 351 ? 18.497 8.632 -2.895 1.00 72.12 351 CYS A C 1
ATOM 2806 O O . CYS A 1 351 ? 18.913 7.490 -3.094 1.00 72.12 351 CYS A O 1
ATOM 2808 N N . THR A 1 352 ? 18.051 9.397 -3.902 1.00 81.25 352 THR A N 1
ATOM 2809 C CA . THR A 1 352 ? 18.071 8.953 -5.308 1.00 81.25 352 THR A CA 1
ATOM 2810 C C . THR A 1 352 ? 19.343 9.353 -6.050 1.00 81.25 352 THR A C 1
ATOM 2812 O O . THR A 1 352 ? 19.513 8.916 -7.181 1.00 81.25 352 THR A O 1
ATOM 2815 N N . GLN A 1 353 ? 20.253 10.130 -5.451 1.00 84.12 353 GLN A N 1
ATOM 2816 C CA . GLN A 1 353 ? 21.382 10.770 -6.143 1.00 84.12 353 GLN A CA 1
ATOM 2817 C C . GLN A 1 353 ? 22.245 9.810 -6.986 1.00 84.12 353 GLN A C 1
ATOM 2819 O O . GLN A 1 353 ? 22.682 10.167 -8.080 1.00 84.12 353 GLN A O 1
ATOM 2824 N N . SER A 1 354 ? 22.450 8.568 -6.533 1.00 89.12 354 SER A N 1
ATOM 2825 C CA . SER A 1 354 ? 23.193 7.571 -7.321 1.00 89.12 354 SER A CA 1
ATOM 2826 C C . SER A 1 354 ? 22.442 7.126 -8.586 1.00 89.12 354 SER A C 1
ATOM 2828 O O . SER A 1 354 ? 23.071 6.892 -9.616 1.00 89.12 354 SER A O 1
ATOM 2830 N N . LEU A 1 355 ? 21.107 7.054 -8.539 1.00 91.94 355 LEU A N 1
ATOM 2831 C CA . LEU A 1 355 ? 20.250 6.834 -9.705 1.00 91.94 355 LEU A CA 1
ATOM 2832 C C . LEU A 1 355 ? 20.166 8.101 -10.570 1.00 91.94 355 LEU A C 1
ATOM 2834 O O . LEU A 1 355 ? 20.227 7.979 -11.787 1.00 91.94 355 LEU A O 1
ATOM 2838 N N . THR A 1 356 ? 20.102 9.294 -9.965 1.00 90.00 356 THR A N 1
ATOM 2839 C CA . THR A 1 356 ? 20.115 10.590 -10.667 1.00 90.00 356 THR A CA 1
ATOM 2840 C C . THR A 1 356 ? 21.296 10.681 -11.634 1.00 90.00 356 THR A C 1
ATOM 2842 O O . THR A 1 356 ? 21.092 10.916 -12.821 1.00 90.00 356 THR A O 1
ATOM 2845 N N . VAL A 1 357 ? 22.522 10.396 -11.171 1.00 93.50 357 VAL A N 1
ATOM 2846 C CA . VAL A 1 357 ? 23.727 10.398 -12.025 1.00 93.50 357 VAL A CA 1
ATOM 2847 C C . VAL A 1 357 ? 23.621 9.374 -13.164 1.00 93.50 357 VAL A C 1
ATOM 2849 O O . VAL A 1 357 ? 23.869 9.721 -14.318 1.00 93.50 357 VAL A O 1
ATOM 2852 N N . ARG A 1 358 ? 23.195 8.134 -12.877 1.00 95.31 358 ARG A N 1
ATOM 2853 C CA . ARG A 1 358 ? 23.042 7.083 -13.904 1.00 95.31 358 ARG A CA 1
ATOM 2854 C C . ARG A 1 358 ? 21.981 7.437 -14.954 1.00 95.31 358 ARG A C 1
ATOM 2856 O O . ARG A 1 358 ? 22.196 7.209 -16.142 1.00 95.31 358 ARG A O 1
ATOM 2863 N N . CYS A 1 359 ? 20.858 8.022 -14.538 1.00 94.75 359 CYS A N 1
ATOM 2864 C CA . CYS A 1 359 ? 19.801 8.482 -15.437 1.00 94.75 359 CYS A CA 1
ATOM 2865 C C . CYS A 1 359 ? 20.251 9.680 -16.286 1.00 94.75 359 CYS A C 1
ATOM 2867 O O . CYS A 1 359 ? 20.006 9.683 -17.490 1.00 94.75 359 CYS A O 1
ATOM 2869 N N . SER A 1 360 ? 20.961 10.654 -15.710 1.00 93.75 360 SER A N 1
ATOM 2870 C CA . SER A 1 360 ? 21.541 11.769 -16.471 1.00 93.75 360 SER A CA 1
ATOM 2871 C C . SER A 1 360 ? 22.523 11.276 -17.533 1.00 93.75 360 SER A C 1
ATOM 2873 O O . SER A 1 360 ? 22.411 11.676 -18.688 1.00 93.75 360 SER A O 1
ATOM 2875 N N . ASN A 1 361 ? 23.414 10.342 -17.181 1.00 92.81 361 ASN A N 1
ATOM 2876 C CA . ASN A 1 361 ? 24.342 9.732 -18.133 1.00 92.81 361 ASN A CA 1
ATOM 2877 C C . ASN A 1 361 ? 23.599 9.016 -19.273 1.00 92.81 361 ASN A C 1
ATOM 2879 O O . ASN A 1 361 ? 23.919 9.226 -20.440 1.00 92.81 361 ASN A O 1
ATOM 2883 N N . ILE A 1 362 ? 22.588 8.190 -18.970 1.00 92.69 362 ILE A N 1
ATOM 2884 C CA . ILE A 1 362 ? 21.922 7.380 -20.003 1.00 92.69 362 ILE A CA 1
ATOM 2885 C C . ILE A 1 362 ? 21.058 8.211 -20.968 1.00 92.69 362 ILE A C 1
ATOM 2887 O O . ILE A 1 362 ? 20.875 7.819 -22.122 1.00 92.69 362 ILE A O 1
ATOM 2891 N N . LEU A 1 363 ? 20.586 9.387 -20.539 1.00 90.75 363 LEU A N 1
ATOM 2892 C CA . LEU A 1 363 ? 19.869 10.341 -21.393 1.00 90.75 363 LEU A CA 1
ATOM 2893 C C . LEU A 1 363 ? 20.775 11.052 -22.411 1.00 90.75 363 LEU A C 1
ATOM 2895 O O . LEU A 1 363 ? 20.260 11.556 -23.404 1.00 90.75 363 LEU A O 1
ATOM 2899 N N . LEU A 1 364 ? 22.101 11.053 -22.225 1.00 89.25 364 LEU A N 1
ATOM 2900 C CA . LEU A 1 364 ? 23.049 11.567 -23.227 1.00 89.25 364 LEU A CA 1
ATOM 2901 C C . LEU A 1 364 ? 23.243 10.604 -24.412 1.00 89.25 364 LEU A C 1
ATOM 2903 O O . LEU A 1 364 ? 23.715 11.023 -25.467 1.00 89.25 364 LEU A O 1
ATOM 2907 N N . PHE A 1 365 ? 22.893 9.323 -24.247 1.00 87.50 365 PHE A N 1
ATOM 2908 C CA . PHE A 1 365 ? 23.153 8.266 -25.234 1.00 87.50 365 PHE A CA 1
ATOM 2909 C C . PHE A 1 365 ? 21.887 7.645 -25.844 1.00 87.50 365 PHE A C 1
ATOM 2911 O O . PHE A 1 365 ? 21.993 6.861 -26.790 1.00 87.50 365 PHE A O 1
ATOM 2918 N N . THR A 1 366 ? 20.695 7.970 -25.330 1.00 88.00 366 THR A N 1
ATOM 2919 C CA . THR A 1 366 ? 19.436 7.476 -25.903 1.00 88.00 366 THR A CA 1
ATOM 2920 C C . THR A 1 366 ? 19.141 8.120 -27.258 1.00 88.00 366 THR A C 1
ATOM 2922 O O . THR A 1 366 ? 19.284 9.325 -27.447 1.00 88.00 366 THR A O 1
ATOM 2925 N N . ARG A 1 367 ? 18.681 7.304 -28.208 1.00 88.62 367 ARG A N 1
ATOM 2926 C CA . ARG A 1 367 ? 18.237 7.740 -29.541 1.00 88.62 367 ARG A CA 1
ATOM 2927 C C . ARG A 1 367 ? 16.758 8.127 -29.575 1.00 88.62 367 ARG A C 1
ATOM 2929 O O . ARG A 1 367 ? 16.279 8.610 -30.597 1.00 88.62 367 ARG A O 1
ATOM 2936 N N . TYR A 1 368 ? 16.022 7.884 -28.489 1.00 87.12 368 TYR A N 1
ATOM 2937 C CA . TYR A 1 368 ? 14.600 8.192 -28.404 1.00 87.12 368 TYR A CA 1
ATOM 2938 C C . TYR A 1 368 ? 14.374 9.703 -28.282 1.00 87.12 368 TYR A C 1
ATOM 2940 O O . TYR A 1 368 ? 14.773 10.321 -27.297 1.00 87.12 368 TYR A O 1
ATOM 2948 N N . GLN A 1 369 ? 13.682 10.283 -29.262 1.00 80.88 369 GLN A N 1
ATOM 2949 C CA . GLN A 1 369 ? 13.220 11.668 -29.216 1.00 80.88 369 GLN A CA 1
ATOM 2950 C C . GLN A 1 369 ? 11.748 11.704 -28.762 1.00 80.88 369 GLN A C 1
ATOM 2952 O O . GLN A 1 369 ? 10.900 11.096 -29.421 1.00 80.88 369 GLN A O 1
ATOM 2957 N N . PRO A 1 370 ? 11.409 12.387 -27.651 1.00 70.25 370 PRO A N 1
ATOM 2958 C CA . PRO A 1 370 ? 10.024 12.514 -27.208 1.00 70.25 370 PRO A CA 1
ATOM 2959 C C . PRO A 1 370 ? 9.219 13.392 -28.175 1.00 70.25 370 PRO A C 1
ATOM 2961 O O . PRO A 1 370 ? 9.660 14.472 -28.557 1.00 70.25 370 PRO A O 1
ATOM 2964 N N . GLN A 1 371 ? 8.014 12.949 -28.537 1.00 66.12 371 GLN A N 1
ATOM 2965 C CA . GLN A 1 371 ? 7.064 13.748 -29.317 1.00 66.12 371 GLN A CA 1
ATOM 2966 C C . GLN A 1 371 ? 6.149 14.557 -28.390 1.00 66.12 371 GLN A C 1
ATOM 2968 O O . GLN A 1 371 ? 5.706 14.052 -27.356 1.00 66.12 371 GLN A O 1
ATOM 2973 N N . GLU A 1 372 ? 5.827 15.792 -28.780 1.00 54.41 372 GLU A N 1
ATOM 2974 C CA . GLU A 1 372 ? 4.888 16.661 -28.059 1.00 54.41 372 GLU A CA 1
ATOM 2975 C C . GLU A 1 372 ? 3.440 16.188 -28.262 1.00 54.41 372 GLU A C 1
ATOM 2977 O O . GLU A 1 372 ? 2.737 16.602 -29.181 1.00 54.41 372 GLU A O 1
ATOM 2982 N N . GLN A 1 373 ? 2.999 15.263 -27.408 1.00 53.50 373 GLN A N 1
ATOM 2983 C CA . GLN A 1 373 ? 1.635 14.735 -27.375 1.00 53.50 373 GLN A CA 1
ATOM 2984 C C . GLN A 1 373 ? 1.186 14.474 -25.928 1.00 53.50 373 GLN A C 1
ATOM 2986 O O . GLN A 1 373 ? 2.010 14.321 -25.024 1.00 53.50 373 GLN A O 1
ATOM 2991 N N . ASN A 1 374 ? -0.131 14.357 -25.719 1.00 51.22 374 ASN A N 1
ATOM 2992 C CA . ASN A 1 374 ? -0.750 14.007 -24.433 1.00 51.22 374 ASN A CA 1
ATOM 2993 C C . ASN A 1 374 ? -0.518 12.520 -24.089 1.00 51.22 374 ASN A C 1
ATOM 2995 O O . ASN A 1 374 ? -1.417 11.683 -24.185 1.00 51.22 374 ASN A O 1
ATOM 2999 N N . LEU A 1 375 ? 0.723 12.183 -23.741 1.00 56.84 375 LEU A N 1
ATOM 3000 C CA . LEU A 1 375 ? 1.181 10.827 -23.447 1.00 56.84 375 LEU A CA 1
ATOM 3001 C C . LEU A 1 375 ? 1.247 10.568 -21.936 1.00 56.84 375 LEU A C 1
ATOM 3003 O O . LEU A 1 375 ? 1.267 11.491 -21.123 1.00 56.84 375 LEU A O 1
ATOM 3007 N N . SER A 1 376 ? 1.312 9.287 -21.566 1.00 52.03 376 SER A N 1
ATOM 3008 C CA . SER A 1 376 ? 1.519 8.856 -20.180 1.00 52.03 376 SER A CA 1
ATOM 3009 C C . SER A 1 376 ? 2.790 9.493 -19.618 1.00 52.03 376 SER A C 1
ATOM 3011 O O . SER A 1 376 ? 3.889 9.253 -20.125 1.00 52.03 376 SER A O 1
ATOM 3013 N N . THR A 1 377 ? 2.645 10.329 -18.591 1.00 56.88 377 THR A N 1
ATOM 3014 C CA . THR A 1 377 ? 3.741 11.142 -18.058 1.00 56.88 377 THR A CA 1
ATOM 3015 C C . THR A 1 377 ? 3.971 10.900 -16.573 1.00 56.88 377 THR A C 1
ATOM 3017 O O . THR A 1 377 ? 3.061 10.521 -15.830 1.00 56.88 377 THR A O 1
ATOM 3020 N N . TYR A 1 378 ? 5.215 11.118 -16.162 1.00 57.56 378 TYR A N 1
ATOM 3021 C CA . TYR A 1 378 ? 5.668 11.078 -14.783 1.00 57.56 378 TYR A CA 1
ATOM 3022 C C . TYR A 1 378 ? 6.316 12.423 -14.442 1.00 57.56 378 TYR A C 1
ATOM 3024 O O . TYR A 1 378 ? 7.076 12.968 -15.249 1.00 57.56 378 TYR A O 1
ATOM 3032 N N . ALA A 1 379 ? 5.999 12.958 -13.266 1.00 49.44 379 ALA A N 1
ATOM 3033 C CA . ALA A 1 379 ? 6.453 14.255 -12.780 1.00 49.44 379 ALA A CA 1
ATOM 3034 C C . ALA A 1 379 ? 6.875 14.162 -11.311 1.00 49.44 379 ALA A C 1
ATOM 3036 O O . ALA A 1 379 ? 6.132 13.613 -10.501 1.00 49.44 379 ALA A O 1
ATOM 3037 N N . GLN A 1 380 ? 8.036 14.727 -10.974 1.00 50.84 380 GLN A N 1
ATOM 3038 C CA . GLN A 1 380 ? 8.511 14.859 -9.597 1.00 50.84 380 GLN A CA 1
ATOM 3039 C C . GLN A 1 380 ? 8.647 16.340 -9.246 1.00 50.84 380 GLN A C 1
ATOM 3041 O O . GLN A 1 380 ? 9.167 17.132 -10.031 1.00 50.84 380 GLN A O 1
ATOM 3046 N N . LEU A 1 381 ? 8.184 16.714 -8.056 1.00 48.28 381 LEU A N 1
ATOM 3047 C CA . LEU A 1 381 ? 8.283 18.062 -7.500 1.00 48.28 381 LEU A CA 1
ATOM 3048 C C . LEU A 1 381 ? 9.001 17.997 -6.141 1.00 48.28 381 LEU A C 1
ATOM 3050 O O . LEU A 1 381 ? 8.341 17.979 -5.098 1.00 48.28 381 LEU A O 1
ATOM 3054 N N . PRO A 1 382 ? 10.346 17.913 -6.131 1.00 51.12 382 PRO A N 1
ATOM 3055 C CA . PRO A 1 382 ? 11.143 17.929 -4.910 1.00 51.12 382 PRO A CA 1
ATOM 3056 C C . PRO A 1 382 ? 11.330 19.356 -4.376 1.00 51.12 382 PRO A C 1
ATOM 3058 O O . PRO A 1 382 ? 12.048 20.176 -4.947 1.00 51.12 382 PRO A O 1
ATOM 3061 N N . ILE A 1 383 ? 10.704 19.642 -3.236 1.00 56.12 383 ILE A N 1
ATOM 3062 C CA . ILE A 1 383 ? 10.869 20.875 -2.462 1.00 56.12 383 ILE A CA 1
ATOM 3063 C C . ILE A 1 383 ? 11.847 20.572 -1.323 1.00 56.12 383 ILE A C 1
ATOM 3065 O O . ILE A 1 383 ? 11.445 20.013 -0.308 1.00 56.12 383 ILE A O 1
ATOM 3069 N N . PHE A 1 384 ? 13.127 20.909 -1.480 1.00 42.06 384 PHE A N 1
ATOM 3070 C CA . PHE A 1 384 ? 14.165 20.649 -0.472 1.00 42.06 384 PHE A CA 1
ATOM 3071 C C . PHE A 1 384 ? 14.775 21.952 0.061 1.00 42.06 384 PHE A C 1
ATOM 3073 O O . PHE A 1 384 ? 15.087 22.853 -0.717 1.00 42.06 384 PHE A O 1
ATOM 3080 N N . GLN A 1 385 ? 14.960 22.041 1.381 1.00 45.94 385 GLN A N 1
ATOM 3081 C CA . GLN A 1 385 ? 15.559 23.186 2.063 1.00 45.94 385 GLN A CA 1
ATOM 3082 C C . GLN A 1 385 ? 16.812 22.749 2.835 1.00 45.94 385 GLN A C 1
ATOM 3084 O O . GLN A 1 385 ? 16.735 22.133 3.901 1.00 45.94 385 GLN A O 1
ATOM 3089 N N . SER A 1 386 ? 17.976 23.124 2.295 1.00 46.28 386 SER A N 1
ATOM 3090 C CA . SER A 1 386 ? 19.316 22.828 2.826 1.00 46.28 386 SER A CA 1
ATOM 3091 C C . SER A 1 386 ? 19.453 23.111 4.319 1.00 46.28 386 SER A C 1
ATOM 3093 O O . SER A 1 386 ? 19.894 22.258 5.083 1.00 46.28 386 SER A O 1
ATOM 3095 N N . ASP A 1 387 ? 19.028 24.304 4.728 1.00 48.19 387 ASP A N 1
ATOM 3096 C CA . ASP A 1 387 ? 19.313 24.900 6.037 1.00 48.19 387 ASP A CA 1
ATOM 3097 C C . ASP A 1 387 ? 18.630 24.164 7.200 1.00 48.19 387 ASP A C 1
ATOM 3099 O O . ASP A 1 387 ? 18.973 24.375 8.362 1.00 48.19 387 ASP A O 1
ATOM 3103 N N . MET A 1 388 ? 17.639 23.325 6.888 1.00 43.38 388 MET A N 1
ATOM 3104 C CA . MET A 1 388 ? 16.850 22.560 7.853 1.00 43.38 388 MET A CA 1
ATOM 3105 C C . MET A 1 388 ? 17.012 21.043 7.679 1.00 43.38 388 MET A C 1
ATOM 3107 O O . MET A 1 388 ? 16.364 20.292 8.407 1.00 43.38 388 MET A O 1
ATOM 3111 N N . LEU A 1 389 ? 17.843 20.599 6.720 1.00 54.50 389 LEU A N 1
ATOM 3112 C CA . LEU A 1 389 ? 17.957 19.203 6.272 1.00 54.50 389 LEU A CA 1
ATOM 3113 C C . LEU A 1 389 ? 16.576 18.543 6.132 1.00 54.50 389 LEU A C 1
ATOM 3115 O O . LEU A 1 389 ? 16.305 17.479 6.685 1.00 54.50 389 LEU A O 1
ATOM 3119 N N . SER A 1 390 ? 15.662 19.223 5.441 1.00 49.75 390 SER A N 1
ATOM 3120 C CA . SER A 1 390 ? 14.281 18.774 5.300 1.00 49.75 390 SER A CA 1
ATOM 3121 C C . SER A 1 390 ? 13.719 19.101 3.926 1.00 49.75 390 SER A C 1
ATOM 3123 O O . SER A 1 390 ? 14.179 20.007 3.228 1.00 49.75 390 SER A O 1
ATOM 3125 N N . GLY A 1 391 ? 12.722 18.333 3.508 1.00 52.53 391 GLY A N 1
ATOM 3126 C CA . GLY A 1 391 ? 12.071 18.547 2.225 1.00 52.53 391 GLY A CA 1
ATOM 3127 C C . GLY A 1 391 ? 10.876 17.638 2.013 1.00 52.53 391 GLY A C 1
ATOM 3128 O O . GLY A 1 391 ? 10.677 16.681 2.757 1.00 52.53 391 GLY A O 1
ATOM 3129 N N . VAL A 1 392 ? 10.088 17.937 0.984 1.00 53.50 392 VAL A N 1
ATOM 3130 C CA . VAL A 1 392 ? 8.969 17.113 0.530 1.00 53.50 392 VAL A CA 1
ATOM 3131 C C . VAL A 1 392 ? 9.043 16.958 -0.984 1.00 53.50 392 VAL A C 1
ATOM 3133 O O . VAL A 1 392 ? 9.025 17.940 -1.721 1.00 53.50 392 VAL A O 1
ATOM 3136 N N . GLN A 1 393 ? 9.115 15.718 -1.444 1.00 54.69 393 GLN A N 1
ATOM 3137 C CA . GLN A 1 393 ? 9.026 15.326 -2.842 1.00 54.69 393 GLN A CA 1
ATOM 3138 C C . GLN A 1 393 ? 7.607 14.847 -3.129 1.00 54.69 393 GLN A C 1
ATOM 3140 O O . GLN A 1 393 ? 7.134 13.931 -2.463 1.00 54.69 393 GLN A O 1
ATOM 3145 N N . PHE A 1 394 ? 6.935 15.458 -4.105 1.00 55.78 394 PHE A N 1
ATOM 3146 C CA . PHE A 1 394 ? 5.638 14.999 -4.607 1.00 55.78 394 PHE A CA 1
ATOM 3147 C C . PHE A 1 394 ? 5.802 14.374 -5.990 1.00 55.78 394 PHE A C 1
ATOM 3149 O O . PHE A 1 394 ? 6.256 15.043 -6.917 1.00 55.78 394 PHE A O 1
ATOM 3156 N N . ASP A 1 395 ? 5.376 13.125 -6.131 1.00 56.44 395 ASP A N 1
ATOM 3157 C CA . ASP A 1 395 ? 5.589 12.321 -7.329 1.00 56.44 395 ASP A CA 1
ATOM 3158 C C . ASP A 1 395 ? 4.249 11.889 -7.926 1.00 56.44 395 ASP A C 1
ATOM 3160 O O . ASP A 1 395 ? 3.394 11.323 -7.239 1.00 56.44 395 ASP A O 1
ATOM 3164 N N . PHE A 1 396 ? 4.069 12.141 -9.222 1.00 59.19 396 PHE A N 1
ATOM 3165 C CA . PHE A 1 396 ? 2.821 11.934 -9.951 1.00 59.19 396 PHE A CA 1
ATOM 3166 C C . PHE A 1 396 ? 3.074 11.097 -11.205 1.00 59.19 396 PHE A C 1
ATOM 3168 O O . PHE A 1 396 ? 3.815 11.519 -12.090 1.00 59.19 396 PHE A O 1
ATOM 3175 N N . ALA A 1 397 ? 2.420 9.942 -11.323 1.00 58.31 397 ALA A N 1
ATOM 3176 C CA . ALA A 1 397 ? 2.395 9.135 -12.541 1.00 58.31 397 ALA A CA 1
ATOM 3177 C C . ALA A 1 397 ? 0.988 9.147 -13.146 1.00 58.31 397 ALA A C 1
ATOM 3179 O O . ALA A 1 397 ? -0.003 8.950 -12.444 1.00 58.31 397 ALA A O 1
ATOM 3180 N N . THR A 1 398 ? 0.895 9.336 -14.458 1.00 61.12 398 THR A N 1
ATOM 3181 C CA . THR A 1 398 ? -0.368 9.320 -15.203 1.00 61.12 398 THR A CA 1
ATOM 3182 C C . THR A 1 398 ? -0.279 8.334 -16.356 1.00 61.12 398 THR A C 1
ATOM 3184 O O . THR A 1 398 ? 0.672 8.345 -17.136 1.00 61.12 398 THR A O 1
ATOM 3187 N N . ILE A 1 399 ? -1.281 7.467 -16.458 1.00 63.28 399 ILE A N 1
ATOM 3188 C CA . ILE A 1 399 ? -1.397 6.449 -17.499 1.00 63.28 399 ILE A CA 1
ATOM 3189 C C . ILE A 1 399 ? -2.610 6.807 -18.350 1.00 63.28 399 ILE A C 1
ATOM 3191 O O . ILE A 1 399 ? -3.746 6.746 -17.882 1.00 63.28 399 ILE A O 1
ATOM 3195 N N . PHE A 1 400 ? -2.372 7.188 -19.602 1.00 58.75 400 PHE A N 1
ATOM 3196 C CA . PHE A 1 400 ? -3.421 7.456 -20.585 1.00 58.75 400 PHE A CA 1
ATOM 3197 C C . PHE A 1 400 ? -3.698 6.215 -21.437 1.00 58.75 400 PHE A C 1
ATOM 3199 O O . PHE A 1 400 ? -2.797 5.439 -21.757 1.00 58.75 400 PHE A O 1
ATOM 3206 N N . GLU A 1 401 ? -4.960 6.048 -21.823 1.00 58.12 401 GLU A N 1
ATOM 3207 C CA . GLU A 1 401 ? -5.377 5.074 -22.832 1.00 58.12 401 GLU A CA 1
ATOM 3208 C C . GLU A 1 401 ? -5.373 5.723 -24.222 1.00 58.12 401 GLU A C 1
ATOM 3210 O O . GLU A 1 401 ? -5.556 6.937 -24.348 1.00 58.12 401 GLU A O 1
ATOM 3215 N N . LYS A 1 402 ? -5.166 4.923 -25.274 1.00 51.19 402 LYS A N 1
ATOM 3216 C CA . LYS A 1 402 ? -5.101 5.426 -26.651 1.00 51.19 402 LYS A CA 1
ATOM 3217 C C . LYS A 1 402 ? -6.385 6.192 -27.001 1.00 51.19 402 LYS A C 1
ATOM 3219 O O . LYS A 1 402 ? -7.482 5.657 -26.866 1.00 51.19 402 LYS A O 1
ATOM 3224 N N . ASN A 1 403 ? -6.224 7.424 -27.482 1.00 55.59 403 ASN A N 1
ATOM 3225 C CA . ASN A 1 403 ? -7.294 8.375 -27.815 1.00 55.59 403 ASN A CA 1
ATOM 3226 C C . ASN A 1 403 ? -8.159 8.851 -26.616 1.00 55.59 403 ASN A C 1
ATOM 3228 O O . ASN A 1 403 ? -9.250 9.377 -26.835 1.00 55.59 403 ASN A O 1
ATOM 3232 N N . SER A 1 404 ? -7.702 8.710 -25.364 1.00 50.59 404 SER A N 1
ATOM 3233 C CA . SER A 1 404 ? -8.382 9.293 -24.195 1.00 50.59 404 SER A CA 1
ATOM 3234 C C . SER A 1 404 ? -7.828 10.674 -23.832 1.00 50.59 404 SER A C 1
ATOM 3236 O O . SER A 1 404 ? -6.621 10.845 -23.688 1.00 50.59 404 SER A O 1
ATOM 3238 N N . PHE A 1 405 ? -8.718 11.643 -23.594 1.00 55.69 405 PHE A N 1
ATOM 3239 C CA . PHE A 1 405 ? -8.369 12.961 -23.037 1.00 55.69 405 PHE A CA 1
ATOM 3240 C C . PHE A 1 405 ? -8.222 12.961 -21.505 1.00 55.69 405 PHE A C 1
ATOM 3242 O O . PHE A 1 405 ? -7.731 13.932 -20.936 1.00 55.69 405 PHE A O 1
ATOM 3249 N N . LEU A 1 406 ? -8.643 11.886 -20.828 1.00 49.38 406 LEU A N 1
ATOM 3250 C CA . LEU A 1 406 ? -8.503 11.711 -19.380 1.00 49.38 406 LEU A CA 1
ATOM 3251 C C . LEU A 1 406 ? -7.565 10.530 -19.073 1.00 49.38 406 LEU A C 1
ATOM 3253 O O . LEU A 1 406 ? -7.641 9.507 -19.767 1.00 49.38 406 LEU A O 1
ATOM 3257 N N . PRO A 1 407 ? -6.704 10.627 -18.044 1.00 50.47 407 PRO A N 1
ATOM 3258 C CA . PRO A 1 407 ? -5.861 9.514 -17.630 1.00 50.47 407 PRO A CA 1
ATOM 3259 C C . PRO A 1 407 ? -6.726 8.379 -17.072 1.00 50.47 407 PRO A C 1
ATOM 3261 O O . PRO A 1 407 ? -7.612 8.599 -16.246 1.00 50.47 407 PRO A O 1
ATOM 3264 N N . LYS A 1 408 ? -6.436 7.158 -17.523 1.00 57.69 408 LYS A N 1
ATOM 3265 C CA . LYS A 1 408 ? -7.074 5.914 -17.084 1.00 57.69 408 LYS A CA 1
ATOM 3266 C C . LYS A 1 408 ? -6.665 5.548 -15.662 1.00 57.69 408 LYS A C 1
ATOM 3268 O O . LYS A 1 408 ? -7.495 5.049 -14.908 1.00 57.69 408 LYS A O 1
ATOM 3273 N N . GLU A 1 409 ? -5.410 5.816 -15.298 1.00 55.16 409 GLU A N 1
ATOM 3274 C CA . GLU A 1 409 ? -4.895 5.665 -13.935 1.00 55.16 409 GLU A CA 1
ATOM 3275 C C . GLU A 1 409 ? -4.021 6.870 -13.557 1.00 55.16 409 GLU A C 1
ATOM 3277 O O . GLU A 1 409 ? -3.228 7.365 -14.363 1.00 55.16 409 GLU A O 1
ATOM 3282 N N . ILE A 1 410 ? -4.172 7.343 -12.321 1.00 59.00 410 ILE A N 1
ATOM 3283 C CA . ILE A 1 410 ? -3.307 8.334 -11.679 1.00 59.00 410 ILE A CA 1
ATOM 3284 C C . ILE A 1 410 ? -2.726 7.693 -10.419 1.00 59.00 410 ILE A C 1
ATOM 3286 O O . ILE A 1 410 ? -3.474 7.214 -9.561 1.00 59.00 410 ILE A O 1
ATOM 3290 N N . HIS A 1 411 ? -1.404 7.745 -10.294 1.00 54.69 411 HIS A N 1
ATOM 3291 C CA . HIS A 1 411 ? -0.687 7.531 -9.044 1.00 54.69 411 HIS A CA 1
ATOM 3292 C C . HIS A 1 411 ? -0.173 8.887 -8.560 1.00 54.69 411 HIS A C 1
ATOM 3294 O O . HIS A 1 411 ? 0.410 9.636 -9.342 1.00 54.69 411 HIS A O 1
ATOM 3300 N N . ALA A 1 412 ? -0.347 9.194 -7.282 1.00 52.34 412 ALA A N 1
ATOM 3301 C CA . ALA A 1 412 ? 0.304 10.328 -6.637 1.00 52.34 412 ALA A CA 1
ATOM 3302 C C . ALA A 1 412 ? 0.818 9.888 -5.265 1.00 52.34 412 ALA A C 1
ATOM 3304 O O . ALA A 1 412 ? 0.089 9.232 -4.528 1.00 52.34 412 ALA A O 1
ATOM 3305 N N . PHE A 1 413 ? 2.048 10.227 -4.902 1.00 58.78 413 PHE A N 1
ATOM 3306 C CA . PHE A 1 413 ? 2.585 9.977 -3.562 1.00 58.78 413 PHE A CA 1
ATOM 3307 C C . PHE A 1 413 ? 3.496 11.119 -3.128 1.00 58.78 413 PHE A C 1
ATOM 3309 O O . PHE A 1 413 ? 3.857 11.975 -3.937 1.00 58.78 413 PHE A O 1
ATOM 3316 N N . PHE A 1 414 ? 3.853 11.149 -1.844 1.00 50.44 414 PHE A N 1
ATOM 3317 C CA . PHE A 1 414 ? 4.834 12.107 -1.358 1.00 50.44 414 PHE A CA 1
ATOM 3318 C C . PHE A 1 414 ? 5.827 11.479 -0.385 1.00 50.44 414 PHE A C 1
ATOM 3320 O O . PHE A 1 414 ? 5.507 10.570 0.376 1.00 50.44 414 PHE A O 1
ATOM 3327 N N . GLU A 1 415 ? 7.057 11.966 -0.402 1.00 50.47 415 GLU A N 1
ATOM 3328 C CA . GLU A 1 415 ? 8.121 11.544 0.501 1.00 50.47 415 GLU A CA 1
ATOM 3329 C C . GLU A 1 415 ? 8.656 12.776 1.214 1.00 50.47 415 GLU A C 1
ATOM 3331 O O . GLU A 1 415 ? 8.926 13.788 0.574 1.00 50.47 415 GLU A O 1
ATOM 3336 N N . SER A 1 416 ? 8.788 12.716 2.535 1.00 48.59 416 SER A N 1
ATOM 3337 C CA . SER A 1 416 ? 9.266 13.837 3.341 1.00 48.59 416 SER A CA 1
ATOM 3338 C C . SER A 1 416 ? 10.524 13.466 4.115 1.00 48.59 416 SER A C 1
ATOM 3340 O O . SER A 1 416 ? 10.508 12.492 4.867 1.00 48.59 416 SER A O 1
ATOM 3342 N N . LEU A 1 417 ? 11.584 14.254 3.964 1.00 46.97 417 LEU A N 1
ATOM 3343 C CA . LEU A 1 417 ? 12.804 14.169 4.763 1.00 46.97 417 LEU A CA 1
ATOM 3344 C C . LEU A 1 417 ? 12.698 15.106 5.972 1.00 46.97 417 LEU A C 1
ATOM 3346 O O . LEU A 1 417 ? 12.334 16.273 5.810 1.00 46.97 417 LEU A O 1
ATOM 3350 N N . PHE A 1 418 ? 13.108 14.624 7.147 1.00 46.12 418 PHE A N 1
ATOM 3351 C CA . PHE A 1 418 ? 13.424 15.462 8.306 1.00 46.12 418 PHE A CA 1
ATOM 3352 C C . PHE A 1 418 ? 14.723 14.966 8.961 1.00 46.12 418 PHE A C 1
ATOM 3354 O O . PHE A 1 418 ? 14.772 13.864 9.512 1.00 46.12 418 PHE A O 1
ATOM 3361 N N . GLY A 1 419 ? 15.785 15.773 8.900 1.00 53.97 419 GLY A N 1
ATOM 3362 C CA . GLY A 1 419 ? 17.131 15.354 9.297 1.00 53.97 419 GLY A CA 1
ATOM 3363 C C . GLY A 1 419 ? 17.702 14.313 8.327 1.00 53.97 419 GLY A C 1
ATOM 3364 O O . GLY A 1 419 ? 17.517 14.419 7.121 1.00 53.97 419 GLY A O 1
ATOM 3365 N N . ASP A 1 420 ? 18.366 13.281 8.850 1.00 45.56 420 ASP A N 1
ATOM 3366 C CA . ASP A 1 420 ? 18.921 12.172 8.049 1.00 45.56 420 ASP A CA 1
ATOM 3367 C C . ASP A 1 420 ? 17.872 11.094 7.660 1.00 45.56 420 ASP A C 1
ATOM 3369 O O . ASP A 1 420 ? 18.206 10.120 6.975 1.00 45.56 420 ASP A O 1
ATOM 3373 N N . ASN A 1 421 ? 16.606 11.249 8.079 1.00 39.41 421 ASN A N 1
ATOM 3374 C CA . ASN A 1 421 ? 15.548 10.242 7.932 1.00 39.41 421 ASN A CA 1
ATOM 3375 C C . ASN A 1 421 ? 14.498 10.629 6.875 1.00 39.41 421 ASN A C 1
ATOM 3377 O O . ASN A 1 421 ? 13.878 11.693 6.953 1.00 39.41 421 ASN A O 1
ATOM 3381 N N . TRP A 1 422 ? 14.235 9.718 5.932 1.00 42.62 422 TRP A N 1
ATOM 3382 C CA . TRP A 1 422 ? 13.118 9.798 4.986 1.00 42.62 422 TRP A CA 1
ATOM 3383 C C . TRP A 1 422 ? 11.865 9.111 5.524 1.00 42.62 422 TRP A C 1
ATOM 3385 O O . TRP A 1 422 ? 11.926 8.034 6.114 1.00 42.62 422 TRP A O 1
ATOM 3395 N N . LEU A 1 423 ? 10.711 9.715 5.241 1.00 40.34 423 LEU A N 1
ATOM 3396 C CA . LEU A 1 423 ? 9.381 9.207 5.558 1.00 40.34 423 LEU A CA 1
ATOM 3397 C C . LEU A 1 423 ? 8.521 9.218 4.286 1.00 40.34 423 LEU A C 1
ATOM 3399 O O . LEU A 1 423 ? 8.044 10.265 3.842 1.00 40.34 423 LEU A O 1
ATOM 3403 N N . ARG A 1 424 ? 8.347 8.042 3.673 1.00 37.56 424 ARG A N 1
ATOM 3404 C CA . ARG A 1 424 ? 7.504 7.846 2.483 1.00 37.56 424 ARG A CA 1
ATOM 3405 C C . ARG A 1 424 ? 6.032 7.735 2.885 1.00 37.56 424 ARG A C 1
ATOM 3407 O O . ARG A 1 424 ? 5.644 6.806 3.591 1.00 37.56 424 ARG A O 1
ATOM 3414 N N . ASN A 1 425 ? 5.203 8.626 2.351 1.00 39.47 425 ASN A N 1
ATOM 3415 C CA . ASN A 1 425 ? 3.806 8.783 2.721 1.00 39.47 425 ASN A CA 1
ATOM 3416 C C . ASN A 1 425 ? 2.840 8.588 1.534 1.00 39.47 425 ASN A C 1
ATOM 3418 O O . ASN A 1 425 ? 2.951 9.210 0.480 1.00 39.47 425 ASN A O 1
ATOM 3422 N N . LYS A 1 426 ? 1.789 7.799 1.785 1.00 38.19 426 LYS A N 1
ATOM 3423 C CA . LYS A 1 426 ? 0.450 7.966 1.199 1.00 38.19 426 LYS A CA 1
ATOM 3424 C C . LYS A 1 426 ? 0.386 7.950 -0.340 1.00 38.19 426 LYS A C 1
ATOM 3426 O O . LYS A 1 426 ? 0.058 8.955 -0.964 1.00 38.19 426 LYS A O 1
ATOM 3431 N N . THR A 1 427 ? 0.589 6.775 -0.945 1.00 33.88 427 THR A N 1
ATOM 3432 C CA . THR A 1 427 ? 0.282 6.556 -2.372 1.00 33.88 427 THR A CA 1
ATOM 3433 C C . THR A 1 427 ? -1.228 6.564 -2.617 1.00 33.88 427 THR A C 1
ATOM 3435 O O . THR A 1 427 ? -1.943 5.629 -2.260 1.00 33.88 427 THR A O 1
ATOM 3438 N N . LEU A 1 428 ? -1.717 7.620 -3.257 1.00 31.97 428 LEU A N 1
ATOM 3439 C CA . LEU A 1 428 ? -3.042 7.709 -3.853 1.00 31.97 428 LEU A CA 1
ATOM 3440 C C . LEU A 1 428 ? -3.036 7.012 -5.214 1.00 31.97 428 LEU A C 1
ATOM 3442 O O . LEU A 1 428 ? -2.283 7.390 -6.107 1.00 31.97 428 LEU A O 1
ATOM 3446 N N . HIS A 1 429 ? -3.920 6.033 -5.383 1.00 32.41 429 HIS A N 1
ATOM 3447 C CA . HIS A 1 429 ? -4.249 5.447 -6.681 1.00 32.41 429 HIS A CA 1
ATOM 3448 C C . HIS A 1 429 ? -5.686 5.832 -7.038 1.00 32.41 429 HIS A C 1
ATOM 3450 O O . HIS A 1 429 ? -6.593 5.656 -6.220 1.00 32.41 429 HIS A O 1
ATOM 3456 N N . LYS A 1 430 ? -5.910 6.315 -8.262 1.00 32.44 430 LYS A N 1
ATOM 3457 C CA . LYS A 1 430 ? -7.251 6.534 -8.817 1.00 32.44 430 LYS A CA 1
ATOM 3458 C C . LYS A 1 430 ? -7.293 6.032 -10.255 1.00 32.44 430 LYS A C 1
ATOM 3460 O O . LYS A 1 430 ? -6.644 6.613 -11.119 1.00 32.44 430 LYS A O 1
ATOM 3465 N N . SER A 1 431 ? -8.069 4.983 -10.507 1.00 29.20 431 SER A N 1
ATOM 3466 C CA . SER A 1 431 ? -8.358 4.483 -11.852 1.00 29.20 431 SER A CA 1
ATOM 3467 C C . SER A 1 431 ? -9.791 4.821 -12.267 1.00 29.20 431 SER A C 1
ATOM 3469 O O . SER A 1 431 ? -10.694 4.888 -11.431 1.00 29.20 431 SER A O 1
ATOM 3471 N N . SER A 1 432 ? -10.008 5.072 -13.559 1.00 29.22 432 SER A N 1
ATOM 3472 C CA . SER A 1 432 ? -11.323 5.381 -14.125 1.00 29.22 432 SER A CA 1
ATOM 3473 C C . SER A 1 432 ? -11.895 4.175 -14.875 1.00 29.22 432 SER A C 1
ATOM 3475 O O . SER A 1 432 ? -11.709 4.029 -16.086 1.00 29.22 432 SER A O 1
ATOM 3477 N N . SER A 1 433 ? -12.629 3.314 -14.176 1.00 26.23 433 SER A N 1
ATOM 3478 C CA . SER A 1 433 ? -13.536 2.364 -14.823 1.00 26.23 433 SER A CA 1
ATOM 3479 C C . SER A 1 433 ? -14.833 3.074 -15.225 1.00 26.23 433 SER A C 1
ATOM 3481 O O . SER A 1 433 ? -15.460 3.759 -14.418 1.00 26.23 433 SER A O 1
ATOM 3483 N N . ARG A 1 434 ? -15.271 2.902 -16.479 1.00 22.48 434 ARG A N 1
ATOM 3484 C CA . ARG A 1 434 ? -16.666 3.194 -16.842 1.00 22.48 434 ARG A CA 1
ATOM 3485 C C . ARG A 1 434 ? -17.547 2.084 -16.253 1.00 22.48 434 ARG A C 1
ATOM 3487 O O . ARG A 1 434 ? -17.209 0.919 -16.475 1.00 22.48 434 ARG A O 1
ATOM 3494 N N . PRO A 1 435 ? -18.650 2.390 -15.550 1.00 22.92 435 PRO A N 1
ATOM 3495 C CA . PRO A 1 435 ? -19.619 1.364 -15.188 1.00 22.92 435 PRO A CA 1
ATOM 3496 C C . PRO A 1 435 ? -20.267 0.782 -16.454 1.00 22.92 435 PRO A C 1
ATOM 3498 O O . PRO A 1 435 ? -20.548 1.507 -17.414 1.00 22.92 435 PRO A O 1
ATOM 3501 N N . SER A 1 436 ? -20.507 -0.529 -16.456 1.00 23.47 436 SER A N 1
ATOM 3502 C CA . SER A 1 436 ? -21.448 -1.169 -17.381 1.00 23.47 436 SER A CA 1
ATOM 3503 C C . SER A 1 436 ? -22.856 -0.602 -17.156 1.00 23.47 436 SER A C 1
ATOM 3505 O O . SER A 1 436 ? -23.181 -0.163 -16.055 1.00 23.47 436 SER A O 1
ATOM 3507 N N . ARG A 1 437 ? -23.681 -0.550 -18.209 1.00 24.00 437 ARG A N 1
ATOM 3508 C CA . ARG A 1 437 ? -24.900 0.287 -18.255 1.00 24.00 437 ARG A CA 1
ATOM 3509 C C . ARG A 1 437 ? -26.076 -0.202 -17.394 1.00 24.00 437 ARG A C 1
ATOM 3511 O O . ARG A 1 437 ? -27.103 0.466 -17.360 1.00 24.00 437 ARG A O 1
ATOM 3518 N N . ASP A 1 438 ? -25.913 -1.311 -16.684 1.00 23.06 438 ASP A N 1
ATOM 3519 C CA . ASP A 1 438 ? -27.009 -2.101 -16.118 1.00 23.06 438 ASP A CA 1
ATOM 3520 C C . ASP A 1 438 ? -27.108 -1.975 -14.585 1.00 23.06 438 ASP A C 1
ATOM 3522 O O . ASP A 1 438 ? -27.227 -2.968 -13.871 1.00 23.06 438 ASP A O 1
ATOM 3526 N N . PHE A 1 439 ? -27.055 -0.741 -14.070 1.00 22.77 439 PHE A N 1
ATOM 3527 C CA . PHE A 1 439 ? -27.416 -0.415 -12.683 1.00 22.77 439 PHE A CA 1
ATOM 3528 C C . PHE A 1 439 ? -28.236 0.887 -12.626 1.00 22.77 439 PHE A C 1
ATOM 3530 O O . PHE A 1 439 ? -27.836 1.879 -13.243 1.00 22.77 439 PHE A O 1
ATOM 3537 N N . PRO A 1 440 ? -29.366 0.925 -11.891 1.00 21.48 440 PRO A N 1
ATOM 3538 C CA . PRO A 1 440 ? -30.155 2.141 -11.725 1.00 21.48 440 PRO A CA 1
ATOM 3539 C C . PRO A 1 440 ? -29.406 3.167 -10.864 1.00 21.48 440 PRO A C 1
ATOM 3541 O O . PRO A 1 440 ? -28.789 2.825 -9.856 1.00 21.48 440 PRO A O 1
ATOM 3544 N N . PHE A 1 441 ? -29.481 4.441 -11.251 1.00 20.72 441 PHE A N 1
ATOM 3545 C CA . PHE A 1 441 ? -28.857 5.533 -10.506 1.00 20.72 441 PHE A CA 1
ATOM 3546 C C . PHE A 1 441 ? -29.590 5.796 -9.184 1.00 20.72 441 PHE A C 1
ATOM 3548 O O . PHE A 1 441 ? -30.757 6.182 -9.180 1.00 20.72 441 PHE A O 1
ATOM 3555 N N . THR A 1 442 ? -28.860 5.706 -8.073 1.00 21.92 442 THR A N 1
ATOM 3556 C CA . THR A 1 442 ? -29.180 6.425 -6.833 1.00 21.92 442 THR A CA 1
ATOM 3557 C C . THR A 1 442 ? -28.020 7.357 -6.513 1.00 21.92 442 THR A C 1
ATOM 3559 O O . THR A 1 442 ? -26.926 6.904 -6.168 1.00 21.92 442 THR A O 1
ATOM 3562 N N . GLU A 1 443 ? -28.232 8.663 -6.650 1.00 24.34 443 GLU A N 1
ATOM 3563 C CA . GLU A 1 443 ? -27.217 9.660 -6.320 1.00 24.34 443 GLU A CA 1
ATOM 3564 C C . GLU A 1 443 ? -26.990 9.709 -4.804 1.00 24.34 443 GLU A C 1
ATOM 3566 O O . GLU A 1 443 ? -27.884 10.106 -4.063 1.00 24.34 443 GLU A O 1
ATOM 3571 N N . ASN A 1 444 ? -25.803 9.272 -4.361 1.00 23.59 444 ASN A N 1
ATOM 3572 C CA . ASN A 1 444 ? -25.004 9.782 -3.232 1.00 23.59 444 ASN A CA 1
ATOM 3573 C C . ASN A 1 444 ? -23.962 8.724 -2.826 1.00 23.59 444 ASN A C 1
ATOM 3575 O O . ASN A 1 444 ? -24.265 7.765 -2.119 1.00 23.59 444 ASN A O 1
ATOM 3579 N N . SER A 1 445 ? -22.711 8.879 -3.268 1.00 20.50 445 SER A N 1
ATOM 3580 C CA . SER A 1 445 ? -21.584 8.037 -2.829 1.00 20.50 445 SER A CA 1
ATOM 3581 C C . SER A 1 445 ? -20.244 8.756 -3.040 1.00 20.50 445 SER A C 1
ATOM 3583 O O . SER A 1 445 ? -19.815 8.916 -4.185 1.00 20.50 445 SER A O 1
ATOM 3585 N N . PRO A 1 446 ? -19.555 9.200 -1.971 1.00 22.22 446 PRO A N 1
ATOM 3586 C CA . PRO A 1 446 ? -18.241 9.830 -2.090 1.00 22.22 446 PRO A CA 1
ATOM 3587 C C . PRO A 1 446 ? -17.176 8.849 -2.607 1.00 22.22 446 PRO A C 1
ATOM 3589 O O . PRO A 1 446 ? -16.985 7.770 -2.043 1.00 22.22 446 PRO A O 1
ATOM 3592 N N . MET A 1 447 ? -16.435 9.239 -3.652 1.00 21.67 447 MET A N 1
ATOM 3593 C CA . MET A 1 447 ? -15.306 8.459 -4.180 1.00 21.67 447 MET A CA 1
ATOM 3594 C C . MET A 1 447 ? -14.140 8.419 -3.178 1.00 21.67 447 MET A C 1
ATOM 3596 O O . MET A 1 447 ? -13.276 9.297 -3.169 1.00 21.67 447 MET A O 1
ATOM 3600 N N . ASN A 1 448 ? -14.095 7.378 -2.347 1.00 25.69 448 ASN A N 1
ATOM 3601 C CA . ASN A 1 448 ? -13.061 7.197 -1.331 1.00 25.69 448 ASN A CA 1
ATOM 3602 C C . ASN A 1 448 ? -11.771 6.596 -1.918 1.00 25.69 448 ASN A C 1
ATOM 3604 O O . ASN A 1 448 ? -11.698 5.402 -2.199 1.00 25.69 448 ASN A O 1
ATOM 3608 N N . SER A 1 449 ? -10.722 7.415 -2.035 1.00 24.52 449 SER A N 1
ATOM 3609 C CA . SER A 1 449 ? -9.347 6.921 -2.198 1.00 24.52 449 SER A CA 1
ATOM 3610 C C . SER A 1 449 ? -8.759 6.596 -0.820 1.00 24.52 449 SER A C 1
ATOM 3612 O O . SER A 1 449 ? -8.874 7.391 0.113 1.00 24.52 449 SER A O 1
ATOM 3614 N N . VAL A 1 450 ? -8.179 5.402 -0.660 1.00 29.36 450 VAL A N 1
ATOM 3615 C CA . VAL A 1 450 ? -7.752 4.893 0.656 1.00 29.36 450 VAL A CA 1
ATOM 3616 C C . VAL A 1 450 ? -6.238 5.082 0.849 1.00 29.36 450 VAL A C 1
ATOM 3618 O O . VAL A 1 450 ? -5.469 4.615 0.008 1.00 29.36 450 VAL A O 1
ATOM 3621 N N . PRO A 1 451 ? -5.791 5.753 1.929 1.00 27.28 451 PRO A N 1
ATOM 3622 C CA . PRO A 1 451 ? -4.378 6.042 2.177 1.00 27.28 451 PRO A CA 1
ATOM 3623 C C . PRO A 1 451 ? -3.602 4.867 2.798 1.00 27.28 451 PRO A C 1
ATOM 3625 O O . PRO A 1 451 ? -4.172 4.059 3.525 1.00 27.28 451 PRO A O 1
ATOM 3628 N N . VAL A 1 452 ? -2.277 4.843 2.592 1.00 26.84 452 VAL A N 1
ATOM 3629 C CA . VAL A 1 452 ? -1.323 3.936 3.266 1.00 26.84 452 VAL A CA 1
ATOM 3630 C C . VAL A 1 452 ? -0.092 4.727 3.734 1.00 26.84 452 VAL A C 1
ATOM 3632 O O . VAL A 1 452 ? 0.590 5.333 2.912 1.00 26.84 452 VAL A O 1
ATOM 3635 N N . VAL A 1 453 ? 0.214 4.721 5.036 1.00 29.69 453 VAL A N 1
ATOM 3636 C CA . VAL A 1 453 ? 1.355 5.432 5.666 1.00 29.69 453 VAL A CA 1
ATOM 3637 C C . VAL A 1 453 ? 2.084 4.512 6.662 1.00 29.69 453 VAL A C 1
ATOM 3639 O O . VAL A 1 453 ? 1.548 3.466 7.042 1.00 29.69 453 VAL A O 1
ATOM 3642 N N . PHE A 1 454 ? 3.331 4.854 7.015 1.00 23.53 454 PHE A N 1
ATOM 3643 C CA . PHE A 1 454 ? 4.117 4.288 8.124 1.00 23.53 454 PHE A CA 1
ATOM 3644 C C . PHE A 1 454 ? 5.262 5.248 8.523 1.00 23.53 454 PHE A C 1
ATOM 3646 O O . PHE A 1 454 ? 5.557 6.179 7.777 1.00 23.53 454 PHE A O 1
ATOM 3653 N N . ASN A 1 455 ? 5.885 5.043 9.690 1.00 30.64 455 ASN A N 1
ATOM 3654 C CA . ASN A 1 455 ? 6.899 5.927 10.299 1.00 30.64 455 ASN A CA 1
ATOM 3655 C C . ASN A 1 455 ? 7.579 5.203 11.490 1.00 30.64 455 ASN A C 1
ATOM 3657 O O . ASN A 1 455 ? 6.851 4.480 12.177 1.00 30.64 455 ASN A O 1
ATOM 3661 N N . PRO A 1 456 ? 8.837 5.500 11.884 1.00 33.88 456 PRO A N 1
ATOM 3662 C CA . PRO A 1 456 ? 10.126 5.527 11.158 1.00 33.88 456 PRO A CA 1
ATOM 3663 C C . PRO A 1 456 ? 10.827 4.127 11.222 1.00 33.88 456 PRO A C 1
ATOM 3665 O O . PRO A 1 456 ? 10.210 3.191 11.717 1.00 33.88 456 PRO A O 1
ATOM 3668 N N . GLU A 1 457 ? 12.064 3.875 10.755 1.00 25.48 457 GLU A N 1
ATOM 3669 C CA . GLU A 1 457 ? 13.091 4.725 10.119 1.00 25.48 457 GLU A CA 1
ATOM 3670 C C . GLU A 1 457 ? 13.349 4.301 8.655 1.00 25.48 457 GLU A C 1
ATOM 3672 O O . GLU A 1 457 ? 13.437 3.122 8.333 1.00 25.48 457 GLU A O 1
ATOM 3677 N N . PHE A 1 458 ? 13.581 5.260 7.754 1.00 33.31 458 PHE A N 1
ATOM 3678 C CA . PHE A 1 458 ? 14.301 4.996 6.501 1.00 33.31 458 PHE A CA 1
ATOM 3679 C C . PHE A 1 458 ? 15.473 5.972 6.384 1.00 33.31 458 PHE A C 1
ATOM 3681 O O . PHE A 1 458 ? 15.361 7.067 5.831 1.00 33.31 458 PHE A O 1
ATOM 3688 N N . ARG A 1 459 ? 16.629 5.566 6.915 1.00 34.75 459 ARG A N 1
ATOM 3689 C CA . ARG A 1 459 ? 17.904 6.234 6.622 1.00 34.75 459 ARG A CA 1
ATOM 3690 C C . ARG A 1 459 ? 18.239 6.019 5.151 1.00 34.75 459 ARG A C 1
ATOM 3692 O O . ARG A 1 459 ? 18.108 4.898 4.654 1.00 34.75 459 ARG A O 1
ATOM 3699 N N . CYS A 1 460 ? 18.773 7.034 4.471 1.00 37.22 460 CYS A N 1
ATOM 3700 C CA . CYS A 1 460 ? 19.452 6.771 3.203 1.00 37.22 460 CYS A CA 1
ATOM 3701 C C . CYS A 1 460 ? 20.599 5.792 3.461 1.00 37.22 460 CYS A C 1
ATOM 3703 O O . CYS A 1 460 ? 21.512 6.089 4.234 1.00 37.22 460 CYS A O 1
ATOM 3705 N N . SER A 1 461 ? 20.549 4.618 2.827 1.00 34.56 461 SER A N 1
ATOM 3706 C CA . SER A 1 461 ? 21.590 3.605 2.979 1.00 34.56 461 SER A CA 1
ATOM 3707 C C . SER A 1 461 ? 22.885 4.129 2.357 1.00 34.56 461 SER A C 1
ATOM 3709 O O . SER A 1 461 ? 23.099 4.000 1.152 1.00 34.56 461 SER A O 1
ATOM 3711 N N . LYS A 1 462 ? 23.747 4.737 3.184 1.00 27.25 462 LYS A N 1
ATOM 3712 C CA . LYS A 1 462 ? 25.125 5.118 2.845 1.00 27.25 462 LYS A CA 1
ATOM 3713 C C . LYS A 1 462 ? 25.972 3.852 2.659 1.00 27.25 462 LYS A C 1
ATOM 3715 O O . LYS A 1 462 ? 26.850 3.551 3.459 1.00 27.25 462 LYS A O 1
ATOM 3720 N N . ARG A 1 463 ? 25.679 3.100 1.595 1.00 27.11 463 ARG A N 1
ATOM 3721 C CA . ARG A 1 463 ? 26.587 2.121 0.995 1.00 27.11 463 ARG A CA 1
ATOM 3722 C C . ARG A 1 463 ? 27.541 2.875 0.076 1.00 27.11 463 ARG A C 1
ATOM 3724 O O . ARG A 1 463 ? 27.306 2.976 -1.126 1.00 27.11 463 ARG A O 1
ATOM 3731 N N . SER A 1 464 ? 28.559 3.456 0.704 1.00 26.86 464 SER A N 1
ATOM 3732 C CA . SER A 1 464 ? 29.911 3.486 0.139 1.00 26.86 464 SER A CA 1
ATOM 3733 C C . SER A 1 464 ? 30.418 2.053 0.002 1.00 26.86 464 SER A C 1
ATOM 3735 O O . SER A 1 464 ? 30.308 1.346 1.033 1.00 26.86 464 SER A O 1
#

pLDDT: mean 70.29, std 25.9, range [20.5, 97.94]

Secondary structure (DSSP, 8-state):
------SHHHHHHHHHHHHHHHGGGTTS--TTS---------------TTHHHHHHHHHHHHHHHSTTS---HHHHHHHHHHHHHHTT--HHHHHHHHHHTGGGS-HHHHHHHHHHHHHH--HHHHHHHHHHHHTTSS-HHHHHHHHHHHTT-TT--HHHHHHHHHHHHSHHHHT-HHHHHHHHHHHHHHHHHHHSS----TTPPPPPHHHHHHHHHHHHHHHHH--SHHHHHHHHHHHHHHT-GGGHHHHHHHHH-TTS-HHHHHHHHHGGGGTTTTSHHHHHHHHHHHHH-TTS-HHHHHHHHHHHHTT---HHHHHHHHHHHTT-S-HHHHHHHHHHHHHHHH---TTTHHHHHHHHHHHTT--PPPPSSS---EEEEEEEEGGGTEEEEEEEEEEEPTT-SSEEEEEEEEEEEETTEEEEEEEEEEE-PPPPS-S---------PPP----S-EE-----

Foldseek 3Di:
DDDDDPDVVVVVVVVVVVVVVVVVVVPDPDPPFDDDDDDDDDDDDDDDPVVLVVVLLVLLQCLLPVPPDDPDVVNVVSLVSNLVSLLPDALVVVVVCCVPPLVPGDPSSVLSNLLSLLLNLALNSLVVSLVCVVVCVQPLVSLLVSLLSNLADPHQDPSSLVSLLCQLPDPSVVVPVSSNLSSLQSSLSSLLQQAPPPNPPPPHDHDDPVSLVVLLCSLVVQLVPDPDPVSVLSSLSSLLSNLHLVNLVVLLVQLPPPPHDPSSNLSSLSSCQSCLQVCLVVLLVSLLVVLLDLPHDLSSNLSSLVSNVSSLDDLVSVVSLLVSLLVDPDLQSNQQSLQSLVQLLVDPDPLSVSSVVSSVVVVVPHPDDRDPDPHWHKHKDWAADPVQQKTKIKIKTFHCDPPDPHTQKIWIWMWMDGHQFIWTWWIWIDGDDDDDPPDDDDDDDDPDTRTRGYDDGDGSPPPD

Organism: Caenorhabditis remanei (NCBI:txid31234)